Protein AF-A0A7J6FQW1-F1 (afdb_monomer_lite)

Secondary structure (DSSP, 8-state):
--HHHHHHHHHHHHHHHHHHHHHHHHHHHHT-S--SS-HHHHHHHHHHHHHHSS--TT--STTS-HHHHHHHHHHHHHHHHHHHHHHHHHHHHHHTSSSGGGGGGGSTTHHHHHHHHHHHHHHHHHHTTTPPPSEEEEES--SS-HHHHHHHHHT-TT-EEEEEES-HHHHHHHHHTTTT-TTHHHHEEEEES-GGG--GGGGG-SEEEE-TTSSSSHHHHHHHHHHHHHHSPTT-EEEEEE--GGGGGTSPPP-TTTS-TTEEEEEEE---SS---EEEEEEEP----S--------------------------------------S--GGGS-GGGSS--PPP---HHHHHHHHHHHHHHSS--TT--STTS-HHHHHHHHHHHHHHHHHHHHHHHHHHHHHHTSSSGGGGGGGSTTHHHHHHHHHHHHHHHHHHTTTPPPSEEEEES--SS-HHHHHHHHHT-TT-EEEEEES-HHHHHHHHHTTTT-TTHHHHEEEEES-------SEEEEEE--GGGGGTS----TTTTTTTEEEEEEE---SS---EEEEEEE---S-----------S----SSPPPPTT--EEEEE-TT--PPPPPP-TT------------

Sequence (621 aa):
MSLQHKNHVEENVFINNLVTKICDLYSQISSLESLKPSKDVDTLFTELVHTCIPPCPKFDIDHLPKRVQNIRSNLIRLCGEAEGLLESHFSTILASYKNPLNNLKVFPYYNNYLKLGHLEYQILSQHLNNKQPKKIAFVGSGPLPLTSIVLASNHLTKTTFHNYDIDVSANSKASALMVNDDDLSTRMVFKSTDVMDVTSELSQYDVVFLAALVGLDKKDKVKVIEHLGKYMAPGSLLMLRSAHGARVFLYPVIDTDCDLQGFEVLSVFHPTDEIINSVVIARKHYSHNPKVLQMPSVNSSSSSLIAPFNCNCRMMIVHPNNCSHEIEAFNPLNIHGNMFEDKRSLKPSKDVDTLFTELVHTCIPPCPKFDIDHLPKRVQNIRSNLIRLCGEAEGLLESHFSAILASFKNPLNNLKVFPYYNNYLKLGHLEYQILSQHLNNKQPKKIAFVGSGPLPLTSIVLASNHLTKTIFHNYDIDVSANSKASALMVNDDDLSTRMVFKSTDVMDVTSSLLMLRSAHGARVFLYPVIDTDCDLQGFEVLSVFHPTDEIINSVVIARKHYSHNPKVLQMPSVNSSSSSLIAPFNCNCRMMIVHPNNCSHEIEAFNPLNIHGNMFEDKRS

Foldseek 3Di:
DDPVVVVVVVLVVLVVVLLVLLVVLLVQLVPDPDLADDPSNCVSVVVLLVSQQADNPPDDPVPDDPVSVVSLLVLQVSLVRSVLNLLLVLLVVLLPDPQSLVVCVVRVCLVLLLVVLVVLLVVVCVLCVNDQWAEEEEEACHLHNSSCSNCCPPPRVNHAYEYEDQDPSSLVSNLSNCPNPPRCNVRYHYDNRDVLPPAQVQQVGLEYEAEQCQCSEPVRVLVSLVRSLRHHHAFGKYKYWAFDGSLSSNGHHDDPVPSNPQWAWDDWAYDNHSNRTIITMTTRHDDDDPDDDDDDDDDDDDDDDDDDDDDDDDDDDDDDDDDDDDPDQDDPVVLDPPVPPDPDQDDDDPSLVVSVVVLLVSQQADDPPFDLVPDDPVVNVCLVVLQVVLLSVVLVLLLVLLVVLLPDPQSLVVCVVRVCLVLLLVVLVVVLVVVCVVLVNDAFQEKEKELCHLANSSCSNCCPPPRVNHAYEYEYLDPSSQVSHLSNCPNPPRCNVRYHYDNFDFQDDPAFKKKWWAADGSLSSHAHHDDCVPQVVQWAWPDWAYDNHSHSTIMTMTTGDDDPDPDDPDDDDDDDDDPDPHDPDDSRMMMMGTHRPDDPDDRDTDDPPPDDDDDDDDDDD

Structure (mmCIF, N/CA/C/O backbone):
data_AF-A0A7J6FQW1-F1
#
_entry.id   AF-A0A7J6FQW1-F1
#
loop_
_atom_site.group_PDB
_atom_site.id
_atom_site.type_symbol
_atom_site.label_atom_id
_atom_site.label_alt_id
_atom_site.label_comp_id
_atom_site.label_asym_id
_atom_site.label_entity_id
_atom_site.label_seq_id
_atom_site.pdbx_PDB_ins_code
_atom_site.Cartn_x
_atom_site.Cartn_y
_atom_site.Cartn_z
_atom_site.occupancy
_atom_site.B_iso_or_equiv
_atom_site.auth_seq_id
_atom_site.auth_comp_id
_atom_site.auth_asym_id
_atom_site.auth_atom_id
_atom_site.pdbx_PDB_model_num
ATOM 1 N N . MET A 1 1 ? 22.167 17.223 -30.013 1.00 48.50 1 MET A N 1
ATOM 2 C CA . MET A 1 1 ? 20.910 16.567 -29.580 1.00 48.50 1 MET A CA 1
ATOM 3 C C . MET A 1 1 ? 20.661 16.925 -28.126 1.00 48.50 1 MET A C 1
ATOM 5 O O . MET A 1 1 ? 21.534 16.667 -27.307 1.00 48.50 1 MET A O 1
ATOM 9 N N . SER A 1 2 ? 19.545 17.590 -27.825 1.00 42.59 2 SER A N 1
ATOM 10 C CA . SER A 1 2 ? 19.202 18.074 -26.480 1.00 42.59 2 SER A CA 1
ATOM 11 C C . SER A 1 2 ? 18.915 16.916 -25.508 1.00 42.59 2 SER A C 1
ATOM 13 O O . SER A 1 2 ? 18.424 15.868 -25.926 1.00 42.59 2 SER A O 1
ATOM 15 N N . LEU A 1 3 ? 19.197 17.100 -24.207 1.00 39.66 3 LEU A N 1
ATOM 16 C CA . LEU A 1 3 ? 18.901 16.108 -23.153 1.00 39.66 3 LEU A CA 1
ATOM 17 C C . LEU A 1 3 ? 17.423 15.678 -23.140 1.00 39.66 3 LEU A C 1
ATOM 19 O O . LEU A 1 3 ? 17.125 14.515 -22.898 1.00 39.66 3 LEU A O 1
ATOM 23 N N . GLN A 1 4 ? 16.506 16.588 -23.474 1.00 40.50 4 GLN A N 1
ATOM 24 C CA . GLN A 1 4 ? 15.076 16.288 -23.592 1.00 40.50 4 GLN A CA 1
ATOM 25 C C . GLN A 1 4 ? 14.777 15.250 -24.681 1.00 40.50 4 GLN A C 1
ATOM 27 O O . GLN A 1 4 ? 13.911 14.402 -24.489 1.00 40.50 4 GLN A O 1
ATOM 32 N N . HIS A 1 5 ? 15.513 15.270 -25.797 1.00 46.72 5 HIS A N 1
ATOM 33 C CA . HIS A 1 5 ? 15.318 14.307 -26.879 1.00 46.72 5 HIS A CA 1
ATOM 34 C C . HIS A 1 5 ? 15.852 12.915 -26.507 1.00 46.72 5 HIS A C 1
ATOM 36 O O . HIS A 1 5 ? 15.232 11.918 -26.853 1.00 46.72 5 HIS A O 1
ATOM 42 N N . LYS A 1 6 ? 16.952 12.831 -25.743 1.00 47.03 6 LYS A N 1
ATOM 43 C CA . LYS A 1 6 ? 17.472 11.547 -25.234 1.00 47.03 6 LYS A CA 1
ATOM 44 C C . LYS A 1 6 ? 16.547 10.914 -24.191 1.00 47.03 6 LYS A C 1
ATOM 46 O O . LYS A 1 6 ? 16.196 9.750 -24.342 1.00 47.03 6 LYS A O 1
ATOM 51 N N . ASN A 1 7 ? 16.072 11.698 -23.220 1.00 53.94 7 ASN A N 1
ATOM 52 C CA . ASN A 1 7 ? 15.147 11.211 -22.191 1.00 53.94 7 ASN A CA 1
ATOM 53 C C . ASN A 1 7 ? 13.821 10.718 -22.799 1.00 53.94 7 ASN A C 1
ATOM 55 O O . ASN A 1 7 ? 13.275 9.715 -22.361 1.00 53.94 7 ASN A O 1
ATOM 59 N N . HIS A 1 8 ? 13.323 11.387 -23.846 1.00 58.03 8 HIS A N 1
ATOM 60 C CA . HIS A 1 8 ? 12.105 10.973 -24.548 1.00 58.03 8 HIS A CA 1
ATOM 61 C C . HIS A 1 8 ? 12.283 9.665 -25.343 1.00 58.03 8 HIS A C 1
ATOM 63 O O . HIS A 1 8 ? 11.338 8.891 -25.487 1.00 58.03 8 HIS A O 1
ATOM 69 N N . VAL A 1 9 ? 13.481 9.405 -25.877 1.00 61.62 9 VAL A N 1
ATOM 70 C CA . VAL A 1 9 ? 13.778 8.166 -26.614 1.00 61.62 9 VAL A CA 1
ATOM 71 C C . VAL A 1 9 ? 13.932 6.982 -25.658 1.00 61.62 9 VAL A C 1
ATOM 73 O O . VAL A 1 9 ? 13.332 5.939 -25.903 1.00 61.62 9 VAL A O 1
ATOM 76 N N . GLU A 1 10 ? 14.667 7.138 -24.555 1.00 62.84 10 GLU A N 1
ATOM 77 C CA . GLU A 1 10 ? 14.856 6.077 -23.549 1.00 62.84 10 GLU A CA 1
ATOM 78 C C . GLU A 1 10 ? 13.531 5.655 -22.888 1.00 62.84 10 GLU A C 1
ATOM 80 O O . GLU A 1 10 ? 13.283 4.470 -22.669 1.00 62.84 10 GLU A O 1
ATOM 85 N N . GLU A 1 11 ? 12.630 6.605 -22.647 1.00 66.81 11 GLU A N 1
ATOM 86 C CA . GLU A 1 11 ? 11.323 6.347 -22.037 1.00 66.81 11 GLU A CA 1
ATOM 87 C C . GLU A 1 11 ? 10.333 5.671 -23.000 1.00 66.81 11 GLU A C 1
ATOM 89 O O . GLU A 1 11 ? 9.624 4.741 -22.614 1.00 66.81 11 GLU A O 1
ATOM 94 N N . ASN A 1 12 ? 10.343 6.049 -24.283 1.00 72.44 12 ASN A N 1
ATOM 95 C CA . ASN A 1 12 ? 9.578 5.338 -25.312 1.00 72.44 12 ASN A CA 1
ATOM 96 C C . ASN A 1 12 ? 10.057 3.887 -25.472 1.00 72.44 12 ASN A C 1
ATOM 98 O O . ASN A 1 12 ? 9.245 2.985 -25.675 1.00 72.44 12 ASN A O 1
ATOM 102 N N . VAL A 1 13 ? 11.368 3.646 -25.363 1.00 78.31 13 VAL A N 1
ATOM 103 C CA . VAL A 1 13 ? 11.929 2.287 -25.359 1.00 78.31 13 VAL A CA 1
ATOM 104 C C . VAL A 1 13 ? 11.434 1.506 -24.140 1.00 78.31 13 VAL A C 1
ATOM 106 O O . VAL A 1 13 ? 11.025 0.356 -24.288 1.00 78.31 13 VAL A O 1
ATOM 109 N N . PHE A 1 14 ? 11.389 2.126 -22.958 1.00 79.06 14 PHE A N 1
ATOM 110 C CA . PHE A 1 14 ? 10.848 1.495 -21.753 1.00 79.06 14 PHE A CA 1
ATOM 111 C C . PHE A 1 14 ? 9.373 1.091 -21.909 1.00 79.06 14 PHE A C 1
ATOM 113 O O . PHE A 1 14 ? 9.031 -0.062 -21.649 1.00 79.06 14 PHE A O 1
ATOM 120 N N . ILE A 1 15 ? 8.509 1.996 -22.386 1.00 81.62 15 ILE A N 1
ATOM 121 C CA . ILE A 1 15 ? 7.078 1.708 -22.598 1.00 81.62 15 ILE A CA 1
ATOM 122 C C . ILE A 1 15 ? 6.894 0.594 -23.637 1.00 81.62 15 ILE A C 1
ATOM 124 O O . ILE A 1 15 ? 6.089 -0.315 -23.433 1.00 81.62 15 ILE A O 1
ATOM 128 N N . ASN A 1 16 ? 7.671 0.606 -24.723 1.00 85.81 16 ASN A N 1
ATOM 129 C CA . ASN A 1 16 ? 7.622 -0.455 -25.730 1.00 85.81 16 ASN A CA 1
ATOM 130 C C . ASN A 1 16 ? 8.058 -1.815 -25.164 1.00 85.81 16 ASN A C 1
ATOM 132 O O . ASN A 1 16 ? 7.422 -2.830 -25.457 1.00 85.81 16 ASN A O 1
ATOM 136 N N . ASN A 1 17 ? 9.097 -1.846 -24.326 1.00 88.25 17 ASN A N 1
ATOM 137 C CA . ASN A 1 17 ? 9.547 -3.069 -23.659 1.00 88.25 17 ASN A CA 1
ATOM 138 C C . ASN A 1 17 ? 8.490 -3.594 -22.680 1.00 88.25 17 ASN A C 1
ATOM 140 O O . ASN A 1 17 ? 8.204 -4.790 -22.683 1.00 88.25 17 ASN A O 1
ATOM 144 N N . LEU A 1 18 ? 7.865 -2.703 -21.902 1.00 88.38 18 LEU A N 1
ATOM 145 C CA . LEU A 1 18 ? 6.742 -3.030 -21.024 1.00 88.38 18 LEU A CA 1
ATOM 146 C C . LEU A 1 18 ? 5.598 -3.669 -21.820 1.00 88.38 18 LEU A C 1
ATOM 148 O O . LEU A 1 18 ? 5.176 -4.779 -21.513 1.00 88.38 18 LEU A O 1
ATOM 152 N N . VAL A 1 19 ? 5.122 -3.001 -22.873 1.00 91.44 19 VAL A N 1
ATOM 153 C CA . VAL A 1 19 ? 4.007 -3.494 -23.697 1.00 91.44 19 VAL A CA 1
ATOM 154 C C . VAL A 1 19 ? 4.345 -4.831 -24.357 1.00 91.44 19 VAL A C 1
ATOM 156 O O . VAL A 1 19 ? 3.496 -5.723 -24.389 1.00 91.44 19 VAL A O 1
ATOM 159 N N . THR A 1 20 ? 5.577 -5.000 -24.843 1.00 92.88 20 THR A N 1
ATOM 160 C CA . THR A 1 20 ? 6.047 -6.270 -25.422 1.00 92.88 20 THR A CA 1
ATOM 161 C C . THR A 1 20 ? 5.997 -7.382 -24.380 1.00 92.88 20 THR A C 1
ATOM 163 O O . THR A 1 20 ? 5.367 -8.412 -24.614 1.00 92.88 20 THR A O 1
ATOM 166 N N . LYS A 1 21 ? 6.544 -7.134 -23.184 1.00 95.25 21 LYS A N 1
ATOM 167 C CA . LYS A 1 21 ? 6.529 -8.098 -22.082 1.00 95.25 21 LYS A CA 1
ATOM 168 C C . LYS A 1 21 ? 5.108 -8.481 -21.664 1.00 95.25 21 LYS A C 1
ATOM 170 O O . LYS A 1 21 ? 4.835 -9.659 -21.454 1.00 95.25 21 LYS A O 1
ATOM 175 N N . ILE A 1 22 ? 4.191 -7.513 -21.598 1.00 95.81 22 ILE A N 1
ATOM 176 C CA . ILE A 1 22 ? 2.770 -7.761 -21.313 1.00 95.81 22 ILE A CA 1
ATOM 177 C C . ILE A 1 22 ? 2.129 -8.637 -22.397 1.00 95.81 22 ILE A C 1
ATOM 179 O O . ILE A 1 22 ? 1.371 -9.549 -22.074 1.00 95.81 22 ILE A O 1
ATOM 183 N N . CYS A 1 23 ? 2.435 -8.405 -23.676 1.00 95.25 23 CYS A N 1
ATOM 184 C CA . CYS A 1 23 ? 1.914 -9.229 -24.770 1.00 95.25 23 CYS A CA 1
ATOM 185 C C . CYS A 1 23 ? 2.430 -10.677 -24.704 1.00 95.25 23 CYS A C 1
ATOM 187 O O . CYS A 1 23 ? 1.664 -11.612 -24.961 1.00 95.25 23 CYS A O 1
ATOM 189 N N . ASP A 1 24 ? 3.697 -10.868 -24.337 1.00 96.88 24 ASP A N 1
ATOM 190 C CA . ASP A 1 24 ? 4.300 -12.195 -24.175 1.00 96.88 24 ASP A CA 1
ATOM 191 C C . ASP A 1 24 ? 3.701 -12.942 -22.980 1.00 96.88 24 ASP A C 1
ATOM 193 O O . ASP A 1 24 ? 3.361 -14.121 -23.090 1.00 96.88 24 ASP A O 1
ATOM 197 N N . LEU A 1 25 ? 3.523 -12.254 -21.848 1.00 97.44 25 LEU A N 1
ATOM 198 C CA . LEU A 1 25 ? 2.867 -12.807 -20.661 1.00 97.44 25 LEU A CA 1
ATOM 199 C C . LEU A 1 25 ? 1.412 -13.171 -20.950 1.00 97.44 25 LEU A C 1
ATOM 201 O O . LEU A 1 25 ? 0.988 -14.275 -20.627 1.00 97.44 25 LEU A O 1
ATOM 205 N N . TYR A 1 26 ? 0.665 -12.296 -21.626 1.00 98.12 26 TYR A N 1
ATOM 206 C CA . TYR A 1 26 ? -0.700 -12.597 -22.055 1.00 98.12 26 TYR A CA 1
ATOM 207 C C . TYR A 1 26 ? -0.759 -13.854 -22.926 1.00 98.12 26 TYR A C 1
ATOM 209 O O . TYR A 1 26 ? -1.637 -14.691 -22.726 1.00 98.12 26 TYR A O 1
ATOM 217 N N . SER A 1 27 ? 0.169 -14.004 -23.875 1.00 97.69 27 SER A N 1
ATOM 218 C CA . SER A 1 27 ? 0.205 -15.168 -24.767 1.00 97.69 27 SER A CA 1
ATOM 219 C C . SER A 1 27 ? 0.465 -16.462 -23.991 1.00 97.69 27 SER A C 1
ATOM 221 O O . SER A 1 27 ? -0.203 -17.462 -24.239 1.00 97.69 27 SER A O 1
ATOM 223 N N . GLN A 1 28 ? 1.377 -16.427 -23.015 1.00 98.19 28 GLN A N 1
ATOM 224 C CA . GLN A 1 28 ? 1.675 -17.565 -22.142 1.00 98.19 28 GLN A CA 1
ATOM 225 C C . GLN A 1 28 ? 0.500 -17.902 -21.219 1.00 98.19 28 GLN A C 1
ATOM 227 O O . GLN A 1 28 ? 0.050 -19.045 -21.212 1.00 98.19 28 GLN A O 1
ATOM 232 N N . ILE A 1 29 ? -0.058 -16.915 -20.512 1.00 97.81 29 ILE A N 1
ATOM 233 C CA . ILE A 1 29 ? -1.203 -17.107 -19.607 1.00 97.81 29 ILE A CA 1
ATOM 234 C C . ILE A 1 29 ? -2.412 -17.647 -20.379 1.00 97.81 29 ILE A C 1
ATOM 236 O O . ILE A 1 29 ? -3.056 -18.590 -19.935 1.00 97.81 29 ILE A O 1
ATOM 240 N N . SER A 1 30 ? -2.690 -17.105 -21.568 1.00 97.50 30 SER A N 1
ATOM 241 C CA . SER A 1 30 ? -3.812 -17.554 -22.407 1.00 97.50 30 SER A CA 1
ATOM 242 C C . SER A 1 30 ? -3.635 -18.971 -22.959 1.00 97.50 30 SER A C 1
ATOM 244 O O . SER A 1 30 ? -4.601 -19.550 -23.447 1.00 97.50 30 SER A O 1
ATOM 246 N N . SER A 1 31 ? -2.412 -19.511 -22.936 1.00 97.25 31 SER A N 1
ATOM 247 C CA . SER A 1 31 ? -2.113 -20.875 -23.387 1.00 97.25 31 SER A CA 1
ATOM 248 C C . SER A 1 31 ? -2.203 -21.924 -22.276 1.00 97.25 31 SER A C 1
ATOM 250 O O . SER A 1 31 ? -2.110 -23.115 -22.565 1.00 97.25 31 SER A O 1
ATOM 252 N N . LEU A 1 32 ? -2.384 -21.502 -21.020 1.00 96.62 32 LEU A N 1
ATOM 253 C CA . LEU A 1 32 ? -2.546 -22.415 -19.893 1.00 96.62 32 LEU A CA 1
ATOM 254 C C . LEU A 1 32 ? -3.873 -23.173 -20.004 1.00 96.62 32 LEU A C 1
ATOM 256 O O . LEU A 1 32 ? -4.917 -22.586 -20.276 1.00 96.62 32 LEU A O 1
ATOM 260 N N . GLU A 1 33 ? -3.848 -24.475 -19.718 1.00 95.94 33 GLU A N 1
ATOM 261 C CA . GLU A 1 33 ? -5.061 -25.309 -19.700 1.00 95.94 33 GLU A CA 1
ATOM 262 C C . GLU A 1 33 ? -6.005 -24.961 -18.535 1.00 95.94 33 GLU A C 1
ATOM 264 O O . GLU A 1 33 ? -7.200 -25.252 -18.580 1.00 95.94 33 GLU A O 1
ATOM 269 N N . SER A 1 34 ? -5.470 -24.368 -17.465 1.00 96.19 34 SER A N 1
ATOM 270 C CA . SER A 1 34 ? -6.199 -24.028 -16.245 1.00 96.19 34 SER A CA 1
ATOM 271 C C . SER A 1 34 ? -5.535 -22.855 -15.527 1.00 96.19 34 SER A C 1
ATOM 273 O O . SER A 1 34 ? -4.312 -22.805 -15.420 1.00 96.19 34 SER A O 1
ATOM 275 N N . LEU A 1 35 ? -6.352 -21.967 -14.953 1.00 97.38 35 LEU A N 1
ATOM 276 C CA . LEU A 1 35 ? -5.915 -20.847 -14.108 1.00 97.38 35 LEU A CA 1
ATOM 277 C C . LEU A 1 35 ? -5.971 -21.158 -12.603 1.00 97.38 35 LEU A C 1
ATOM 279 O O . LEU A 1 35 ? -5.771 -20.275 -11.773 1.00 97.38 35 LEU A O 1
ATOM 283 N N . LYS A 1 36 ? -6.268 -22.407 -12.221 1.00 95.38 36 LYS A N 1
ATOM 284 C CA . LYS A 1 36 ? -6.217 -22.833 -10.813 1.00 95.38 36 LYS A CA 1
ATOM 285 C C . LYS A 1 36 ? -4.794 -22.691 -10.251 1.00 95.38 36 LYS A C 1
ATOM 287 O O . LYS A 1 36 ? -3.844 -22.920 -11.003 1.00 95.38 36 LYS A O 1
ATOM 292 N N . PRO A 1 37 ? -4.644 -22.417 -8.939 1.00 93.62 37 PRO A N 1
ATOM 293 C CA . PRO A 1 37 ? -3.336 -22.269 -8.305 1.00 93.62 37 PRO A CA 1
ATOM 294 C C . PRO A 1 37 ? -2.394 -23.424 -8.639 1.00 93.62 37 PRO A C 1
ATOM 296 O O . PRO A 1 37 ? -2.730 -24.599 -8.462 1.00 93.62 37 PRO A O 1
ATOM 299 N N . SER A 1 38 ? -1.233 -23.076 -9.176 1.00 91.81 38 SER A N 1
ATOM 300 C CA . SER A 1 38 ? -0.177 -23.998 -9.580 1.00 91.81 38 SER A CA 1
ATOM 301 C C . SER A 1 38 ? 1.104 -23.204 -9.788 1.00 91.81 38 SER A C 1
ATOM 303 O O . SER A 1 38 ? 1.058 -22.006 -10.046 1.00 91.81 38 SER A O 1
ATOM 305 N N . LYS A 1 39 ? 2.255 -23.876 -9.754 1.00 89.94 39 LYS A N 1
ATOM 306 C CA . LYS A 1 39 ? 3.550 -23.203 -9.902 1.00 89.94 39 LYS A CA 1
ATOM 307 C C . LYS A 1 39 ? 3.639 -22.347 -11.173 1.00 89.94 39 LYS A C 1
ATOM 309 O O . LYS A 1 39 ? 4.194 -21.252 -11.118 1.00 89.94 39 LYS A O 1
ATOM 314 N N . ASP A 1 40 ? 3.106 -22.834 -12.290 1.00 91.50 40 ASP A N 1
ATOM 315 C CA . ASP A 1 40 ? 3.189 -22.140 -13.579 1.00 91.50 40 ASP A CA 1
ATOM 316 C C . ASP A 1 40 ? 2.273 -20.910 -13.610 1.00 91.50 40 ASP A C 1
ATOM 318 O O . ASP A 1 40 ? 2.715 -19.824 -13.986 1.00 91.50 40 ASP A O 1
ATOM 322 N N . VAL A 1 41 ? 1.032 -21.058 -13.128 1.00 93.88 41 VAL A N 1
ATOM 323 C CA . VAL A 1 41 ? 0.081 -19.945 -12.955 1.00 93.88 41 VAL A CA 1
ATOM 324 C C . VAL A 1 41 ? 0.679 -18.889 -12.026 1.00 93.88 41 VAL A C 1
ATOM 326 O O . VAL A 1 41 ? 0.798 -17.726 -12.409 1.00 93.88 41 VAL A O 1
ATOM 329 N N . ASP A 1 42 ? 1.132 -19.298 -10.841 1.00 87.12 42 ASP A N 1
ATOM 330 C CA . ASP A 1 42 ? 1.669 -18.400 -9.818 1.00 87.12 42 ASP A CA 1
ATOM 331 C C . ASP A 1 42 ? 2.894 -17.640 -10.341 1.00 87.12 42 ASP A C 1
ATOM 333 O O . ASP A 1 42 ? 3.021 -16.437 -10.112 1.00 87.12 42 ASP A O 1
ATOM 337 N N . THR A 1 43 ? 3.775 -18.311 -11.093 1.00 92.31 43 THR A N 1
ATOM 338 C CA . THR A 1 43 ? 4.963 -17.689 -11.697 1.00 92.31 43 THR A CA 1
ATOM 339 C C . THR A 1 43 ? 4.571 -16.624 -12.719 1.00 92.31 43 THR A C 1
ATOM 341 O O . THR A 1 43 ? 5.066 -15.499 -12.645 1.00 92.31 43 THR A O 1
ATOM 344 N N . LEU A 1 44 ? 3.661 -16.946 -13.643 1.00 95.50 44 LEU A N 1
ATOM 345 C CA . LEU A 1 44 ? 3.255 -16.031 -14.712 1.00 95.50 44 LEU A CA 1
ATOM 346 C C . LEU A 1 44 ? 2.498 -14.810 -14.178 1.00 95.50 44 LEU A C 1
ATOM 348 O O . LEU A 1 44 ? 2.784 -13.685 -14.592 1.00 95.50 44 LEU A O 1
ATOM 352 N N . PHE A 1 45 ? 1.574 -14.998 -13.232 1.00 94.75 45 PHE A N 1
ATOM 353 C CA . PHE A 1 45 ? 0.860 -13.876 -12.616 1.00 94.75 45 PHE A CA 1
ATOM 354 C C . PHE A 1 45 ? 1.769 -13.043 -11.705 1.00 94.75 45 PHE A C 1
ATOM 356 O O . PHE A 1 45 ? 1.670 -11.818 -11.713 1.00 94.75 45 PHE A O 1
ATOM 363 N N . THR A 1 46 ? 2.710 -13.664 -10.986 1.00 90.75 46 THR A N 1
ATOM 364 C CA . THR A 1 46 ? 3.721 -12.930 -10.206 1.00 90.75 46 THR A CA 1
ATOM 365 C C . THR A 1 46 ? 4.594 -12.067 -11.116 1.00 90.75 46 THR A C 1
ATOM 367 O O . THR A 1 46 ? 4.817 -10.890 -10.832 1.00 90.75 46 THR A O 1
ATOM 370 N N . GLU A 1 47 ? 5.048 -12.612 -12.246 1.00 94.56 47 GLU A N 1
ATOM 371 C CA . GLU A 1 47 ? 5.825 -11.857 -13.228 1.00 94.56 47 GLU A CA 1
ATOM 372 C C . GLU A 1 47 ? 5.006 -10.721 -13.859 1.00 94.56 47 GLU A C 1
ATOM 374 O O . GLU A 1 47 ? 5.514 -9.608 -14.025 1.00 94.56 47 GLU A O 1
ATOM 379 N N . LEU A 1 48 ? 3.725 -10.960 -14.147 1.00 96.38 48 LEU A N 1
ATOM 380 C CA . LEU A 1 48 ? 2.804 -9.936 -14.633 1.00 96.38 48 LEU A CA 1
ATOM 381 C C . LEU A 1 48 ? 2.628 -8.791 -13.631 1.00 96.38 48 LEU A C 1
ATOM 383 O O . LEU A 1 48 ? 2.754 -7.623 -14.006 1.00 96.38 48 LEU A O 1
ATOM 387 N N . VAL A 1 49 ? 2.392 -9.108 -12.359 1.00 93.31 49 VAL A N 1
ATOM 388 C CA . VAL A 1 49 ? 2.262 -8.108 -11.294 1.00 93.31 49 VAL A CA 1
ATOM 389 C C . VAL A 1 49 ? 3.559 -7.312 -11.147 1.00 93.31 49 VAL A C 1
ATOM 391 O O . VAL A 1 49 ? 3.524 -6.082 -11.190 1.00 93.31 49 VAL A O 1
ATOM 394 N N . HIS A 1 50 ? 4.715 -7.977 -11.070 1.00 90.25 50 HIS A N 1
ATOM 395 C CA . HIS A 1 50 ? 6.012 -7.299 -10.982 1.00 90.25 50 HIS A CA 1
ATOM 396 C C . HIS A 1 50 ? 6.321 -6.424 -12.196 1.00 90.25 50 HIS A C 1
ATOM 398 O O . HIS A 1 50 ? 6.941 -5.376 -12.042 1.00 90.25 50 HIS A O 1
ATOM 404 N N . THR A 1 51 ? 5.849 -6.804 -13.382 1.00 91.19 51 THR A N 1
ATOM 405 C CA . THR A 1 51 ? 5.966 -5.984 -14.593 1.00 91.19 51 THR A CA 1
ATOM 406 C C . THR A 1 51 ? 5.145 -4.688 -14.484 1.00 91.19 51 THR A C 1
ATOM 408 O O . THR A 1 51 ? 5.529 -3.665 -15.047 1.00 91.19 51 THR A O 1
ATOM 411 N N . CYS A 1 52 ? 4.047 -4.695 -13.721 1.00 88.94 52 CYS A N 1
ATOM 412 C CA . CYS A 1 52 ? 3.126 -3.563 -13.583 1.00 88.94 52 CYS A CA 1
ATOM 413 C C . CYS A 1 52 ? 3.398 -2.644 -12.372 1.00 88.94 52 CYS A C 1
ATOM 415 O O . CYS A 1 52 ? 2.842 -1.543 -12.311 1.00 88.94 52 CYS A O 1
ATOM 417 N N . ILE A 1 53 ? 4.208 -3.075 -11.398 1.00 84.31 53 ILE A N 1
ATOM 418 C CA . ILE A 1 53 ? 4.507 -2.312 -10.169 1.00 84.31 53 ILE A CA 1
ATOM 419 C C . ILE A 1 53 ? 5.388 -1.067 -10.411 1.00 84.31 53 ILE A C 1
ATOM 421 O O . ILE A 1 53 ? 5.066 -0.015 -9.842 1.00 84.31 53 ILE A O 1
ATOM 425 N N . PRO A 1 54 ? 6.477 -1.123 -11.207 1.00 82.12 54 PRO A N 1
ATOM 426 C CA . PRO A 1 54 ? 7.375 0.013 -11.378 1.00 82.12 54 PRO A CA 1
ATOM 427 C C . PRO A 1 54 ? 6.647 1.291 -11.834 1.00 82.12 54 PRO A C 1
ATOM 429 O O . PRO A 1 54 ? 5.766 1.221 -12.697 1.00 82.12 54 PRO A O 1
ATOM 432 N N . PRO A 1 55 ? 6.998 2.473 -11.289 1.00 74.31 55 PRO A N 1
ATOM 433 C CA . PRO A 1 55 ? 6.391 3.729 -11.710 1.00 74.31 55 PRO A CA 1
ATOM 434 C C . PRO A 1 55 ? 6.625 3.994 -13.201 1.00 74.31 55 PRO A C 1
ATOM 436 O O . PRO A 1 55 ? 7.760 3.975 -13.671 1.00 74.31 55 PRO A O 1
ATOM 439 N N . CYS A 1 56 ? 5.554 4.304 -13.931 1.00 75.50 56 CYS A N 1
ATOM 440 C CA . CYS A 1 56 ? 5.624 4.702 -15.336 1.00 75.50 56 CYS A CA 1
ATOM 441 C C . CYS A 1 56 ? 4.812 5.996 -15.541 1.00 75.50 56 CYS A C 1
ATOM 443 O O . CYS A 1 56 ? 3.651 5.936 -15.939 1.00 75.50 56 CYS A O 1
ATOM 445 N N . PRO A 1 57 ? 5.375 7.170 -15.192 1.00 65.94 57 PRO A N 1
ATOM 446 C CA . PRO A 1 57 ? 4.621 8.423 -15.079 1.00 65.94 57 PRO A CA 1
ATOM 447 C C . PRO A 1 57 ? 4.095 8.977 -16.410 1.00 65.94 57 PRO A C 1
ATOM 449 O O . PRO A 1 57 ? 3.151 9.756 -16.394 1.00 65.94 57 PRO A O 1
ATOM 452 N N . LYS A 1 58 ? 4.681 8.590 -17.551 1.00 72.19 58 LYS A N 1
ATOM 453 C CA . LYS A 1 58 ? 4.198 8.965 -18.894 1.00 72.19 58 LYS A CA 1
ATOM 454 C C . LYS A 1 58 ? 3.443 7.848 -19.608 1.00 72.19 58 LYS A C 1
ATOM 456 O O . LYS A 1 58 ? 3.203 7.943 -20.809 1.00 72.19 58 LYS A O 1
ATOM 461 N N . PHE A 1 59 ? 3.112 6.771 -18.899 1.00 81.62 59 PHE A N 1
ATOM 462 C CA . PHE A 1 59 ? 2.257 5.744 -19.465 1.00 81.62 59 PHE A CA 1
ATOM 463 C C . PHE A 1 59 ? 0.860 6.317 -19.669 1.00 81.62 59 PHE A C 1
ATOM 465 O O . PHE A 1 59 ? 0.194 6.686 -18.703 1.00 81.62 59 PHE A O 1
ATOM 472 N N . ASP A 1 60 ? 0.425 6.343 -20.920 1.00 81.38 60 ASP A N 1
ATOM 473 C CA . ASP A 1 60 ? -0.924 6.737 -21.284 1.00 81.38 60 ASP A CA 1
ATOM 474 C C . ASP A 1 60 ? -1.650 5.547 -21.913 1.00 81.38 60 ASP A C 1
ATOM 476 O O . ASP A 1 60 ? -1.224 4.983 -22.928 1.00 81.38 60 ASP A O 1
ATOM 480 N N . ILE A 1 61 ? -2.750 5.161 -21.273 1.00 85.31 61 ILE A N 1
ATOM 481 C CA . ILE A 1 61 ? -3.610 4.067 -21.707 1.00 85.31 61 ILE A CA 1
ATOM 482 C C . ILE A 1 61 ? -4.279 4.366 -23.055 1.00 85.31 61 ILE A C 1
ATOM 484 O O . ILE A 1 61 ? -4.445 3.447 -23.863 1.00 85.31 61 ILE A O 1
ATOM 488 N N . ASP A 1 62 ? -4.611 5.628 -23.329 1.00 84.44 62 ASP A N 1
ATOM 489 C CA . ASP A 1 62 ? -5.349 6.032 -24.528 1.00 84.44 62 ASP A CA 1
ATOM 490 C C . ASP A 1 62 ? -4.462 5.996 -25.778 1.00 84.44 62 ASP A C 1
ATOM 492 O O . ASP A 1 62 ? -4.939 5.793 -26.899 1.00 84.44 62 ASP A O 1
ATOM 496 N N . HIS A 1 63 ? -3.145 6.088 -25.586 1.00 87.19 63 HIS A N 1
ATOM 497 C CA . HIS A 1 63 ? -2.148 5.958 -26.645 1.00 87.19 63 HIS A CA 1
ATOM 498 C C . HIS A 1 63 ? -1.765 4.505 -26.975 1.00 87.19 63 HIS A C 1
ATOM 500 O O . HIS A 1 63 ? -0.985 4.271 -27.904 1.00 87.19 63 HIS A O 1
ATOM 506 N N . LEU A 1 64 ? -2.320 3.505 -26.278 1.00 87.44 64 LEU A N 1
ATOM 507 C CA . LEU A 1 64 ? -2.057 2.103 -26.599 1.00 87.44 64 LEU A CA 1
ATOM 508 C C . LEU A 1 64 ? -2.686 1.699 -27.945 1.00 87.44 64 LEU A C 1
ATOM 510 O O . LEU A 1 64 ? -3.863 1.986 -28.191 1.00 87.44 64 LEU A O 1
ATOM 514 N N . PRO A 1 65 ? -1.976 0.926 -28.792 1.00 90.56 65 PRO A N 1
ATOM 515 C CA . PRO A 1 65 ? -2.555 0.371 -30.010 1.00 90.56 65 PRO A CA 1
ATOM 516 C C . PRO A 1 65 ? -3.802 -0.471 -29.715 1.00 90.56 65 PRO A C 1
ATOM 518 O O . PRO A 1 65 ? -3.829 -1.233 -28.748 1.00 90.56 65 PRO A O 1
ATOM 521 N N . LYS A 1 66 ? -4.800 -0.443 -30.608 1.00 93.19 66 LYS A N 1
ATOM 522 C CA . LYS A 1 66 ? -6.070 -1.184 -30.448 1.00 93.19 66 LYS A CA 1
ATOM 523 C C . LYS A 1 66 ? -5.880 -2.673 -30.125 1.00 93.19 66 LYS A C 1
ATOM 525 O O . LYS A 1 66 ? -6.611 -3.234 -29.316 1.00 93.19 66 LYS A O 1
ATOM 530 N N . ARG A 1 67 ? -4.864 -3.311 -30.719 1.00 94.88 67 ARG A N 1
ATOM 531 C CA . ARG A 1 67 ? -4.485 -4.699 -30.398 1.00 94.88 67 ARG A CA 1
ATOM 532 C C . ARG A 1 67 ? -4.125 -4.866 -28.917 1.00 94.88 67 ARG A C 1
ATOM 534 O O . ARG A 1 67 ? -4.570 -5.824 -28.298 1.00 94.88 67 ARG A O 1
ATOM 541 N N . VAL A 1 68 ? -3.332 -3.950 -28.365 1.00 93.25 68 VAL A N 1
ATOM 542 C CA . VAL A 1 68 ? -2.881 -3.979 -26.966 1.00 93.25 68 VAL A CA 1
ATOM 543 C C . VAL A 1 68 ? -4.036 -3.656 -26.020 1.00 93.25 68 VAL A C 1
ATOM 545 O O . VAL A 1 68 ? -4.152 -4.291 -24.979 1.00 93.25 68 VAL A O 1
ATOM 548 N N . GLN A 1 69 ? -4.946 -2.755 -26.402 1.00 91.75 69 GLN A N 1
ATOM 549 C CA . GLN A 1 69 ? -6.169 -2.515 -25.629 1.00 91.75 69 GLN A CA 1
ATOM 550 C C . GLN A 1 69 ? -7.049 -3.773 -25.533 1.00 91.75 69 GLN A C 1
ATOM 552 O O . GLN A 1 69 ? -7.525 -4.102 -24.450 1.00 91.75 69 GLN A O 1
ATOM 557 N N . ASN A 1 70 ? -7.196 -4.533 -26.625 1.00 93.00 70 ASN A N 1
ATOM 558 C CA . ASN A 1 70 ? -7.912 -5.814 -26.596 1.00 93.00 70 ASN A CA 1
ATOM 559 C C . ASN A 1 70 ? -7.206 -6.853 -25.707 1.00 93.00 70 ASN A C 1
ATOM 561 O O . ASN A 1 70 ? -7.866 -7.552 -24.940 1.00 93.00 70 ASN A O 1
ATOM 565 N N . ILE A 1 71 ? -5.870 -6.941 -25.794 1.00 95.25 71 ILE A N 1
ATOM 566 C CA . ILE A 1 71 ? -5.057 -7.800 -24.916 1.00 95.25 71 ILE A CA 1
ATOM 567 C C . ILE A 1 71 ? -5.302 -7.433 -23.456 1.00 95.25 71 ILE A C 1
ATOM 569 O O . ILE A 1 71 ? -5.594 -8.311 -22.655 1.00 95.25 71 ILE A O 1
ATOM 573 N N . ARG A 1 72 ? -5.257 -6.140 -23.125 1.00 93.94 72 ARG A N 1
ATOM 574 C CA . ARG A 1 72 ? -5.540 -5.633 -21.784 1.00 93.94 72 ARG A CA 1
ATOM 575 C C . ARG A 1 72 ? -6.918 -6.075 -21.291 1.00 93.94 72 ARG A C 1
ATOM 577 O O . ARG A 1 72 ? -7.012 -6.606 -20.193 1.00 93.94 72 ARG A O 1
ATOM 584 N N . SER A 1 73 ? -7.975 -5.880 -22.081 1.00 91.81 73 SER A N 1
ATOM 585 C CA . SER A 1 73 ? -9.331 -6.295 -21.693 1.00 91.81 73 SER A CA 1
ATOM 586 C C . SER A 1 73 ? -9.424 -7.797 -21.414 1.00 91.81 73 SER A C 1
ATOM 588 O O . SER A 1 73 ? -10.030 -8.202 -20.426 1.00 91.81 73 SER A O 1
ATOM 590 N N . ASN A 1 74 ? -8.789 -8.629 -22.243 1.00 95.38 74 ASN A N 1
ATOM 591 C CA . ASN A 1 74 ? -8.753 -10.071 -22.009 1.00 95.38 74 ASN A CA 1
ATOM 592 C C . ASN A 1 74 ? -7.921 -10.433 -20.775 1.00 95.38 74 ASN A C 1
ATOM 594 O O . ASN A 1 74 ? -8.316 -11.314 -20.018 1.00 95.38 74 ASN A O 1
ATOM 598 N N . LEU A 1 75 ? -6.796 -9.750 -20.563 1.00 95.88 75 LEU A N 1
ATOM 599 C CA . LEU A 1 75 ? -5.910 -9.988 -19.432 1.00 95.88 75 LEU A CA 1
ATOM 600 C C . LEU A 1 75 ? -6.590 -9.663 -18.101 1.00 95.88 75 LEU A C 1
ATOM 602 O O . LEU A 1 75 ? -6.514 -10.475 -17.194 1.00 95.88 75 LEU A O 1
ATOM 606 N N . ILE A 1 76 ? -7.343 -8.561 -18.012 1.00 94.00 76 ILE A N 1
ATOM 607 C CA . ILE A 1 76 ? -8.137 -8.219 -16.817 1.00 94.00 76 ILE A CA 1
ATOM 608 C C . ILE A 1 76 ? -9.137 -9.334 -16.482 1.00 94.00 76 ILE A C 1
ATOM 610 O O . ILE A 1 76 ? -9.303 -9.689 -15.317 1.00 94.00 76 ILE A O 1
ATOM 614 N N . ARG A 1 77 ? -9.781 -9.931 -17.494 1.00 94.94 77 ARG A N 1
ATOM 615 C CA . ARG A 1 77 ? -10.686 -11.070 -17.283 1.00 94.94 77 ARG A CA 1
ATOM 616 C C . ARG A 1 77 ? -9.941 -12.306 -16.770 1.00 94.94 77 ARG A C 1
ATOM 618 O O . ARG A 1 77 ? -10.440 -12.961 -15.862 1.00 94.94 77 ARG A O 1
ATOM 625 N N . LEU A 1 78 ? -8.761 -12.598 -17.321 1.00 96.75 78 LEU A N 1
ATOM 626 C CA . LEU A 1 78 ? -7.910 -13.699 -16.855 1.00 96.75 78 LEU A CA 1
ATOM 627 C C . LEU A 1 78 ? -7.430 -13.466 -15.414 1.00 96.75 78 LEU A C 1
ATOM 629 O O . LEU A 1 78 ? -7.460 -14.401 -14.621 1.00 96.75 78 LEU A O 1
ATOM 633 N N . CYS A 1 79 ? -7.052 -12.233 -15.055 1.00 95.44 79 CYS A N 1
ATOM 634 C CA . CYS A 1 79 ? -6.736 -11.857 -13.675 1.00 95.44 79 CYS A CA 1
ATOM 635 C C . CYS A 1 79 ? -7.937 -12.093 -12.757 1.00 95.44 79 CYS A C 1
ATOM 637 O O . CYS A 1 79 ? -7.790 -12.751 -11.736 1.00 95.44 79 CYS A O 1
ATOM 639 N N . GLY A 1 80 ? -9.133 -11.638 -13.146 1.00 93.06 80 GLY A N 1
ATOM 640 C CA . GLY A 1 80 ? -10.339 -11.834 -12.343 1.00 93.06 80 GLY A CA 1
ATOM 641 C C . GLY A 1 80 ? -10.685 -13.305 -12.099 1.00 93.06 80 GLY A C 1
ATOM 642 O O . GLY A 1 80 ? -11.023 -13.683 -10.979 1.00 93.06 80 GLY A O 1
ATOM 643 N N . GLU A 1 81 ? -10.557 -14.150 -13.123 1.00 95.62 81 GLU A N 1
ATOM 644 C CA . GLU A 1 81 ? -10.766 -15.595 -12.989 1.00 95.62 81 GLU A CA 1
ATOM 645 C C . GLU A 1 81 ? -9.701 -16.248 -12.095 1.00 95.62 81 GLU A C 1
ATOM 647 O O . GLU A 1 81 ? -10.043 -16.996 -11.176 1.00 95.62 81 GLU A O 1
ATOM 652 N N . ALA A 1 82 ? -8.420 -15.946 -12.326 1.00 96.19 82 ALA A N 1
ATOM 653 C CA . ALA A 1 82 ? -7.317 -16.494 -11.541 1.00 96.19 82 ALA A CA 1
ATOM 654 C C . ALA A 1 82 ? -7.392 -16.068 -10.065 1.00 96.19 82 ALA A C 1
ATOM 656 O O . ALA A 1 82 ? -7.242 -16.910 -9.179 1.00 96.19 82 ALA A O 1
ATOM 657 N N . GLU A 1 83 ? -7.689 -14.794 -9.789 1.00 95.06 83 GLU A N 1
ATOM 658 C CA . GLU A 1 83 ? -7.887 -14.266 -8.435 1.00 95.06 83 GLU A CA 1
ATOM 659 C C . GLU A 1 83 ? -9.060 -14.969 -7.738 1.00 95.06 83 GLU A C 1
ATOM 661 O O . GLU A 1 83 ? -8.895 -15.469 -6.626 1.00 95.06 83 GLU A O 1
ATOM 666 N N . GLY A 1 84 ? -10.208 -15.125 -8.408 1.00 95.25 84 GLY A N 1
ATOM 667 C CA . GLY A 1 84 ? -11.355 -15.846 -7.846 1.00 95.25 84 GLY A CA 1
ATOM 668 C C . GLY A 1 84 ? -11.061 -17.324 -7.550 1.00 95.25 84 GLY A C 1
ATOM 669 O O . GLY A 1 84 ? -11.458 -17.850 -6.504 1.00 95.25 84 GLY A O 1
ATOM 670 N N . LEU A 1 85 ? -10.323 -18.008 -8.432 1.00 97.06 85 LEU A N 1
ATOM 671 C CA . LEU A 1 85 ? -9.886 -19.393 -8.216 1.00 97.06 85 LEU A CA 1
ATOM 672 C C . LEU A 1 85 ? -8.901 -19.509 -7.048 1.00 97.06 85 LEU A C 1
ATOM 674 O O . LEU A 1 85 ? -9.013 -20.442 -6.246 1.00 97.06 85 LEU A O 1
ATOM 678 N N . LEU A 1 86 ? -7.965 -18.566 -6.937 1.00 96.88 86 LEU A N 1
ATOM 679 C CA . LEU A 1 86 ? -6.998 -18.487 -5.849 1.00 96.88 86 LEU A CA 1
ATOM 680 C C . LEU A 1 86 ? -7.693 -18.253 -4.505 1.00 96.88 86 LEU A C 1
ATOM 682 O O . LEU A 1 86 ? -7.492 -19.023 -3.565 1.00 96.88 86 LEU A O 1
ATOM 686 N N . GLU A 1 87 ? -8.560 -17.246 -4.421 1.00 97.75 87 GLU A N 1
ATOM 687 C CA . GLU A 1 87 ? -9.348 -16.960 -3.224 1.00 97.75 87 GLU A CA 1
ATOM 688 C C . GLU A 1 87 ? -10.214 -18.164 -2.830 1.00 97.75 87 GLU A C 1
ATOM 690 O O . GLU A 1 87 ? -10.256 -18.551 -1.664 1.00 97.75 87 GLU A O 1
ATOM 695 N N . SER A 1 88 ? -10.851 -18.828 -3.799 1.00 97.56 88 SER A N 1
ATOM 696 C CA . SER A 1 88 ? -11.646 -20.036 -3.560 1.00 97.56 88 SER A CA 1
ATOM 697 C C . SER A 1 88 ? -10.804 -21.191 -3.004 1.00 97.56 88 SER A C 1
ATOM 699 O O . SER A 1 88 ? -11.240 -21.898 -2.087 1.00 97.56 88 SER A O 1
ATOM 701 N N . HIS A 1 89 ? -9.611 -21.409 -3.560 1.00 96.75 89 HIS A N 1
ATOM 702 C CA . HIS A 1 89 ? -8.679 -22.436 -3.097 1.00 96.75 89 HIS A CA 1
ATOM 703 C C . HIS A 1 89 ? -8.273 -22.191 -1.641 1.00 96.75 89 HIS A C 1
ATOM 705 O O . HIS A 1 89 ? -8.434 -23.073 -0.795 1.00 96.75 89 HIS A O 1
ATOM 711 N N . PHE A 1 90 ? -7.837 -20.972 -1.323 1.00 97.12 90 PHE A N 1
ATOM 712 C CA . PHE A 1 90 ? -7.409 -20.626 0.029 1.00 97.12 90 PHE A CA 1
ATOM 713 C C . PHE A 1 90 ? -8.563 -20.546 1.023 1.00 97.12 90 PHE A C 1
ATOM 715 O O . PHE A 1 90 ? -8.388 -20.956 2.163 1.00 97.12 90 PHE A O 1
ATOM 722 N N . SER A 1 91 ? -9.755 -20.123 0.605 1.00 97.81 91 SER A N 1
ATOM 723 C CA . SER A 1 91 ? -10.955 -20.178 1.446 1.00 97.81 91 SER A CA 1
ATOM 724 C C . SER A 1 91 ? -11.299 -21.620 1.844 1.00 97.81 91 SER A C 1
ATOM 726 O O . SER A 1 91 ? -11.592 -21.897 3.005 1.00 97.81 91 SER A O 1
ATOM 728 N N . THR A 1 92 ? -11.139 -22.576 0.921 1.00 96.88 92 THR A N 1
ATOM 729 C CA . THR A 1 92 ? -11.326 -24.011 1.209 1.00 96.88 92 THR A CA 1
ATOM 730 C C . THR A 1 92 ? -10.291 -24.531 2.212 1.00 96.88 92 THR A C 1
ATOM 732 O O . THR A 1 92 ? -10.644 -25.254 3.142 1.00 96.88 92 THR A O 1
ATOM 735 N N . ILE A 1 93 ? -9.020 -24.142 2.059 1.00 96.75 93 ILE A N 1
ATOM 736 C CA . ILE A 1 93 ? -7.960 -24.483 3.020 1.00 96.75 93 ILE A CA 1
ATOM 737 C C . ILE A 1 93 ? -8.271 -23.872 4.388 1.00 96.75 93 ILE A C 1
ATOM 739 O O . ILE A 1 93 ? -8.215 -24.564 5.402 1.00 96.75 93 ILE A O 1
ATOM 743 N N . LEU A 1 94 ? -8.638 -22.591 4.424 1.00 97.19 94 LEU A N 1
ATOM 744 C CA . LEU A 1 94 ? -8.913 -21.868 5.659 1.00 97.19 94 LEU A CA 1
ATOM 745 C C . LEU A 1 94 ? -10.084 -22.477 6.432 1.00 97.19 94 LEU A C 1
ATOM 747 O O . LEU A 1 94 ? -9.978 -22.667 7.641 1.00 97.19 94 LEU A O 1
ATOM 751 N N . ALA A 1 95 ? -11.153 -22.855 5.730 1.00 95.44 95 ALA A N 1
ATOM 752 C CA . ALA A 1 95 ? -12.317 -23.515 6.311 1.00 95.44 95 ALA A CA 1
ATOM 753 C C . ALA A 1 95 ? -12.001 -24.893 6.928 1.00 95.44 95 ALA A C 1
ATOM 755 O O . ALA A 1 95 ? -12.782 -25.390 7.736 1.00 95.44 95 ALA A O 1
ATOM 756 N N . SER A 1 96 ? -10.864 -25.512 6.583 1.00 95.25 96 SER A N 1
ATOM 757 C CA . SER A 1 96 ? -10.428 -26.768 7.208 1.00 95.25 96 SER A CA 1
ATOM 758 C C . SER A 1 96 ? -9.814 -26.579 8.603 1.00 95.25 96 SER A C 1
ATOM 760 O O . SER A 1 96 ? -9.734 -27.538 9.374 1.00 95.25 96 SER A O 1
ATOM 762 N N . TYR A 1 97 ? -9.395 -25.359 8.960 1.00 94.62 97 TYR A N 1
ATOM 763 C CA . TYR A 1 97 ? -8.892 -25.066 10.300 1.00 94.62 97 TYR A CA 1
ATOM 764 C C . TYR A 1 97 ? -10.036 -24.904 11.297 1.00 94.62 97 TYR A C 1
ATOM 766 O O . TYR A 1 97 ? -11.093 -24.365 10.983 1.00 94.62 97 TYR A O 1
ATOM 774 N N . LYS A 1 98 ? -9.776 -25.264 12.561 1.00 91.50 98 LYS A N 1
ATOM 775 C CA . LYS A 1 98 ? -10.726 -25.037 13.660 1.00 91.50 98 LYS A CA 1
ATOM 776 C C . LYS A 1 98 ? -11.113 -23.559 13.794 1.00 91.50 98 LYS A C 1
ATOM 778 O O . LYS A 1 98 ? -12.275 -23.266 14.017 1.00 91.50 98 LYS A O 1
ATOM 783 N N . ASN A 1 99 ? -10.156 -22.645 13.639 1.00 91.06 99 ASN A N 1
ATOM 784 C CA . ASN A 1 99 ? -10.388 -21.199 13.687 1.00 91.06 99 ASN A CA 1
ATOM 785 C C . ASN A 1 99 ? -9.840 -20.564 12.398 1.00 91.06 99 ASN A C 1
ATOM 787 O O . ASN A 1 99 ? -8.663 -20.186 12.377 1.00 91.06 99 ASN A O 1
ATOM 791 N N . PRO A 1 100 ? -10.635 -20.476 11.313 1.00 95.19 100 PRO A N 1
ATOM 792 C CA . PRO A 1 100 ? -10.158 -19.992 10.014 1.00 95.19 100 PRO A CA 1
ATOM 793 C C . PRO A 1 100 ? -9.505 -18.604 10.083 1.00 95.19 100 PRO A C 1
ATOM 795 O O . PRO A 1 100 ? -8.422 -18.397 9.537 1.00 95.19 100 PRO A O 1
ATOM 798 N N . LEU A 1 101 ? -10.103 -17.675 10.836 1.00 94.81 101 LEU A N 1
ATOM 799 C CA . LEU A 1 101 ? -9.639 -16.286 10.945 1.00 94.81 101 LEU A CA 1
ATOM 800 C C . LEU A 1 101 ? -8.263 -16.131 11.611 1.00 94.81 101 LEU A C 1
ATOM 802 O O . LEU A 1 101 ? -7.509 -15.222 11.272 1.00 94.81 101 LEU A O 1
ATOM 806 N N . ASN A 1 102 ? -7.873 -17.062 12.483 1.00 93.25 102 ASN A N 1
ATOM 807 C CA . ASN A 1 102 ? -6.540 -17.046 13.099 1.00 93.25 102 ASN A CA 1
ATOM 808 C C . ASN A 1 102 ? -5.441 -17.506 12.128 1.00 93.25 102 ASN A C 1
ATOM 810 O O . ASN A 1 102 ? -4.255 -17.364 12.420 1.00 93.25 102 ASN A O 1
ATOM 814 N N . ASN A 1 103 ? -5.823 -18.059 10.973 1.00 93.69 103 ASN A N 1
ATOM 815 C CA . ASN A 1 103 ? -4.921 -18.681 10.008 1.00 93.69 103 ASN A CA 1
ATOM 816 C C . ASN A 1 103 ? -4.862 -17.925 8.671 1.00 93.69 103 ASN A C 1
ATOM 818 O O . ASN A 1 103 ? -4.277 -18.427 7.715 1.00 93.69 103 ASN A O 1
ATOM 822 N N . LEU A 1 104 ? -5.389 -16.695 8.593 1.00 93.56 104 LEU A N 1
ATOM 823 C CA . LEU A 1 104 ? -5.428 -15.898 7.352 1.00 93.56 104 LEU A CA 1
ATOM 824 C C . LEU A 1 104 ? -4.048 -15.674 6.709 1.00 93.56 104 LEU A C 1
ATOM 826 O O . LEU A 1 104 ? -3.965 -15.507 5.496 1.00 93.56 104 LEU A O 1
ATOM 830 N N . LYS A 1 105 ? -2.961 -15.751 7.492 1.00 91.44 105 LYS A N 1
ATOM 831 C CA . LYS A 1 105 ? -1.569 -15.680 7.006 1.00 91.44 105 LYS A CA 1
ATOM 832 C C . LYS A 1 105 ? -1.193 -16.785 6.010 1.00 91.44 105 LYS A C 1
ATOM 834 O O . LYS A 1 105 ? -0.175 -16.656 5.344 1.00 91.44 105 LYS A O 1
ATOM 839 N N . VAL A 1 106 ? -1.987 -17.854 5.909 1.00 89.88 106 VAL A N 1
ATOM 840 C CA . VAL A 1 106 ? -1.804 -18.901 4.891 1.00 89.88 106 VAL A CA 1
ATOM 841 C C . VAL A 1 106 ? -2.056 -18.355 3.482 1.00 89.88 106 VAL A C 1
ATOM 843 O O . VAL A 1 106 ? -1.464 -18.851 2.528 1.00 89.88 106 VAL A O 1
ATOM 846 N N . PHE A 1 107 ? -2.892 -17.321 3.334 1.00 92.31 107 PHE A N 1
ATOM 847 C CA . PHE A 1 107 ? -3.090 -16.669 2.046 1.00 92.31 107 PHE A CA 1
ATOM 848 C C . PHE A 1 107 ? -1.862 -15.810 1.675 1.00 92.31 107 PHE A C 1
ATOM 850 O O . PHE A 1 107 ? -1.531 -14.887 2.428 1.00 92.31 107 PHE A O 1
ATOM 857 N N . PRO A 1 108 ? -1.215 -16.038 0.511 1.00 86.94 108 PRO A N 1
ATOM 858 C CA . PRO A 1 108 ? 0.061 -15.403 0.163 1.00 86.94 108 PRO A CA 1
ATOM 859 C C . PRO A 1 108 ? 0.033 -13.872 0.171 1.00 86.94 108 PRO A C 1
ATOM 861 O O . PRO A 1 108 ? 1.028 -13.234 0.506 1.00 86.94 108 PRO A O 1
ATOM 864 N N . TYR A 1 109 ? -1.113 -13.272 -0.160 1.00 87.62 109 TYR A N 1
ATOM 865 C CA . TYR A 1 109 ? -1.257 -11.819 -0.247 1.00 87.62 109 TYR A CA 1
ATOM 866 C C . TYR A 1 109 ? -1.885 -11.187 1.001 1.00 87.62 109 TYR A C 1
ATOM 868 O O . TYR A 1 109 ? -2.219 -10.006 0.975 1.00 87.62 109 TYR A O 1
ATOM 876 N N . TYR A 1 110 ? -2.035 -11.916 2.114 1.00 91.75 110 TYR A N 1
ATOM 877 C CA . TYR A 1 110 ? -2.712 -11.391 3.307 1.00 91.75 110 TYR A CA 1
ATOM 878 C C . TYR A 1 110 ? -2.084 -10.088 3.831 1.00 91.75 110 TYR A C 1
ATOM 880 O O . TYR A 1 110 ? -2.797 -9.136 4.143 1.00 91.75 110 TYR A O 1
ATOM 888 N N . ASN A 1 111 ? -0.751 -9.991 3.833 1.00 86.81 111 ASN A N 1
ATOM 889 C CA . ASN A 1 111 ? -0.053 -8.763 4.225 1.00 86.81 111 ASN A CA 1
ATOM 890 C C . ASN A 1 111 ? -0.376 -7.576 3.300 1.00 86.81 111 ASN A C 1
ATOM 892 O O . ASN A 1 111 ? -0.482 -6.447 3.779 1.00 86.81 111 ASN A O 1
ATOM 896 N N . ASN A 1 112 ? -0.598 -7.817 2.004 1.00 85.19 112 ASN A N 1
ATOM 897 C CA . ASN A 1 112 ? -1.009 -6.771 1.065 1.00 85.19 112 ASN A CA 1
ATOM 898 C C . ASN A 1 112 ? -2.417 -6.265 1.409 1.00 85.19 112 ASN A C 1
ATOM 900 O O . ASN A 1 112 ? -2.659 -5.062 1.363 1.00 85.19 112 ASN A O 1
ATOM 904 N N . TYR A 1 113 ? -3.324 -7.153 1.831 1.00 90.75 113 TYR A N 1
ATOM 905 C CA . TYR A 1 113 ? -4.662 -6.772 2.296 1.00 90.75 113 TYR A CA 1
ATOM 906 C C . TYR A 1 113 ? -4.641 -6.044 3.645 1.00 90.75 113 TYR A C 1
ATOM 908 O O . TYR A 1 113 ? -5.475 -5.168 3.855 1.00 90.75 113 TYR A O 1
ATOM 916 N N . LEU A 1 114 ? -3.688 -6.338 4.539 1.00 88.19 114 LEU A N 1
ATOM 917 C CA . LEU A 1 114 ? -3.482 -5.545 5.758 1.00 88.19 114 LEU A CA 1
ATOM 918 C C . LEU A 1 114 ? -3.059 -4.110 5.423 1.00 88.19 114 LEU A C 1
ATOM 920 O O . LEU A 1 114 ? -3.643 -3.162 5.947 1.00 88.19 114 LEU A O 1
ATOM 924 N N . LYS A 1 115 ? -2.087 -3.945 4.517 1.00 85.50 115 LYS A N 1
ATOM 925 C CA . LYS A 1 115 ? -1.611 -2.627 4.066 1.00 85.50 115 LYS A CA 1
ATOM 926 C C . LYS A 1 115 ? -2.708 -1.849 3.338 1.00 85.50 115 LYS A C 1
ATOM 928 O O . LYS A 1 115 ? -2.988 -0.706 3.694 1.00 85.50 115 LYS A O 1
ATOM 933 N N . LEU A 1 116 ? -3.379 -2.488 2.378 1.00 90.00 116 LEU A N 1
ATOM 934 C CA . LEU A 1 116 ? -4.476 -1.882 1.624 1.00 90.00 116 LEU A CA 1
ATOM 935 C C . LEU A 1 116 ? -5.670 -1.548 2.526 1.00 90.00 116 LEU A C 1
ATOM 937 O O . LEU A 1 116 ? -6.171 -0.433 2.467 1.00 90.00 116 LEU A O 1
ATOM 941 N N . GLY A 1 117 ? -6.087 -2.458 3.408 1.00 92.69 117 GLY A N 1
ATOM 942 C CA . GLY A 1 117 ? -7.186 -2.210 4.343 1.00 92.69 117 GLY A CA 1
ATOM 943 C C . GLY A 1 117 ? -6.887 -1.065 5.314 1.00 92.69 117 GLY A C 1
ATOM 944 O O . GLY A 1 117 ? -7.771 -0.260 5.605 1.00 92.69 117 GLY A O 1
ATOM 945 N N . HIS A 1 118 ? -5.636 -0.935 5.768 1.00 89.44 118 HIS A N 1
ATOM 946 C CA . HIS A 1 118 ? -5.218 0.200 6.589 1.00 89.44 118 HIS A CA 1
ATOM 947 C C . HIS A 1 118 ? -5.287 1.525 5.819 1.00 89.44 118 HIS A C 1
ATOM 949 O O . HIS A 1 118 ? -5.867 2.490 6.318 1.00 89.44 118 HIS A O 1
ATOM 955 N N . LEU A 1 119 ? -4.755 1.557 4.593 1.00 88.81 119 LEU A N 1
ATOM 956 C CA . LEU A 1 119 ? -4.825 2.714 3.699 1.00 88.81 119 LEU A CA 1
ATOM 957 C C . LEU A 1 119 ? -6.281 3.126 3.426 1.00 88.81 119 LEU A C 1
ATOM 959 O O . LEU A 1 119 ? -6.639 4.297 3.558 1.00 88.81 119 LEU A O 1
ATOM 963 N N . GLU A 1 120 ? -7.138 2.161 3.088 1.00 94.12 120 GLU A N 1
ATOM 964 C CA . GLU A 1 120 ? -8.559 2.396 2.829 1.00 94.12 120 GLU A CA 1
ATOM 965 C C . GLU A 1 120 ? -9.263 2.940 4.081 1.00 94.12 120 GLU A C 1
ATOM 967 O O . GLU A 1 120 ? -10.015 3.912 4.006 1.00 94.12 120 GLU A O 1
ATOM 972 N N . TYR A 1 121 ? -8.964 2.396 5.261 1.00 95.25 121 TYR A N 1
ATOM 973 C CA . TYR A 1 121 ? -9.483 2.925 6.519 1.00 95.25 121 TYR A CA 1
ATOM 974 C C . TYR A 1 121 ? -9.014 4.359 6.806 1.00 95.25 121 TYR A C 1
ATOM 976 O O . TYR A 1 121 ? -9.820 5.182 7.250 1.00 95.25 121 TYR A O 1
ATOM 984 N N . GLN A 1 122 ? -7.740 4.681 6.564 1.00 90.50 122 GLN A N 1
ATOM 985 C CA . GLN A 1 122 ? -7.201 6.026 6.782 1.00 90.50 122 GLN A CA 1
ATOM 986 C C . GLN A 1 122 ? -7.901 7.054 5.891 1.00 90.50 122 GLN A C 1
ATOM 988 O O . GLN A 1 122 ? -8.370 8.075 6.398 1.00 90.50 122 GLN A O 1
ATOM 993 N N . ILE A 1 123 ? -8.029 6.760 4.594 1.00 89.31 123 ILE A N 1
ATOM 994 C CA . ILE A 1 123 ? -8.741 7.611 3.633 1.00 89.31 123 ILE A CA 1
ATOM 995 C C . ILE A 1 123 ? -10.201 7.773 4.064 1.00 89.31 123 ILE A C 1
ATOM 997 O O . ILE A 1 123 ? -10.702 8.889 4.186 1.00 89.31 123 ILE A O 1
ATOM 1001 N N . LEU A 1 124 ? -10.885 6.668 4.366 1.00 94.31 124 LEU A N 1
ATOM 1002 C CA . LEU A 1 124 ? -12.286 6.696 4.773 1.00 94.31 124 LEU A CA 1
ATOM 1003 C C . LEU A 1 124 ? -12.500 7.534 6.047 1.00 94.31 124 LEU A C 1
ATOM 1005 O O . LEU A 1 124 ? -13.410 8.363 6.104 1.00 94.31 124 LEU A O 1
ATOM 1009 N N . SER A 1 125 ? -11.640 7.368 7.054 1.00 91.50 125 SER A N 1
ATOM 1010 C CA . SER A 1 125 ? -11.739 8.063 8.345 1.00 91.50 125 SER A CA 1
ATOM 1011 C C . SER A 1 125 ? -11.636 9.582 8.215 1.00 91.50 125 SER A C 1
ATOM 1013 O O . SER A 1 125 ? -12.344 10.302 8.924 1.00 91.50 125 SER A O 1
ATOM 1015 N N . GLN A 1 126 ? -10.824 10.079 7.275 1.00 89.00 126 GLN A N 1
ATOM 1016 C CA . GLN A 1 126 ? -10.701 11.516 6.988 1.00 89.00 126 GLN A CA 1
ATOM 1017 C C . GLN A 1 126 ? -12.028 12.135 6.529 1.00 89.00 126 GLN A C 1
ATOM 1019 O O . GLN A 1 126 ? -12.278 13.316 6.765 1.00 89.00 126 GLN A O 1
ATOM 1024 N N . HIS A 1 127 ? -12.906 11.341 5.913 1.00 89.69 127 HIS A N 1
ATOM 1025 C CA . HIS A 1 127 ? -14.159 11.815 5.325 1.00 89.69 127 HIS A CA 1
ATOM 1026 C C . HIS A 1 127 ? -15.408 11.501 6.165 1.00 89.69 127 HIS A C 1
ATOM 1028 O O . HIS A 1 127 ? -16.510 11.946 5.822 1.00 89.69 127 HIS A O 1
ATOM 1034 N N . LEU A 1 128 ? -15.246 10.793 7.288 1.00 85.94 128 LEU A N 1
ATOM 1035 C CA . LEU A 1 128 ? -16.325 10.416 8.205 1.00 85.94 128 LEU A CA 1
ATOM 1036 C C . LEU A 1 128 ? -16.504 11.362 9.410 1.00 85.94 128 LEU A C 1
ATOM 1038 O O . LEU A 1 128 ? -17.405 11.148 10.223 1.00 85.94 128 LEU A O 1
ATOM 1042 N N . ASN A 1 129 ? -15.692 12.419 9.542 1.00 78.38 129 ASN A N 1
ATOM 1043 C CA . ASN A 1 129 ? -15.774 13.400 10.639 1.00 78.38 129 ASN A CA 1
ATOM 1044 C C . ASN A 1 129 ? -15.802 12.749 12.041 1.00 78.38 129 ASN A C 1
ATOM 1046 O O . ASN A 1 129 ? -16.658 13.076 12.867 1.00 78.38 129 ASN A O 1
ATOM 1050 N N . ASN A 1 130 ? -14.894 11.803 12.303 1.00 69.12 130 ASN A N 1
ATOM 1051 C CA . ASN A 1 130 ? -14.790 11.038 13.560 1.00 69.12 130 ASN A CA 1
ATOM 1052 C C . ASN A 1 130 ? -16.010 10.160 13.904 1.00 69.12 130 ASN A C 1
ATOM 1054 O O . ASN A 1 130 ? -16.149 9.714 15.045 1.00 69.12 130 ASN A O 1
ATOM 1058 N N . LYS A 1 131 ? -16.904 9.892 12.945 1.00 84.25 131 LYS A N 1
ATOM 1059 C CA . LYS A 1 131 ? -18.005 8.934 13.111 1.00 84.25 131 LYS A CA 1
ATOM 1060 C C . LYS A 1 131 ? -17.612 7.575 12.547 1.00 84.25 131 LYS A C 1
ATOM 1062 O O . LYS A 1 131 ? -16.980 7.489 11.504 1.00 84.25 131 LYS A O 1
ATOM 1067 N N . GLN A 1 132 ? -18.035 6.506 13.208 1.00 88.00 132 GLN A N 1
ATOM 1068 C CA . GLN A 1 132 ? -17.912 5.154 12.671 1.00 88.00 132 GLN A CA 1
ATOM 1069 C C . GLN A 1 132 ? -19.146 4.835 11.807 1.00 88.00 132 GLN A C 1
ATOM 1071 O O . GLN A 1 132 ? -20.265 5.112 12.257 1.00 88.00 132 GLN A O 1
ATOM 1076 N N . PRO A 1 133 ? -18.985 4.263 10.599 1.00 95.81 133 PRO A N 1
ATOM 1077 C CA . PRO A 1 133 ? -20.117 3.822 9.797 1.00 95.81 133 PRO A CA 1
ATOM 1078 C C . PRO A 1 133 ? -20.807 2.661 10.514 1.00 95.81 133 PRO A C 1
ATOM 1080 O O . PRO A 1 133 ? -20.152 1.773 11.062 1.00 95.81 133 PRO A O 1
ATOM 1083 N N . LYS A 1 134 ? -22.136 2.657 10.535 1.00 96.56 134 LYS A N 1
ATOM 1084 C CA . LYS A 1 134 ? -22.929 1.579 11.134 1.00 96.56 134 LYS A CA 1
ATOM 1085 C C . LYS A 1 134 ? -23.047 0.405 10.173 1.00 96.56 134 LYS A C 1
ATOM 1087 O O . LYS A 1 134 ? -22.912 -0.740 10.603 1.00 96.56 134 LYS A O 1
ATOM 1092 N N . LYS A 1 135 ? -23.282 0.690 8.888 1.00 98.06 135 LYS A N 1
ATOM 1093 C CA . LYS A 1 135 ? -23.435 -0.325 7.840 1.00 98.06 135 LYS A CA 1
ATOM 1094 C C . LYS A 1 135 ? -22.584 -0.010 6.619 1.00 98.06 135 LYS A C 1
ATOM 1096 O O . LYS A 1 135 ? -22.656 1.092 6.075 1.00 98.06 135 LYS A O 1
ATOM 1101 N N . ILE A 1 136 ? -21.849 -1.017 6.163 1.00 98.62 136 ILE A N 1
ATOM 1102 C CA . ILE A 1 136 ? -21.075 -0.992 4.923 1.00 98.62 136 ILE A CA 1
ATOM 1103 C C . ILE A 1 136 ? -21.600 -2.073 3.985 1.00 98.62 136 ILE A C 1
ATOM 1105 O O . ILE A 1 136 ? -21.788 -3.207 4.417 1.00 98.62 136 ILE A O 1
ATOM 1109 N N . ALA A 1 137 ? -21.801 -1.739 2.712 1.00 98.75 137 ALA A N 1
ATOM 1110 C CA . ALA A 1 137 ? -21.925 -2.742 1.657 1.00 98.75 137 ALA A CA 1
ATOM 1111 C C . ALA A 1 137 ? -20.564 -2.944 0.997 1.00 98.75 137 ALA A C 1
ATOM 1113 O O . ALA A 1 137 ? -19.928 -1.964 0.623 1.00 98.75 137 ALA A O 1
ATOM 1114 N N . PHE A 1 138 ? -20.127 -4.185 0.826 1.00 98.62 138 PHE A N 1
ATOM 1115 C CA . PHE A 1 138 ? -18.933 -4.524 0.060 1.00 98.62 138 PHE A CA 1
ATOM 1116 C C . PHE A 1 138 ? -19.350 -5.310 -1.179 1.00 98.62 138 PHE A C 1
ATOM 1118 O O . PHE A 1 138 ? -19.823 -6.435 -1.064 1.00 98.62 138 PHE A O 1
ATOM 1125 N N . VAL A 1 139 ? -19.220 -4.707 -2.357 1.00 98.56 139 VAL A N 1
ATOM 1126 C CA . VAL A 1 139 ? -19.671 -5.268 -3.633 1.00 98.56 139 VAL A CA 1
ATOM 1127 C C . VAL A 1 139 ? -18.514 -5.981 -4.323 1.00 98.56 139 VAL A C 1
ATOM 1129 O O . VAL A 1 139 ? -17.488 -5.355 -4.593 1.00 98.56 139 VAL A O 1
ATOM 1132 N N . GLY A 1 140 ? -18.699 -7.269 -4.623 1.00 97.31 140 GLY A N 1
ATOM 1133 C CA . GLY A 1 140 ? -17.658 -8.151 -5.151 1.00 97.31 140 GLY A CA 1
ATOM 1134 C C . GLY A 1 140 ? -16.714 -8.614 -4.049 1.00 97.31 140 GLY A C 1
ATOM 1135 O O . GLY A 1 140 ? -15.510 -8.381 -4.128 1.00 97.31 140 GLY A O 1
ATOM 1136 N N . SER A 1 141 ? -17.267 -9.182 -2.976 1.00 97.19 141 SER A N 1
ATOM 1137 C CA . SER A 1 141 ? -16.484 -9.607 -1.813 1.00 97.19 141 SER A CA 1
ATOM 1138 C C . SER A 1 141 ? -15.677 -10.886 -2.033 1.00 97.19 141 SER A C 1
ATOM 1140 O O . SER A 1 141 ? -14.717 -11.103 -1.299 1.00 97.19 141 SER A O 1
ATOM 1142 N N . GLY A 1 142 ? -16.065 -11.726 -2.996 1.00 97.38 142 GLY A N 1
ATOM 1143 C CA . GLY A 1 142 ? -15.367 -12.964 -3.320 1.00 97.38 142 GLY A CA 1
ATOM 1144 C C . GLY A 1 142 ? -15.503 -14.074 -2.264 1.00 97.38 142 GLY A C 1
ATOM 1145 O O . GLY A 1 142 ? -16.094 -13.884 -1.194 1.00 97.38 142 GLY A O 1
ATOM 1146 N N . PRO A 1 143 ? -14.958 -15.272 -2.555 1.00 97.88 143 PRO A N 1
ATOM 1147 C CA . PRO A 1 143 ? -14.935 -16.408 -1.630 1.00 97.88 143 PRO A CA 1
ATOM 1148 C C . PRO A 1 143 ? -14.033 -16.198 -0.410 1.00 97.88 143 PRO A C 1
ATOM 1150 O O . PRO A 1 143 ? -14.135 -16.959 0.558 1.00 97.88 143 PRO A O 1
ATOM 1153 N N . LEU A 1 144 ? -13.140 -15.207 -0.457 1.00 98.00 144 LEU A N 1
ATOM 1154 C CA . LEU A 1 144 ? -12.215 -14.873 0.617 1.00 98.00 144 LEU A CA 1
ATOM 1155 C C . LEU A 1 144 ? -12.257 -13.352 0.882 1.00 98.00 144 LEU A C 1
ATOM 1157 O O . LEU A 1 144 ? -11.392 -12.621 0.404 1.00 98.00 144 LEU A O 1
ATOM 1161 N N . PRO A 1 145 ? -13.244 -12.852 1.655 1.00 97.69 145 PRO A N 1
ATOM 1162 C CA . PRO A 1 145 ? -13.578 -11.426 1.776 1.00 97.69 145 PRO A CA 1
ATOM 1163 C C . PRO A 1 145 ? -12.603 -10.657 2.685 1.00 97.69 145 PRO A C 1
ATOM 1165 O O . PRO A 1 145 ? -12.992 -10.043 3.682 1.00 97.69 145 PRO A O 1
ATOM 1168 N N . LEU A 1 146 ? -11.306 -10.693 2.365 1.00 97.75 146 LEU A N 1
ATOM 1169 C CA . LEU A 1 146 ? -10.226 -10.209 3.230 1.00 97.75 146 LEU A CA 1
ATOM 1170 C C . LEU A 1 146 ? -10.340 -8.737 3.572 1.00 97.75 146 LEU A C 1
ATOM 1172 O O . LEU A 1 146 ? -10.031 -8.365 4.696 1.00 97.75 146 LEU A O 1
ATOM 1176 N N . THR A 1 147 ? -10.780 -7.890 2.644 1.00 97.06 147 THR A N 1
ATOM 1177 C CA . THR A 1 147 ? -10.921 -6.461 2.943 1.00 97.06 147 THR A CA 1
ATOM 1178 C C . THR A 1 147 ? -11.965 -6.227 4.023 1.00 97.06 147 THR A C 1
ATOM 1180 O O . THR A 1 147 ? -11.671 -5.560 5.012 1.00 97.06 147 THR A O 1
ATOM 1183 N N . SER A 1 148 ? -13.144 -6.837 3.894 1.00 98.12 148 SER A N 1
ATOM 1184 C CA . SER A 1 148 ? -14.170 -6.768 4.931 1.00 98.12 148 SER A CA 1
ATOM 1185 C C . SER A 1 148 ? -13.668 -7.349 6.251 1.00 98.12 148 SER A C 1
ATOM 1187 O O . SER A 1 148 ? -13.903 -6.744 7.289 1.00 98.12 148 SER A O 1
ATOM 1189 N N . ILE A 1 149 ? -12.943 -8.478 6.228 1.00 98.12 149 ILE A N 1
ATOM 1190 C CA . ILE A 1 149 ? -12.383 -9.101 7.441 1.00 98.12 149 ILE A CA 1
ATOM 1191 C C . ILE A 1 149 ? -11.393 -8.154 8.124 1.00 98.12 149 ILE A C 1
ATOM 1193 O O . ILE A 1 149 ? -11.570 -7.817 9.289 1.00 98.12 149 ILE A O 1
ATOM 1197 N N . VAL A 1 150 ? -10.388 -7.668 7.394 1.00 97.19 150 VAL A N 1
ATOM 1198 C CA . VAL A 1 150 ? -9.348 -6.773 7.921 1.00 97.19 150 VAL A CA 1
ATOM 1199 C C . VAL A 1 150 ? -9.963 -5.500 8.495 1.00 97.19 150 VAL A C 1
ATOM 1201 O O . VAL A 1 150 ? -9.621 -5.102 9.609 1.00 97.19 150 VAL A O 1
ATOM 1204 N N . LEU A 1 151 ? -10.896 -4.874 7.772 1.00 97.75 151 LEU A N 1
ATOM 1205 C CA . LEU A 1 151 ? -11.580 -3.682 8.257 1.00 97.75 151 LEU A CA 1
ATOM 1206 C C . LEU A 1 151 ? -12.410 -3.996 9.507 1.00 97.75 151 LEU A C 1
ATOM 1208 O O . LEU A 1 151 ? -12.276 -3.289 10.502 1.00 97.75 151 LEU A O 1
ATOM 1212 N N . ALA A 1 152 ? -13.226 -5.051 9.493 1.00 97.56 152 ALA A N 1
ATOM 1213 C CA . ALA A 1 152 ? -14.106 -5.414 10.603 1.00 97.56 152 ALA A CA 1
ATOM 1214 C C . ALA A 1 152 ? -13.353 -5.831 11.875 1.00 97.56 152 ALA A C 1
ATOM 1216 O O . ALA A 1 152 ? -13.848 -5.557 12.969 1.00 97.56 152 ALA A O 1
ATOM 1217 N N . SER A 1 153 ? -12.192 -6.476 11.742 1.00 95.25 153 SER A N 1
ATOM 1218 C CA . SER A 1 153 ? -11.375 -6.937 12.870 1.00 95.25 153 SER A CA 1
ATOM 1219 C C . SER A 1 153 ? -10.489 -5.832 13.444 1.00 95.25 153 SER A C 1
ATOM 1221 O O . SER A 1 153 ? -10.384 -5.705 14.660 1.00 95.25 153 SER A O 1
ATOM 1223 N N . ASN A 1 154 ? -9.870 -5.005 12.593 1.00 93.06 154 ASN A N 1
ATOM 1224 C CA . ASN A 1 154 ? -8.775 -4.131 13.036 1.00 93.06 154 ASN A CA 1
ATOM 1225 C C . ASN A 1 154 ? -9.171 -2.659 13.192 1.00 93.06 154 ASN A C 1
ATOM 1227 O O . ASN A 1 154 ? -8.488 -1.910 13.893 1.00 93.06 154 ASN A O 1
ATOM 1231 N N . HIS A 1 155 ? -10.223 -2.210 12.504 1.00 93.38 155 HIS A N 1
ATOM 1232 C CA . HIS A 1 155 ? -10.472 -0.776 12.321 1.00 93.38 155 HIS A CA 1
ATOM 1233 C C . HIS A 1 155 ? -11.929 -0.369 12.579 1.00 93.38 155 HIS A C 1
ATOM 1235 O O . HIS A 1 155 ? -12.203 0.654 13.203 1.00 93.38 155 HIS A O 1
ATOM 1241 N N . LEU A 1 156 ? -12.880 -1.188 12.138 1.00 95.81 156 LEU A N 1
ATOM 1242 C CA . LEU A 1 156 ? -14.314 -0.925 12.119 1.00 95.81 156 LEU A CA 1
ATOM 1243 C C . LEU A 1 156 ? -15.083 -1.956 12.964 1.00 95.81 156 LEU A C 1
ATOM 1245 O O . LEU A 1 156 ? -16.066 -2.552 12.528 1.00 95.81 156 LEU A O 1
ATOM 1249 N N . THR A 1 157 ? -14.641 -2.137 14.210 1.00 95.25 157 THR A N 1
ATOM 1250 C CA . THR A 1 157 ? -15.079 -3.209 15.130 1.00 95.25 157 THR A CA 1
ATOM 1251 C C . THR A 1 157 ? -16.548 -3.169 15.554 1.00 95.25 157 THR A C 1
ATOM 1253 O O . THR A 1 157 ? -17.040 -4.123 16.142 1.00 95.25 157 THR A O 1
ATOM 1256 N N . LYS A 1 158 ? -17.281 -2.089 15.260 1.00 95.94 158 LYS A N 1
ATOM 1257 C CA . LYS A 1 158 ? -18.725 -1.964 15.553 1.00 95.94 158 LYS A CA 1
ATOM 1258 C C . LYS A 1 158 ? -19.581 -1.842 14.294 1.00 95.94 158 LYS A C 1
ATOM 1260 O O . LYS A 1 158 ? -20.780 -1.587 14.382 1.00 95.94 158 LYS A O 1
ATOM 1265 N N . THR A 1 159 ? -18.968 -1.976 13.124 1.00 97.81 159 THR A N 1
ATOM 1266 C CA . THR A 1 159 ? -19.631 -1.841 11.830 1.00 97.81 159 THR A CA 1
ATOM 1267 C C . THR A 1 159 ? -20.150 -3.200 11.371 1.00 97.81 159 THR A C 1
ATOM 1269 O O . THR A 1 159 ? -19.473 -4.218 11.522 1.00 97.81 159 THR A O 1
ATOM 1272 N N . THR A 1 160 ? -21.357 -3.217 10.805 1.00 98.62 160 THR A N 1
ATOM 1273 C CA . THR A 1 160 ? -21.907 -4.386 10.105 1.00 98.62 160 THR A CA 1
ATOM 1274 C C . THR A 1 160 ? -21.533 -4.310 8.627 1.00 98.62 160 THR A C 1
ATOM 1276 O O . THR A 1 160 ? -21.742 -3.276 7.988 1.00 98.62 160 THR A O 1
ATOM 1279 N N . PHE A 1 161 ? -21.003 -5.398 8.081 1.00 98.62 161 PHE A N 1
ATOM 1280 C CA . PHE A 1 161 ? -20.601 -5.521 6.685 1.00 98.62 161 PHE A CA 1
ATOM 1281 C C . PHE A 1 161 ? -21.576 -6.434 5.951 1.00 98.62 161 PHE A C 1
ATOM 1283 O O . PHE A 1 161 ? -21.765 -7.587 6.328 1.00 98.62 161 PHE A O 1
ATOM 1290 N N . HIS A 1 162 ? -22.196 -5.919 4.896 1.00 98.69 162 HIS A N 1
ATOM 1291 C CA . HIS A 1 162 ? -22.989 -6.695 3.954 1.00 98.69 162 HIS A CA 1
ATOM 1292 C C . HIS A 1 162 ? -22.141 -6.945 2.709 1.00 98.69 162 HIS A C 1
ATOM 1294 O O . HIS A 1 162 ? -21.921 -6.053 1.894 1.00 98.69 162 HIS A O 1
ATOM 1300 N N . ASN A 1 163 ? -21.638 -8.161 2.598 1.00 98.62 163 ASN A N 1
ATOM 1301 C CA . ASN A 1 163 ? -20.788 -8.645 1.528 1.00 98.62 163 ASN A CA 1
ATOM 1302 C C . ASN A 1 163 ? -21.667 -9.192 0.401 1.00 98.62 163 ASN A C 1
ATOM 1304 O O . ASN A 1 163 ? -22.425 -10.139 0.607 1.00 98.62 163 ASN A O 1
ATOM 1308 N N . TYR A 1 164 ? -21.599 -8.559 -0.763 1.00 98.44 164 TYR A N 1
ATOM 1309 C CA . TYR A 1 164 ? -22.335 -8.934 -1.958 1.00 98.44 164 TYR A CA 1
ATOM 1310 C C . TYR A 1 164 ? -21.419 -9.661 -2.929 1.00 98.44 164 TYR A C 1
ATOM 1312 O O . TYR A 1 164 ? -20.348 -9.161 -3.281 1.00 98.44 164 TYR A O 1
ATOM 1320 N N . ASP A 1 165 ? -21.901 -10.792 -3.425 1.00 98.12 165 ASP A N 1
ATOM 1321 C CA . ASP A 1 165 ? -21.296 -11.498 -4.546 1.00 98.12 165 ASP A CA 1
ATOM 1322 C C . ASP A 1 165 ? -22.396 -12.143 -5.391 1.00 98.12 165 ASP A C 1
ATOM 1324 O O . ASP A 1 165 ? -23.428 -12.554 -4.853 1.00 98.12 165 ASP A O 1
ATOM 1328 N N . ILE A 1 166 ? -22.191 -12.218 -6.705 1.00 95.94 166 ILE A N 1
ATOM 1329 C CA . ILE A 1 166 ? -23.140 -12.864 -7.615 1.00 95.94 166 ILE A CA 1
ATOM 1330 C C . ILE A 1 166 ? -23.017 -14.394 -7.548 1.00 95.94 166 ILE A C 1
ATOM 1332 O O . ILE A 1 166 ? -24.001 -15.097 -7.779 1.00 95.94 166 ILE A O 1
ATOM 1336 N N . ASP A 1 167 ? -21.838 -14.923 -7.191 1.00 96.19 167 ASP A N 1
ATOM 1337 C CA . ASP A 1 167 ? -21.629 -16.359 -7.020 1.00 96.19 167 ASP A CA 1
ATOM 1338 C C . ASP A 1 167 ? -22.064 -16.820 -5.620 1.00 96.19 167 ASP A C 1
ATOM 1340 O O . ASP A 1 167 ? -21.477 -16.488 -4.584 1.00 96.19 167 ASP A O 1
ATOM 1344 N N . VAL A 1 168 ? -23.082 -17.680 -5.593 1.00 97.62 168 VAL A N 1
ATOM 1345 C CA . VAL A 1 168 ? -23.567 -18.344 -4.376 1.00 97.62 168 VAL A CA 1
ATOM 1346 C C . VAL A 1 168 ? -22.457 -19.167 -3.709 1.00 97.62 168 VAL A C 1
ATOM 1348 O O . VAL A 1 168 ? -22.376 -19.223 -2.477 1.00 97.62 168 VAL A O 1
ATOM 1351 N N . SER A 1 169 ? -21.580 -19.805 -4.494 1.00 97.69 169 SER A N 1
ATOM 1352 C CA . SER A 1 169 ? -20.472 -20.610 -3.965 1.00 97.69 169 SER A CA 1
ATOM 1353 C C . SER A 1 169 ? -19.430 -19.736 -3.264 1.00 97.69 169 SER A C 1
ATOM 1355 O O . SER A 1 169 ? -18.928 -20.129 -2.207 1.00 97.69 169 SER A O 1
ATOM 1357 N N . ALA A 1 170 ? -19.152 -18.542 -3.796 1.00 97.56 170 ALA A N 1
ATOM 1358 C CA . ALA A 1 170 ? -18.262 -17.575 -3.169 1.00 97.56 170 ALA A CA 1
ATOM 1359 C C . ALA A 1 170 ? -18.770 -17.179 -1.777 1.00 97.56 170 ALA A C 1
ATOM 1361 O O . ALA A 1 170 ? -18.081 -17.394 -0.779 1.00 97.56 170 ALA A O 1
ATOM 1362 N N . ASN A 1 171 ? -20.022 -16.733 -1.682 1.00 97.88 171 ASN A N 1
ATOM 1363 C CA . ASN A 1 171 ? -20.623 -16.369 -0.398 1.00 97.88 171 ASN A CA 1
ATOM 1364 C C . ASN A 1 171 ? -20.708 -17.539 0.589 1.00 97.88 171 ASN A C 1
ATOM 1366 O O . ASN A 1 171 ? -20.522 -17.343 1.791 1.00 97.88 171 ASN A O 1
ATOM 1370 N N . SER A 1 172 ? -20.957 -18.758 0.102 1.00 97.88 172 SER A N 1
ATOM 1371 C CA . SER A 1 172 ? -20.988 -19.958 0.947 1.00 97.88 172 SER A CA 1
ATOM 1372 C C . SER A 1 172 ? -19.620 -20.235 1.578 1.00 97.88 172 SER A C 1
ATOM 1374 O O . SER A 1 172 ? -19.529 -20.476 2.781 1.00 97.88 172 SER A O 1
ATOM 1376 N N . LYS A 1 173 ? -18.544 -20.143 0.786 1.00 98.31 173 LYS A N 1
ATOM 1377 C CA . LYS A 1 173 ? -17.162 -20.294 1.266 1.00 98.31 173 LYS A CA 1
ATOM 1378 C C . LYS A 1 173 ? -16.783 -19.186 2.243 1.00 98.31 173 LYS A C 1
ATOM 1380 O O . LYS A 1 173 ? -16.286 -19.475 3.324 1.00 98.31 173 LYS A O 1
ATOM 1385 N N . ALA A 1 174 ? -17.093 -17.939 1.901 1.00 98.00 174 ALA A N 1
ATOM 1386 C CA . ALA A 1 174 ? -16.823 -16.782 2.744 1.00 98.00 174 ALA A CA 1
ATOM 1387 C C . ALA A 1 174 ? -17.532 -16.873 4.109 1.00 98.00 174 ALA A C 1
ATOM 1389 O O . ALA A 1 174 ? -16.916 -16.629 5.146 1.00 98.00 174 ALA A O 1
ATOM 1390 N N . SER A 1 175 ? -18.800 -17.298 4.117 1.00 96.75 175 SER A N 1
ATOM 1391 C CA . SER A 1 175 ? -19.583 -17.507 5.343 1.00 96.75 175 SER A CA 1
ATOM 1392 C C . SER A 1 175 ? -18.982 -18.596 6.231 1.00 96.75 175 SER A C 1
ATOM 1394 O O . SER A 1 175 ? -18.940 -18.440 7.450 1.00 96.75 175 SER A O 1
ATOM 1396 N N . ALA A 1 176 ? -18.468 -19.678 5.632 1.00 96.62 176 ALA A N 1
ATOM 1397 C CA . ALA A 1 176 ? -17.853 -20.783 6.367 1.00 96.62 176 ALA A CA 1
ATOM 1398 C C . ALA A 1 176 ? -16.627 -20.349 7.193 1.00 96.62 176 ALA A C 1
ATOM 1400 O O . ALA A 1 176 ? -16.336 -20.955 8.223 1.00 96.62 176 ALA A O 1
ATOM 1401 N N . LEU A 1 177 ? -15.939 -19.273 6.792 1.00 97.31 177 LEU A N 1
ATOM 1402 C CA . LEU A 1 177 ? -14.787 -18.739 7.524 1.00 97.31 177 LEU A CA 1
ATOM 1403 C C . LEU A 1 177 ? -15.170 -18.090 8.863 1.00 97.31 177 LEU A C 1
ATOM 1405 O O . LEU A 1 177 ? -14.331 -18.021 9.758 1.00 97.31 177 LEU A O 1
ATOM 1409 N N . MET A 1 178 ? -16.416 -17.623 9.001 1.00 94.62 178 MET A N 1
ATOM 1410 C CA . MET A 1 178 ? -16.882 -16.867 10.171 1.00 94.62 178 MET A CA 1
ATOM 1411 C C . MET A 1 178 ? -17.534 -17.747 11.242 1.00 94.62 178 MET A C 1
ATOM 1413 O O . MET A 1 178 ? -17.801 -17.262 12.332 1.00 94.62 178 MET A O 1
ATOM 1417 N N . VAL A 1 179 ? -17.809 -19.026 10.954 1.00 88.00 179 VAL A N 1
ATOM 1418 C CA . VAL A 1 179 ? -18.697 -19.886 11.770 1.00 88.00 179 VAL A CA 1
ATOM 1419 C C . VAL A 1 179 ? -18.263 -20.006 13.234 1.00 88.00 179 VAL A C 1
ATOM 1421 O O . VAL A 1 179 ? -19.116 -20.122 14.107 1.00 88.00 179 VAL A O 1
ATOM 1424 N N . ASN 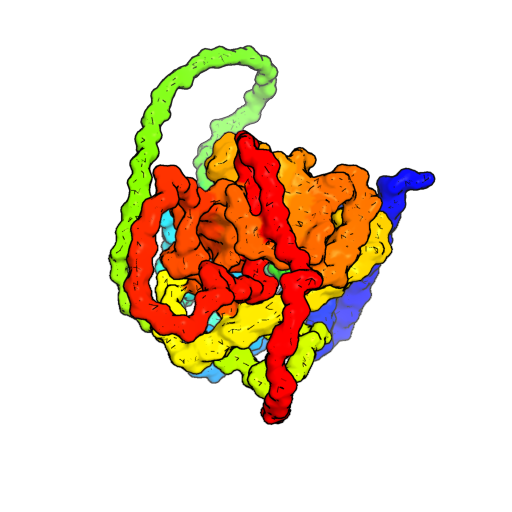A 1 180 ? -16.956 -19.962 13.503 1.00 90.88 180 ASN A N 1
ATOM 1425 C CA . ASN A 1 180 ? -16.395 -20.145 14.845 1.00 90.88 180 ASN A CA 1
ATOM 1426 C C . ASN A 1 180 ? -15.963 -18.828 15.515 1.00 90.88 180 ASN A C 1
ATOM 1428 O O . ASN A 1 180 ? -15.250 -18.871 16.515 1.00 90.88 180 ASN A O 1
ATOM 1432 N N . ASP A 1 181 ? -16.346 -17.676 14.960 1.00 94.50 181 ASP A N 1
ATOM 1433 C CA . ASP A 1 181 ? -16.041 -16.361 15.525 1.00 94.50 181 ASP A CA 1
ATOM 1434 C C . ASP A 1 181 ? -17.317 -15.685 16.035 1.00 94.50 181 ASP A C 1
ATOM 1436 O O . ASP A 1 181 ? -18.205 -15.345 15.252 1.00 94.50 181 ASP A O 1
ATOM 1440 N N . ASP A 1 182 ? -17.421 -15.491 17.350 1.00 93.12 182 ASP A N 1
ATOM 1441 C CA . ASP A 1 182 ? -18.643 -14.994 17.996 1.00 93.12 182 ASP A CA 1
ATOM 1442 C C . ASP A 1 182 ? -19.016 -13.563 17.573 1.00 93.12 182 ASP A C 1
ATOM 1444 O O . ASP A 1 182 ? -20.192 -13.202 17.570 1.00 93.12 182 ASP A O 1
ATOM 1448 N N . ASP A 1 183 ? -18.036 -12.735 17.208 1.00 95.19 183 ASP A N 1
ATOM 1449 C CA . ASP A 1 183 ? -18.265 -11.335 16.855 1.00 95.19 183 ASP A CA 1
ATOM 1450 C C . ASP A 1 183 ? -18.515 -11.180 15.348 1.00 95.19 183 ASP A C 1
ATOM 1452 O O . ASP A 1 183 ? -19.580 -10.716 14.924 1.00 95.19 183 ASP A O 1
ATOM 1456 N N . LEU A 1 184 ? -17.577 -11.626 14.509 1.00 95.81 184 LEU A N 1
ATOM 1457 C CA . LEU A 1 184 ? -17.680 -11.490 13.057 1.00 95.81 184 LEU A CA 1
ATOM 1458 C C . LEU A 1 184 ? -18.831 -12.299 12.469 1.00 95.81 184 LEU A C 1
ATOM 1460 O O . LEU A 1 184 ? -19.448 -11.812 11.521 1.00 95.81 184 LEU A O 1
ATOM 1464 N N . SER A 1 185 ? -19.192 -13.456 13.033 1.00 95.12 185 SER A N 1
ATOM 1465 C CA . SER A 1 185 ? -20.375 -14.206 12.574 1.00 95.12 185 SER A CA 1
ATOM 1466 C C . SER A 1 185 ? -21.670 -13.391 12.654 1.00 95.12 185 SER A C 1
ATOM 1468 O O . SER A 1 185 ? -22.581 -13.608 11.856 1.00 95.12 185 SER A O 1
ATOM 1470 N N . THR A 1 186 ? -21.751 -12.421 13.571 1.00 95.81 186 THR A N 1
ATOM 1471 C CA . THR A 1 186 ? -22.937 -11.567 13.740 1.00 95.81 186 THR A CA 1
ATOM 1472 C C . THR A 1 186 ? -22.893 -10.299 12.890 1.00 95.81 186 THR A C 1
ATOM 1474 O O . THR A 1 186 ? -23.939 -9.763 12.520 1.00 95.81 186 THR A O 1
ATOM 1477 N N . ARG A 1 187 ? -21.691 -9.807 12.562 1.00 97.31 187 ARG A N 1
ATOM 1478 C CA . ARG A 1 187 ? -21.495 -8.540 11.838 1.00 97.31 187 ARG A CA 1
ATOM 1479 C C . ARG A 1 187 ? -21.190 -8.714 10.353 1.00 97.31 187 ARG A C 1
ATOM 1481 O O . ARG A 1 187 ? -21.265 -7.728 9.622 1.00 97.31 187 ARG A O 1
ATOM 1488 N N . MET A 1 188 ? -20.866 -9.923 9.901 1.00 97.88 188 MET A N 1
ATOM 1489 C CA . MET A 1 188 ? -20.581 -10.250 8.503 1.00 97.88 188 MET A CA 1
ATOM 1490 C C . MET A 1 188 ? -21.779 -10.948 7.865 1.00 97.88 188 MET A C 1
ATOM 1492 O O . MET A 1 188 ? -22.026 -12.129 8.084 1.00 97.88 188 MET A O 1
ATOM 1496 N N . VAL A 1 189 ? -22.519 -10.213 7.041 1.00 98.19 189 VAL A N 1
ATOM 1497 C CA . VAL A 1 189 ? -23.686 -10.719 6.312 1.00 98.19 189 VAL A CA 1
ATOM 1498 C C . VAL A 1 189 ? -23.287 -10.972 4.865 1.00 98.19 189 VAL A C 1
ATOM 1500 O O . VAL A 1 189 ? -22.749 -10.076 4.223 1.00 98.19 189 VAL A O 1
ATOM 1503 N N . PHE A 1 190 ? -23.576 -12.157 4.332 1.00 98.31 190 PHE A N 1
ATOM 1504 C CA . PHE A 1 190 ? -23.269 -12.519 2.945 1.00 98.31 190 PHE A CA 1
ATOM 1505 C C . PHE A 1 190 ? -24.541 -12.590 2.102 1.00 98.31 190 PHE A C 1
ATOM 1507 O O . PHE A 1 190 ? -25.534 -13.199 2.504 1.00 98.31 190 PHE A O 1
ATOM 1514 N N . LYS A 1 191 ? -24.524 -11.947 0.933 1.00 98.00 191 LYS A N 1
ATOM 1515 C CA . LYS A 1 191 ? -25.685 -11.768 0.059 1.00 98.00 191 LYS A CA 1
ATOM 1516 C C . LYS A 1 191 ? -25.361 -12.225 -1.354 1.00 98.00 191 LYS A C 1
ATOM 1518 O O . LYS A 1 191 ? -24.592 -11.581 -2.063 1.00 98.00 191 LYS A O 1
ATOM 1523 N N . SER A 1 192 ? -25.991 -13.330 -1.749 1.00 98.00 192 SER A N 1
ATOM 1524 C CA . SER A 1 192 ? -25.852 -13.911 -3.088 1.00 98.00 192 SER A CA 1
ATOM 1525 C C . SER A 1 192 ? -26.834 -13.259 -4.053 1.00 98.00 192 SER A C 1
ATOM 1527 O O . SER A 1 192 ? -27.947 -13.748 -4.228 1.00 98.00 192 SER A O 1
ATOM 1529 N N . THR A 1 193 ? -26.456 -12.107 -4.599 1.00 96.50 193 THR A N 1
ATOM 1530 C CA . THR A 1 193 ? -27.274 -11.337 -5.545 1.00 96.50 193 THR A CA 1
ATOM 1531 C C . THR A 1 193 ? -26.380 -10.453 -6.400 1.00 96.50 193 THR A C 1
ATOM 1533 O O . THR A 1 193 ? -25.363 -9.947 -5.921 1.00 96.50 193 THR A O 1
ATOM 1536 N N . ASP A 1 194 ? -26.790 -10.213 -7.644 1.00 96.50 194 ASP A N 1
ATOM 1537 C CA . ASP A 1 194 ? -26.215 -9.130 -8.433 1.00 96.50 194 ASP A CA 1
ATOM 1538 C C . ASP A 1 194 ? -26.573 -7.795 -7.762 1.00 96.50 194 ASP A C 1
ATOM 1540 O O . ASP A 1 194 ? -27.726 -7.557 -7.389 1.00 96.50 194 ASP A O 1
ATOM 1544 N N . VAL A 1 195 ? -25.581 -6.922 -7.578 1.00 96.94 195 VAL A N 1
ATOM 1545 C CA . VAL A 1 195 ? -25.787 -5.582 -7.014 1.00 96.94 195 VAL A CA 1
ATOM 1546 C C . VAL A 1 195 ? -26.725 -4.743 -7.883 1.00 96.94 195 VAL A C 1
ATOM 1548 O O . VAL A 1 195 ? -27.429 -3.883 -7.357 1.00 96.94 195 VAL A O 1
ATOM 1551 N N . MET A 1 196 ? -26.778 -5.017 -9.190 1.00 97.25 196 MET A N 1
ATOM 1552 C CA . MET A 1 196 ? -27.663 -4.340 -10.139 1.00 97.25 196 MET A CA 1
ATOM 1553 C C . MET A 1 196 ? -29.150 -4.592 -9.843 1.00 97.25 196 MET A C 1
ATOM 1555 O O . MET A 1 196 ? -29.991 -3.760 -10.181 1.00 97.25 196 MET A O 1
ATOM 1559 N N . ASP A 1 197 ? -29.479 -5.680 -9.140 1.00 97.75 197 ASP A N 1
ATOM 1560 C CA . ASP A 1 197 ? -30.845 -5.982 -8.694 1.00 97.75 197 ASP A CA 1
ATOM 1561 C C . ASP A 1 197 ? -31.176 -5.351 -7.326 1.00 97.75 197 ASP A C 1
ATOM 1563 O O . ASP A 1 197 ? -32.339 -5.266 -6.916 1.00 97.75 197 ASP A O 1
ATOM 1567 N N . VAL A 1 198 ? -30.165 -4.853 -6.608 1.00 97.25 198 VAL A N 1
ATOM 1568 C CA . VAL A 1 198 ? -30.320 -4.227 -5.291 1.00 97.25 198 VAL A CA 1
ATOM 1569 C C . VAL A 1 198 ? -30.625 -2.746 -5.473 1.00 97.25 198 VAL A C 1
ATOM 1571 O O . VAL A 1 198 ? -29.793 -1.984 -5.947 1.00 97.25 198 VAL A O 1
ATOM 1574 N N . THR A 1 199 ? -31.822 -2.315 -5.080 1.00 96.94 199 THR A N 1
ATOM 1575 C CA . THR A 1 199 ? -32.281 -0.932 -5.284 1.00 96.94 199 THR A CA 1
ATOM 1576 C C . THR A 1 199 ? -32.359 -0.160 -3.968 1.00 96.94 199 THR A C 1
ATOM 1578 O O . THR A 1 199 ? -31.334 0.242 -3.429 1.00 96.94 199 THR A O 1
ATOM 1581 N N . SER A 1 200 ? -33.553 0.029 -3.402 1.00 93.38 200 SER A N 1
ATOM 1582 C CA . SER A 1 200 ? -33.793 0.846 -2.202 1.00 93.38 200 SER A CA 1
ATOM 1583 C C . SER A 1 200 ? -32.953 0.437 -0.990 1.00 93.38 200 SER A C 1
ATOM 1585 O O . SER A 1 200 ? -32.667 1.272 -0.133 1.00 93.38 200 SER A O 1
ATOM 1587 N N . GLU A 1 201 ? -32.509 -0.817 -0.923 1.00 96.94 201 GLU A N 1
ATOM 1588 C CA . GLU A 1 201 ? -31.612 -1.296 0.123 1.00 96.94 201 GLU A CA 1
ATOM 1589 C C . GLU A 1 201 ? -30.264 -0.555 0.150 1.00 96.94 201 GLU A C 1
ATOM 1591 O O . GLU A 1 201 ? -29.722 -0.327 1.230 1.00 96.94 201 GLU A O 1
ATOM 1596 N N . LEU A 1 202 ? -29.756 -0.101 -1.005 1.00 98.06 202 LEU A N 1
ATOM 1597 C CA . LEU A 1 202 ? -28.486 0.629 -1.089 1.00 98.06 202 LEU A CA 1
ATOM 1598 C C . LEU A 1 202 ? -28.507 1.949 -0.298 1.00 98.06 202 LEU A C 1
ATOM 1600 O O . LEU A 1 202 ? -27.462 2.428 0.137 1.00 98.06 202 LEU A O 1
ATOM 1604 N N . SER A 1 203 ? -29.694 2.508 -0.045 1.00 97.31 203 SER A N 1
ATOM 1605 C CA . SER A 1 203 ? -29.866 3.712 0.775 1.00 97.31 203 SER A CA 1
ATOM 1606 C C . SER A 1 203 ? -29.635 3.488 2.276 1.00 97.31 203 SER A C 1
ATOM 1608 O O . SER A 1 203 ? -29.565 4.450 3.035 1.00 97.31 203 SER A O 1
ATOM 1610 N N . GLN A 1 204 ? -29.505 2.236 2.725 1.00 97.62 204 GLN A N 1
ATOM 1611 C CA . GLN A 1 204 ? -29.277 1.905 4.135 1.00 97.62 204 GLN A CA 1
ATOM 1612 C C . GLN A 1 204 ? -27.795 1.902 4.533 1.00 97.62 204 GLN A C 1
ATOM 1614 O O . GLN A 1 204 ? -27.496 1.748 5.720 1.00 97.62 204 GLN A O 1
ATOM 1619 N N . TYR A 1 205 ? -26.880 2.013 3.568 1.00 98.44 205 TYR A N 1
ATOM 1620 C CA . TYR A 1 205 ? -25.442 1.946 3.809 1.00 98.44 205 TYR A CA 1
ATOM 1621 C C . TYR A 1 205 ? -24.838 3.338 3.961 1.00 98.44 205 TYR A C 1
ATOM 1623 O O . TYR A 1 205 ? -25.082 4.230 3.149 1.00 98.44 205 TYR A O 1
ATOM 1631 N N . ASP A 1 206 ? -24.001 3.501 4.985 1.00 97.69 206 ASP A N 1
ATOM 1632 C CA . ASP A 1 206 ? -23.220 4.725 5.178 1.00 97.69 206 ASP A CA 1
ATOM 1633 C C . ASP A 1 206 ? -22.079 4.802 4.151 1.00 97.69 206 ASP A C 1
ATOM 1635 O O . ASP A 1 206 ? -21.717 5.885 3.681 1.00 97.69 206 ASP A O 1
ATOM 1639 N N . VAL A 1 207 ? -21.525 3.633 3.804 1.00 98.50 207 VAL A N 1
ATOM 1640 C CA . VAL A 1 207 ? -20.437 3.468 2.837 1.00 98.50 207 VAL A CA 1
ATOM 1641 C C . VAL A 1 207 ? -20.709 2.255 1.948 1.00 98.50 207 VAL A C 1
ATOM 1643 O O . VAL A 1 207 ? -21.088 1.191 2.443 1.00 98.50 207 VAL A O 1
ATOM 1646 N N . VAL A 1 208 ? -20.468 2.391 0.648 1.00 98.75 208 VAL A N 1
ATOM 1647 C CA . VAL A 1 208 ? -20.420 1.273 -0.301 1.00 98.75 208 VAL A CA 1
ATOM 1648 C C . VAL A 1 208 ? -18.988 1.128 -0.803 1.00 98.75 208 VAL A C 1
ATOM 1650 O O . VAL A 1 208 ? -18.420 2.077 -1.334 1.00 98.75 208 VAL A O 1
ATOM 1653 N N . PHE A 1 209 ? -18.406 -0.053 -0.633 1.00 98.62 209 PHE A N 1
ATOM 1654 C CA . PHE A 1 209 ? -17.149 -0.456 -1.244 1.00 98.62 209 PHE A CA 1
ATOM 1655 C C . PHE A 1 209 ? -17.422 -1.157 -2.573 1.00 98.62 209 PHE A C 1
ATOM 1657 O O . PHE A 1 209 ? -18.235 -2.077 -2.630 1.00 98.62 209 PHE A O 1
ATOM 1664 N N . LEU A 1 210 ? -16.718 -0.752 -3.627 1.00 98.31 210 LEU A N 1
ATOM 1665 C CA . LEU A 1 210 ? -16.755 -1.382 -4.942 1.00 98.31 210 LEU A CA 1
ATOM 1666 C C . LEU A 1 210 ? -15.387 -2.002 -5.244 1.00 98.31 210 LEU A C 1
ATOM 1668 O O . LEU A 1 210 ? -14.402 -1.284 -5.466 1.00 98.31 210 LEU A O 1
ATOM 1672 N N . ALA A 1 211 ? -15.323 -3.335 -5.233 1.00 96.31 211 ALA A N 1
ATOM 1673 C CA . ALA A 1 211 ? -14.082 -4.068 -5.443 1.00 96.31 211 ALA A CA 1
ATOM 1674 C C . ALA A 1 211 ? -13.488 -3.835 -6.843 1.00 96.31 211 ALA A C 1
ATOM 1676 O O . ALA A 1 211 ? -14.147 -3.372 -7.779 1.00 96.31 211 ALA A O 1
ATOM 1677 N N . ALA A 1 212 ? -12.204 -4.162 -6.995 1.00 92.31 212 ALA A N 1
ATOM 1678 C CA . ALA A 1 212 ? -11.454 -3.871 -8.214 1.00 92.31 212 ALA A CA 1
ATOM 1679 C C . ALA A 1 212 ? -12.027 -4.589 -9.447 1.00 92.31 212 ALA A C 1
ATOM 1681 O O . ALA A 1 212 ? -12.104 -3.979 -10.515 1.00 92.31 212 ALA A O 1
ATOM 1682 N N . LEU A 1 213 ? -12.465 -5.837 -9.263 1.00 88.75 213 LEU A N 1
ATOM 1683 C CA . LEU A 1 213 ? -12.915 -6.757 -10.311 1.00 88.75 213 LEU A CA 1
ATOM 1684 C C . LEU A 1 213 ? -14.425 -6.710 -10.599 1.00 88.75 213 LEU A C 1
ATOM 1686 O O . LEU A 1 213 ? -14.901 -7.430 -11.474 1.00 88.75 213 LEU A O 1
ATOM 1690 N N . VAL A 1 214 ? -15.192 -5.859 -9.908 1.00 91.06 214 VAL A N 1
ATOM 1691 C CA . VAL A 1 214 ? -16.599 -5.632 -10.270 1.00 91.06 214 VAL A CA 1
ATOM 1692 C C . VAL A 1 214 ? -16.649 -4.837 -11.568 1.00 91.06 214 VAL A C 1
ATOM 1694 O O . VAL A 1 214 ? -16.053 -3.763 -11.655 1.00 91.06 214 VAL A O 1
ATOM 1697 N N . GLY A 1 215 ? -17.361 -5.368 -12.566 1.00 85.94 215 GLY A N 1
ATOM 1698 C CA . GLY A 1 215 ? -17.332 -4.837 -13.927 1.00 85.94 215 GLY A CA 1
ATOM 1699 C C . GLY A 1 215 ? -15.944 -5.017 -14.545 1.00 85.94 215 GLY A C 1
ATOM 1700 O O . GLY A 1 215 ? -15.154 -4.078 -14.600 1.00 85.94 215 GLY A O 1
ATOM 1701 N N . LEU A 1 216 ? -15.636 -6.237 -15.001 1.00 82.94 216 LEU A N 1
ATOM 1702 C CA . LEU A 1 216 ? -14.331 -6.592 -15.587 1.00 82.94 216 LEU A CA 1
ATOM 1703 C C . LEU A 1 216 ? -13.987 -5.774 -16.846 1.00 82.94 216 LEU A C 1
ATOM 1705 O O . LEU A 1 216 ? -12.824 -5.715 -17.248 1.00 82.94 216 LEU A O 1
ATOM 1709 N N . ASP A 1 217 ? -14.972 -5.100 -17.443 1.00 83.94 217 ASP A N 1
ATOM 1710 C CA . ASP A 1 217 ? -14.756 -4.029 -18.405 1.00 83.94 217 ASP A CA 1
ATOM 1711 C C . ASP A 1 217 ? -15.219 -2.663 -17.873 1.00 83.94 217 ASP A C 1
ATOM 1713 O O . ASP A 1 217 ? -16.079 -2.547 -16.996 1.00 83.94 217 ASP A O 1
ATOM 1717 N N . LYS A 1 218 ? -14.629 -1.597 -18.433 1.00 86.31 218 LYS A N 1
ATOM 1718 C CA . LYS A 1 218 ? -14.907 -0.214 -18.021 1.00 86.31 218 LYS A CA 1
ATOM 1719 C C . LYS A 1 218 ? -16.401 0.114 -18.110 1.00 86.31 218 LYS A C 1
ATOM 1721 O O . LYS A 1 218 ? -16.936 0.749 -17.211 1.00 86.31 218 LYS A O 1
ATOM 1726 N N . LYS A 1 219 ? -17.075 -0.317 -19.178 1.00 90.44 219 LYS A N 1
ATOM 1727 C CA . LYS A 1 219 ? -18.474 0.031 -19.439 1.00 90.44 219 LYS A CA 1
ATOM 1728 C C . LYS A 1 219 ? -19.392 -0.588 -18.390 1.00 90.44 219 LYS A C 1
ATOM 1730 O O . LYS A 1 219 ? -20.294 0.083 -17.902 1.00 90.44 219 LYS A O 1
ATOM 1735 N N . ASP A 1 220 ? -19.160 -1.841 -18.034 1.00 92.06 220 ASP A N 1
ATOM 1736 C CA . ASP A 1 220 ? -19.937 -2.539 -17.021 1.00 92.06 220 ASP A CA 1
ATOM 1737 C C . ASP A 1 220 ? -19.662 -1.979 -15.626 1.00 92.06 220 ASP A C 1
ATOM 1739 O O . ASP A 1 220 ? -20.602 -1.767 -14.862 1.00 92.06 220 ASP A O 1
ATOM 1743 N N . LYS A 1 221 ? -18.413 -1.611 -15.317 1.00 94.06 221 LYS A N 1
ATOM 1744 C CA . LYS A 1 221 ? -18.098 -0.937 -14.051 1.00 94.06 221 LYS A CA 1
ATOM 1745 C C . LYS A 1 221 ? -18.788 0.421 -13.925 1.00 94.06 221 LYS A C 1
ATOM 1747 O O . LYS A 1 221 ? -19.335 0.728 -12.868 1.00 94.06 221 LYS A O 1
ATOM 1752 N N . VAL A 1 222 ? -18.820 1.203 -15.005 1.00 95.31 222 VAL A N 1
ATOM 1753 C CA . VAL A 1 222 ? -19.549 2.481 -15.059 1.00 95.31 222 VAL A CA 1
ATOM 1754 C C . VAL A 1 222 ? -21.045 2.269 -14.837 1.00 95.31 222 VAL A C 1
ATOM 1756 O O . VAL A 1 222 ? -21.623 2.972 -14.017 1.00 95.31 222 VAL A O 1
ATOM 1759 N N . LYS A 1 223 ? -21.672 1.257 -15.455 1.00 96.38 223 LYS A N 1
ATOM 1760 C CA . LYS A 1 223 ? -23.091 0.939 -15.191 1.00 96.38 223 LYS A CA 1
ATOM 1761 C C . LYS A 1 223 ? -23.356 0.627 -13.718 1.00 96.38 223 LYS A C 1
ATOM 1763 O O . LYS A 1 223 ? -24.380 1.045 -13.182 1.00 96.38 223 LYS A O 1
ATOM 1768 N N . VAL A 1 224 ? -22.445 -0.094 -13.058 1.00 97.19 224 VAL A N 1
ATOM 1769 C CA . VAL A 1 224 ? -22.557 -0.363 -11.616 1.00 97.19 224 VAL A CA 1
ATOM 1770 C C . VAL A 1 224 ? -22.453 0.941 -10.826 1.00 97.19 224 VAL A C 1
ATOM 1772 O O . VAL A 1 224 ? -23.274 1.181 -9.946 1.00 97.19 224 VAL A O 1
ATOM 1775 N N . ILE A 1 225 ? -21.508 1.823 -11.161 1.00 97.38 225 ILE A N 1
ATOM 1776 C CA . ILE A 1 225 ? -21.372 3.138 -10.514 1.00 97.38 225 ILE A CA 1
ATOM 1777 C C . ILE A 1 225 ? -22.630 3.994 -10.721 1.00 97.38 225 ILE A C 1
ATOM 1779 O O . ILE A 1 225 ? -23.124 4.580 -9.760 1.00 97.38 225 ILE A O 1
ATOM 1783 N N . GLU A 1 226 ? -23.194 4.033 -11.929 1.00 96.69 226 GLU A N 1
ATOM 1784 C CA . GLU A 1 226 ? -24.449 4.735 -12.231 1.00 96.69 226 GLU A CA 1
ATOM 1785 C C . GLU A 1 226 ? -25.615 4.188 -11.394 1.00 96.69 226 GLU A C 1
ATOM 1787 O O . GLU A 1 226 ? -26.399 4.953 -10.822 1.00 96.69 226 GLU A O 1
ATOM 1792 N N . HIS A 1 227 ? -25.709 2.862 -11.270 1.00 97.75 227 HIS A N 1
ATOM 1793 C CA . HIS A 1 227 ? -26.710 2.191 -10.442 1.00 97.75 227 HIS A CA 1
ATOM 1794 C C . HIS A 1 227 ? -26.558 2.538 -8.957 1.00 97.75 227 HIS A C 1
ATOM 1796 O O . HIS A 1 227 ? -27.525 2.950 -8.313 1.00 97.75 227 HIS A O 1
ATOM 1802 N N . LEU A 1 228 ? -25.335 2.485 -8.424 1.00 97.75 228 LEU A N 1
ATOM 1803 C CA . LEU A 1 228 ? -25.028 2.940 -7.065 1.00 97.75 228 LEU A CA 1
ATOM 1804 C C . LEU A 1 228 ? -25.393 4.421 -6.887 1.00 97.75 228 LEU A C 1
ATOM 1806 O O . LEU A 1 228 ? -26.049 4.797 -5.915 1.00 97.75 228 LEU A O 1
ATOM 1810 N N . GLY A 1 229 ? -25.064 5.258 -7.871 1.00 96.50 229 GLY A N 1
ATOM 1811 C CA . GLY A 1 229 ? -25.414 6.673 -7.905 1.00 96.50 229 GLY A CA 1
ATOM 1812 C C . GLY A 1 229 ? -26.919 6.927 -7.891 1.00 96.50 229 GLY A C 1
ATOM 1813 O O . GLY A 1 229 ? -27.351 7.971 -7.404 1.00 96.50 229 GLY A O 1
ATOM 1814 N N . LYS A 1 230 ? -27.735 5.996 -8.380 1.00 96.12 230 LYS A N 1
ATOM 1815 C CA . LYS A 1 230 ? -29.194 6.114 -8.370 1.00 96.12 230 LYS A CA 1
ATOM 1816 C C . LYS A 1 230 ? -29.818 5.758 -7.019 1.00 96.12 230 LYS A C 1
ATOM 1818 O O . LYS A 1 230 ? -30.832 6.354 -6.661 1.00 96.12 230 LYS A O 1
ATOM 1823 N N . TYR A 1 231 ? -29.244 4.801 -6.291 1.00 97.56 231 TYR A N 1
ATOM 1824 C CA . TYR A 1 231 ? -29.914 4.170 -5.147 1.00 97.56 231 TYR A CA 1
ATOM 1825 C C . TYR A 1 231 ? -29.234 4.371 -3.785 1.00 97.56 231 TYR A C 1
ATOM 1827 O O . TYR A 1 231 ? -29.884 4.176 -2.757 1.00 97.56 231 TYR A O 1
ATOM 1835 N N . MET A 1 232 ? -27.965 4.789 -3.745 1.00 98.00 232 MET A N 1
ATOM 1836 C CA . MET A 1 232 ? -27.291 5.170 -2.500 1.00 98.00 232 MET A CA 1
ATOM 1837 C C . MET A 1 232 ? -27.933 6.407 -1.860 1.00 98.00 232 MET A C 1
ATOM 1839 O O . MET A 1 232 ? -28.445 7.298 -2.543 1.00 98.00 232 MET A O 1
ATOM 1843 N N . ALA A 1 233 ? -27.865 6.496 -0.530 1.00 96.69 233 ALA A N 1
ATOM 1844 C CA . ALA A 1 233 ? -28.393 7.648 0.190 1.00 96.69 233 ALA A CA 1
ATOM 1845 C C . ALA A 1 233 ? -27.601 8.927 -0.144 1.00 96.69 233 ALA A C 1
ATOM 1847 O O . ALA A 1 233 ? -26.368 8.885 -0.212 1.00 96.69 233 ALA A O 1
ATOM 1848 N N . PRO A 1 234 ? -28.263 10.086 -0.294 1.00 96.44 234 PRO A N 1
ATOM 1849 C CA . PRO A 1 234 ? -27.573 11.365 -0.422 1.00 96.44 234 PRO A CA 1
ATOM 1850 C C . PRO A 1 234 ? -26.565 11.596 0.714 1.00 96.44 234 PRO A C 1
ATOM 1852 O O . PRO A 1 234 ? -26.897 11.440 1.889 1.00 96.44 234 PRO A O 1
ATOM 1855 N N . GLY A 1 235 ? -25.332 11.971 0.374 1.00 94.88 235 GLY A N 1
ATOM 1856 C CA . GLY A 1 235 ? -24.252 12.201 1.335 1.00 94.88 235 GLY A CA 1
ATOM 1857 C C . GLY A 1 235 ? -23.485 10.956 1.799 1.00 94.88 235 GLY A C 1
ATOM 1858 O O . GLY A 1 235 ? -22.468 11.130 2.475 1.00 94.88 235 GLY A O 1
ATOM 1859 N N . SER A 1 236 ? -23.926 9.743 1.440 1.00 96.88 236 SER A N 1
ATOM 1860 C CA . SER A 1 236 ? -23.175 8.498 1.685 1.00 96.88 236 SER A CA 1
ATOM 1861 C C . SER A 1 236 ? -21.890 8.436 0.852 1.00 96.88 236 SER A C 1
ATOM 1863 O O . SER A 1 236 ? -21.731 9.176 -0.126 1.00 96.88 236 SER A O 1
ATOM 1865 N N . LEU A 1 237 ? -20.953 7.578 1.259 1.00 98.12 237 LEU A N 1
ATOM 1866 C CA . LEU A 1 237 ? -19.636 7.468 0.630 1.00 98.12 237 LEU A CA 1
ATOM 1867 C C . LEU A 1 237 ? -19.553 6.235 -0.275 1.00 98.12 237 LEU A C 1
ATOM 1869 O O . LEU A 1 237 ? -19.952 5.140 0.108 1.00 98.12 237 LEU A O 1
ATOM 1873 N N . LEU A 1 238 ? -18.998 6.412 -1.466 1.00 98.56 238 LEU A N 1
ATOM 1874 C CA . LEU A 1 238 ? -18.564 5.346 -2.358 1.00 98.56 238 LEU A CA 1
ATOM 1875 C C . LEU A 1 238 ? -17.043 5.263 -2.283 1.00 98.56 238 LEU A C 1
ATOM 1877 O O . LEU A 1 238 ? -16.356 6.245 -2.555 1.00 98.56 238 LEU A O 1
ATOM 1881 N N . MET A 1 239 ? -16.526 4.093 -1.933 1.00 97.88 239 MET A N 1
ATOM 1882 C CA . MET A 1 239 ? -15.105 3.781 -1.959 1.00 97.88 239 MET A CA 1
ATOM 1883 C C . MET A 1 239 ? -14.863 2.730 -3.033 1.00 97.88 239 MET A C 1
ATOM 1885 O O . MET A 1 239 ? -15.393 1.629 -2.946 1.00 97.88 239 MET A O 1
ATOM 1889 N N . LEU A 1 240 ? -14.103 3.053 -4.072 1.00 96.25 240 LEU A N 1
ATOM 1890 C CA . LEU A 1 240 ? -13.886 2.139 -5.189 1.00 96.25 240 LEU A CA 1
ATOM 1891 C C . LEU A 1 240 ? -12.407 1.934 -5.471 1.00 96.25 240 LEU A C 1
ATOM 1893 O O . LEU A 1 240 ? -11.583 2.837 -5.308 1.00 96.25 240 LEU A O 1
ATOM 1897 N N . ARG A 1 241 ? -12.087 0.729 -5.938 1.00 96.00 241 ARG A N 1
ATOM 1898 C CA . ARG A 1 241 ? -10.750 0.385 -6.418 1.00 96.00 241 ARG A CA 1
ATOM 1899 C C . ARG A 1 241 ? -10.635 0.632 -7.918 1.00 96.00 241 ARG A C 1
ATOM 1901 O O . ARG A 1 241 ? -11.496 0.210 -8.691 1.00 96.00 241 ARG A O 1
ATOM 1908 N N . SER A 1 242 ? -9.552 1.281 -8.320 1.00 93.56 242 SER A N 1
ATOM 1909 C CA . SER A 1 242 ? -9.172 1.604 -9.700 1.00 93.56 242 SER A CA 1
ATOM 1910 C C . SER A 1 242 ? -7.710 1.184 -9.942 1.00 93.56 242 SER A C 1
ATOM 1912 O O . SER A 1 242 ? -7.103 0.491 -9.120 1.00 93.56 242 SER A O 1
ATOM 1914 N N . ALA A 1 243 ? -7.122 1.606 -11.056 1.00 91.19 243 ALA A N 1
ATOM 1915 C CA . ALA A 1 243 ? -5.717 1.396 -11.387 1.00 91.19 243 ALA A CA 1
ATOM 1916 C C . ALA A 1 243 ? -5.091 2.655 -11.994 1.00 91.19 243 ALA A C 1
ATOM 1918 O O . ALA A 1 243 ? -5.792 3.526 -12.500 1.00 91.19 243 ALA A O 1
ATOM 1919 N N . HIS A 1 244 ? -3.764 2.754 -11.919 1.00 89.25 244 HIS A N 1
ATOM 1920 C CA . HIS A 1 244 ? -2.980 3.861 -12.468 1.00 89.25 244 HIS A CA 1
ATOM 1921 C C . HIS A 1 244 ? -1.616 3.362 -12.979 1.00 89.25 244 HIS A C 1
ATOM 1923 O O . HIS A 1 244 ? -1.073 2.376 -12.469 1.00 89.25 244 HIS A O 1
ATOM 1929 N N . GLY A 1 245 ? -1.052 4.033 -13.988 1.00 89.62 245 GLY A N 1
ATOM 1930 C CA . GLY A 1 245 ? 0.217 3.648 -14.616 1.00 89.62 245 GLY A CA 1
ATOM 1931 C C . GLY A 1 245 ? 0.154 2.266 -15.275 1.00 89.62 245 GLY A C 1
ATOM 1932 O O . GLY A 1 245 ? -0.854 1.892 -15.858 1.00 89.62 245 GLY A O 1
ATOM 1933 N N . ALA A 1 246 ? 1.204 1.454 -15.157 1.00 90.69 246 ALA A N 1
ATOM 1934 C CA . ALA A 1 246 ? 1.205 0.109 -15.745 1.00 90.69 246 ALA A CA 1
ATOM 1935 C C . ALA A 1 246 ? 0.202 -0.859 -15.075 1.00 90.69 246 ALA A C 1
ATOM 1937 O O . ALA A 1 246 ? -0.198 -1.854 -15.674 1.00 90.69 246 ALA A O 1
ATOM 1938 N N . ARG A 1 247 ? -0.293 -0.551 -13.866 1.00 92.00 247 ARG A N 1
ATOM 1939 C CA . ARG A 1 247 ? -1.276 -1.389 -13.148 1.00 92.00 247 ARG A CA 1
ATOM 1940 C C . ARG A 1 247 ? -2.628 -1.469 -13.860 1.00 92.00 247 ARG A C 1
ATOM 1942 O O . ARG A 1 247 ? -3.442 -2.327 -13.529 1.00 92.00 247 ARG A O 1
ATOM 1949 N N . VAL A 1 248 ? -2.870 -0.633 -14.873 1.00 91.50 248 VAL A N 1
ATOM 1950 C CA . VAL A 1 248 ? -4.087 -0.708 -15.694 1.00 91.50 248 VAL A CA 1
ATOM 1951 C C . VAL A 1 248 ? -4.206 -2.013 -16.481 1.00 91.50 248 VAL A C 1
ATOM 1953 O O . VAL A 1 248 ? -5.297 -2.318 -16.954 1.00 91.50 248 VAL A O 1
ATOM 1956 N N . PHE A 1 249 ? -3.118 -2.774 -16.651 1.00 93.56 249 PHE A N 1
ATOM 1957 C CA . PHE A 1 249 ? -3.162 -4.112 -17.249 1.00 93.56 249 PHE A CA 1
ATOM 1958 C C . PHE A 1 249 ? -3.757 -5.175 -16.315 1.00 93.56 249 PHE A C 1
ATOM 1960 O O . PHE A 1 249 ? -4.143 -6.236 -16.794 1.00 93.56 249 PHE A O 1
ATOM 1967 N N . LEU A 1 250 ? -3.856 -4.879 -15.014 1.00 93.44 250 LEU A N 1
ATOM 1968 C CA . LEU A 1 250 ? -4.380 -5.788 -13.994 1.00 93.44 250 LEU A CA 1
ATOM 1969 C C . LEU A 1 250 ? -5.860 -5.525 -13.698 1.00 93.44 250 LEU A C 1
ATOM 1971 O O . LEU A 1 250 ? -6.629 -6.465 -13.534 1.00 93.44 250 LEU A O 1
ATOM 1975 N N . TYR A 1 251 ? -6.270 -4.251 -13.672 1.00 93.06 251 TYR A N 1
ATOM 1976 C CA . TYR A 1 251 ? -7.616 -3.854 -13.249 1.00 93.06 251 TYR A CA 1
ATOM 1977 C C . TYR A 1 251 ? -8.241 -2.772 -14.148 1.00 93.06 251 TYR A C 1
ATOM 1979 O O . TYR A 1 251 ? -7.531 -1.989 -14.798 1.00 93.06 251 TYR A O 1
ATOM 1987 N N . PRO A 1 252 ? -9.586 -2.686 -14.188 1.00 90.56 252 PRO A N 1
ATOM 1988 C CA . PRO A 1 252 ? -10.285 -1.615 -14.887 1.00 90.56 252 PRO A CA 1
ATOM 1989 C C . PRO A 1 252 ? -10.011 -0.250 -14.238 1.00 90.56 252 PRO A C 1
ATOM 1991 O O . PRO A 1 252 ? -9.922 -0.122 -13.014 1.00 90.56 252 PRO A O 1
ATOM 1994 N N . VAL A 1 253 ? -9.904 0.774 -15.087 1.00 91.19 253 VAL A N 1
ATOM 1995 C CA . VAL A 1 253 ? -9.650 2.165 -14.695 1.00 91.19 253 VAL A CA 1
ATOM 1996 C C . VAL A 1 253 ? -10.964 2.923 -14.669 1.00 91.19 253 VAL A C 1
ATOM 1998 O O . VAL A 1 253 ? -11.753 2.816 -15.608 1.00 91.19 253 VAL A O 1
A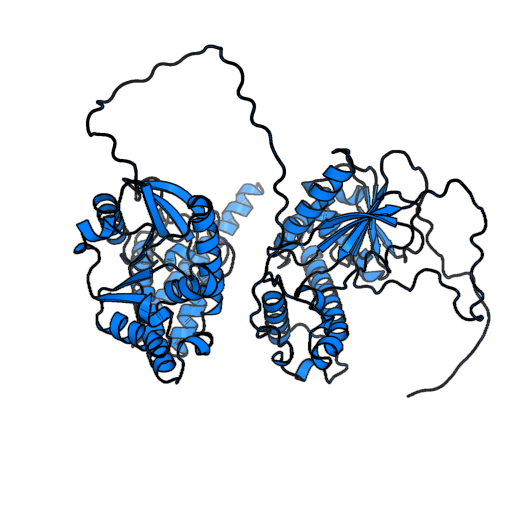TOM 2001 N N . ILE A 1 254 ? -11.153 3.693 -13.605 1.00 90.44 254 ILE A N 1
ATOM 2002 C CA . ILE A 1 254 ? -12.190 4.713 -13.484 1.00 90.44 254 ILE A CA 1
ATOM 2003 C C . ILE A 1 254 ? -11.554 6.077 -13.712 1.00 90.44 254 ILE A C 1
ATOM 2005 O O . ILE A 1 254 ? -10.589 6.427 -13.031 1.00 90.44 254 ILE A O 1
ATOM 2009 N N . ASP A 1 255 ? -12.110 6.814 -14.662 1.00 88.88 255 ASP A N 1
ATOM 2010 C CA . ASP A 1 255 ? -11.847 8.226 -14.887 1.00 88.88 255 ASP A CA 1
ATOM 2011 C C . ASP A 1 255 ? -12.762 9.046 -13.971 1.00 88.88 255 ASP A C 1
ATOM 2013 O O . ASP A 1 255 ? -13.990 9.016 -14.074 1.00 88.88 255 ASP A O 1
ATOM 2017 N N . THR A 1 256 ? -12.155 9.768 -13.036 1.00 88.75 256 THR A N 1
ATOM 2018 C CA . THR A 1 256 ? -12.878 10.520 -12.012 1.00 88.75 256 THR A CA 1
ATOM 2019 C C . THR A 1 256 ? -13.702 11.676 -12.560 1.00 88.75 256 THR A C 1
ATOM 2021 O O . THR A 1 256 ? -14.657 12.078 -11.898 1.00 88.75 256 THR A O 1
ATOM 2024 N N . ASP A 1 257 ? -13.374 12.179 -13.750 1.00 82.94 257 ASP A N 1
ATOM 2025 C CA . ASP A 1 257 ? -14.040 13.341 -14.334 1.00 82.94 257 ASP A CA 1
ATOM 2026 C C . ASP A 1 257 ? -15.324 12.948 -15.076 1.00 82.94 257 ASP A C 1
ATOM 2028 O O . ASP A 1 257 ? -16.282 13.724 -15.109 1.00 82.94 257 ASP A O 1
ATOM 2032 N N . CYS A 1 258 ? -15.372 11.743 -15.658 1.00 88.12 258 CYS A N 1
ATOM 2033 C CA . CYS A 1 258 ? -16.495 11.321 -16.500 1.00 88.12 258 CYS A CA 1
ATOM 2034 C C . CYS A 1 258 ? -17.272 10.093 -16.002 1.00 88.12 258 CYS A C 1
ATOM 2036 O O . CYS A 1 258 ? -18.474 10.016 -16.267 1.00 88.12 258 CYS A O 1
ATOM 2038 N N . ASP A 1 259 ? -16.648 9.173 -15.262 1.00 92.06 259 ASP A N 1
ATOM 2039 C CA . ASP A 1 259 ? -17.265 7.891 -14.887 1.00 92.06 259 ASP A CA 1
ATOM 2040 C C . ASP A 1 259 ? -18.003 7.938 -13.534 1.00 92.06 259 ASP A C 1
ATOM 2042 O O . ASP A 1 259 ? -18.778 7.037 -13.220 1.00 92.06 259 ASP A O 1
ATOM 2046 N N . LEU A 1 260 ? -17.782 8.978 -12.718 1.00 93.56 260 LEU A N 1
ATOM 2047 C CA . LEU A 1 260 ? -18.365 9.129 -11.373 1.00 93.56 260 LEU A CA 1
ATOM 2048 C C . LEU A 1 260 ? -19.567 10.083 -11.333 1.00 93.56 260 LEU A C 1
ATOM 2050 O O . LEU A 1 260 ? -19.803 10.781 -10.344 1.00 93.56 260 LEU A O 1
ATOM 2054 N N . GLN A 1 261 ? -20.365 10.110 -12.402 1.00 89.19 261 GLN A N 1
ATOM 2055 C CA . GLN A 1 261 ? -21.542 10.975 -12.469 1.00 89.19 261 GLN A CA 1
ATOM 2056 C C . GLN A 1 261 ? -22.494 10.727 -11.293 1.00 89.19 261 GLN A C 1
ATOM 2058 O O . GLN A 1 261 ? -22.859 9.599 -10.962 1.00 89.19 261 GLN A O 1
ATOM 2063 N N . GLY A 1 262 ? -22.923 11.813 -10.648 1.00 90.06 262 GLY A N 1
ATOM 2064 C CA . GLY A 1 262 ? -23.770 11.738 -9.461 1.00 90.06 262 GLY A CA 1
ATOM 2065 C C . GLY A 1 262 ? -23.004 11.642 -8.138 1.00 90.06 262 GLY A C 1
ATOM 2066 O O . GLY A 1 262 ? -23.669 11.581 -7.094 1.00 90.06 262 GLY A O 1
ATOM 2067 N N . PHE A 1 263 ? -21.670 11.673 -8.169 1.00 96.38 263 PHE A N 1
ATOM 2068 C CA . PHE A 1 263 ? -20.799 11.714 -7.001 1.00 96.38 263 PHE A CA 1
ATOM 2069 C C . PHE A 1 263 ? -19.822 12.899 -7.049 1.00 96.38 263 PHE A C 1
ATOM 2071 O O . PHE A 1 263 ? -19.334 13.297 -8.100 1.00 96.38 263 PHE A O 1
ATOM 2078 N N . GLU A 1 264 ? -19.501 13.433 -5.875 1.00 95.19 264 GLU A N 1
ATOM 2079 C CA . GLU A 1 264 ? -18.412 14.377 -5.640 1.00 95.19 264 GLU A CA 1
ATOM 2080 C C . GLU A 1 264 ? -17.149 13.593 -5.276 1.00 95.19 264 GLU A C 1
ATOM 2082 O O . GLU A 1 264 ? -17.113 12.936 -4.235 1.00 95.19 264 GLU A O 1
ATOM 2087 N N . VAL A 1 265 ? -16.108 13.652 -6.101 1.00 94.62 265 VAL A N 1
ATOM 2088 C CA . VAL A 1 265 ? -14.822 13.011 -5.793 1.00 94.62 265 VAL A CA 1
ATOM 2089 C C . VAL A 1 265 ? -14.142 13.765 -4.651 1.00 94.62 265 VAL A C 1
ATOM 2091 O O . VAL A 1 265 ? -13.894 14.962 -4.760 1.00 94.62 265 VAL A O 1
ATOM 2094 N N . LEU A 1 266 ? -13.850 13.070 -3.548 1.00 91.56 266 LEU A N 1
ATOM 2095 C CA . LEU A 1 266 ? -13.243 13.669 -2.356 1.00 91.56 266 LEU A CA 1
ATOM 2096 C C . LEU A 1 266 ? -11.723 13.498 -2.343 1.00 91.56 266 LEU A C 1
ATOM 2098 O O . LEU A 1 266 ? -10.999 14.440 -2.029 1.00 91.56 266 LEU A O 1
ATOM 2102 N N . SER A 1 267 ? -11.234 12.297 -2.663 1.00 90.12 267 SER A N 1
ATOM 2103 C CA . SER A 1 267 ? -9.803 12.036 -2.815 1.00 90.12 267 SER A CA 1
ATOM 2104 C C . SER A 1 267 ? -9.525 10.830 -3.712 1.00 90.12 267 SER A C 1
ATOM 2106 O O . SER A 1 267 ? -10.356 9.931 -3.880 1.00 90.12 267 SER A O 1
ATOM 2108 N N . VAL A 1 268 ? -8.332 10.842 -4.304 1.00 88.50 268 VAL A N 1
ATOM 2109 C CA . VAL A 1 268 ? -7.787 9.782 -5.152 1.00 88.50 268 VAL A CA 1
ATOM 2110 C C . VAL A 1 268 ? -6.392 9.461 -4.645 1.00 88.50 268 VAL A C 1
ATOM 2112 O O . VAL A 1 268 ? -5.572 10.360 -4.457 1.00 88.50 268 VAL A O 1
ATOM 2115 N N . PHE A 1 269 ? -6.117 8.181 -4.440 1.00 84.94 269 PHE A N 1
ATOM 2116 C CA . PHE A 1 269 ? -4.814 7.694 -4.031 1.00 84.94 269 PHE A CA 1
ATOM 2117 C C . PHE A 1 269 ? -4.276 6.697 -5.055 1.00 84.94 269 PHE A C 1
ATOM 2119 O O . PHE A 1 269 ? -4.943 5.718 -5.401 1.00 84.94 269 PHE A O 1
ATOM 2126 N N . HIS A 1 270 ? -3.050 6.939 -5.515 1.00 87.19 270 HIS A N 1
ATOM 2127 C CA . HIS A 1 270 ? -2.326 6.061 -6.427 1.00 87.19 270 HIS A CA 1
ATOM 2128 C C . HIS A 1 270 ? -1.120 5.464 -5.698 1.00 87.19 270 HIS A C 1
ATOM 2130 O O . HIS A 1 270 ? -0.186 6.209 -5.389 1.00 87.19 270 HIS A O 1
ATOM 2136 N N . PRO A 1 271 ? -1.116 4.151 -5.411 1.00 74.31 271 PRO A N 1
ATOM 2137 C CA . PRO A 1 271 ? 0.010 3.529 -4.734 1.00 74.31 271 PRO A CA 1
ATOM 2138 C C . PRO A 1 271 ? 1.268 3.558 -5.608 1.00 74.31 271 PRO A C 1
ATOM 2140 O O . PRO A 1 271 ? 1.209 3.420 -6.834 1.00 74.31 271 PRO A O 1
ATOM 2143 N N . THR A 1 272 ? 2.419 3.724 -4.960 1.00 70.88 272 THR A N 1
ATOM 2144 C CA . THR A 1 272 ? 3.747 3.698 -5.601 1.00 70.88 272 THR A CA 1
ATOM 2145 C C . THR A 1 272 ? 4.599 2.510 -5.155 1.00 70.88 272 THR A C 1
ATOM 2147 O O . THR A 1 272 ? 5.761 2.413 -5.540 1.00 70.88 272 THR A O 1
ATOM 2150 N N . ASP A 1 273 ? 4.032 1.636 -4.331 1.00 73.75 273 ASP A N 1
ATOM 2151 C CA . ASP A 1 273 ? 4.659 0.489 -3.680 1.00 73.75 273 ASP A CA 1
ATOM 2152 C C . ASP A 1 273 ? 4.018 -0.827 -4.175 1.00 73.75 273 ASP A C 1
ATOM 2154 O O . ASP A 1 273 ? 3.475 -0.892 -5.284 1.00 73.75 273 ASP A O 1
ATOM 2158 N N . GLU A 1 274 ? 4.103 -1.901 -3.393 1.00 73.12 274 GLU A N 1
ATOM 2159 C CA . GLU A 1 274 ? 3.489 -3.197 -3.693 1.00 73.12 274 GLU A CA 1
ATOM 2160 C C . GLU A 1 274 ? 1.951 -3.206 -3.656 1.00 73.12 274 GLU A C 1
ATOM 2162 O O . GLU A 1 274 ? 1.344 -4.183 -4.102 1.00 73.12 274 GLU A O 1
ATOM 2167 N N . ILE A 1 275 ? 1.297 -2.145 -3.164 1.00 81.12 275 ILE A N 1
ATOM 2168 C CA . ILE A 1 275 ? -0.155 -2.014 -3.268 1.00 81.12 275 ILE A CA 1
ATOM 2169 C C . ILE A 1 275 ? -0.514 -1.783 -4.742 1.00 81.12 275 ILE A C 1
ATOM 2171 O O . ILE A 1 275 ? 0.057 -0.950 -5.453 1.00 81.12 275 ILE A O 1
ATOM 2175 N N . ILE A 1 276 ? -1.483 -2.558 -5.231 1.00 86.56 276 ILE A N 1
ATOM 2176 C CA . ILE A 1 276 ? -1.849 -2.537 -6.649 1.00 86.56 276 ILE A CA 1
ATOM 2177 C C . ILE A 1 276 ? -3.015 -1.585 -6.921 1.00 86.56 276 ILE A C 1
ATOM 2179 O O . ILE A 1 276 ? -2.997 -0.820 -7.883 1.00 86.56 276 ILE A O 1
ATOM 2183 N N . ASN A 1 277 ? -4.058 -1.613 -6.098 1.00 90.31 277 ASN A N 1
ATOM 2184 C CA . ASN A 1 277 ? -5.258 -0.847 -6.402 1.00 90.31 277 ASN A CA 1
ATOM 2185 C C . ASN A 1 277 ? -5.084 0.634 -6.058 1.00 90.31 277 ASN A C 1
ATOM 2187 O O . ASN A 1 277 ? -4.775 0.987 -4.922 1.00 90.31 277 ASN A O 1
ATOM 2191 N N . SER A 1 278 ? -5.368 1.501 -7.032 1.00 91.00 278 SER A N 1
ATOM 2192 C CA . SER A 1 278 ? -5.706 2.891 -6.732 1.00 91.00 278 SER A CA 1
ATOM 2193 C C . SER A 1 278 ? -7.012 2.916 -5.947 1.00 91.00 278 SER A C 1
ATOM 2195 O O . SER A 1 278 ? -7.907 2.111 -6.208 1.00 91.00 278 SER A O 1
ATOM 2197 N N . VAL A 1 279 ? -7.151 3.866 -5.035 1.00 94.69 279 VAL A N 1
ATOM 2198 C CA . VAL A 1 279 ? -8.347 4.024 -4.206 1.00 94.69 279 VAL A CA 1
ATOM 2199 C C . VAL A 1 279 ? -8.970 5.376 -4.513 1.00 94.69 279 VAL A C 1
ATOM 2201 O O . VAL A 1 279 ? -8.291 6.397 -4.467 1.00 94.69 279 VAL A O 1
ATOM 2204 N N . VAL A 1 280 ? -10.261 5.384 -4.830 1.00 94.88 280 VAL A N 1
ATOM 2205 C CA . VAL A 1 280 ? -11.043 6.608 -5.020 1.00 94.88 280 VAL A CA 1
ATOM 2206 C C . VAL A 1 280 ? -12.158 6.621 -3.990 1.00 94.88 280 VAL A C 1
ATOM 2208 O O . VAL A 1 280 ? -12.870 5.628 -3.837 1.00 94.88 280 VAL A O 1
ATOM 2211 N N . ILE A 1 281 ? -12.327 7.747 -3.303 1.00 97.38 281 ILE A N 1
ATOM 2212 C CA . ILE A 1 281 ? -13.472 7.976 -2.427 1.00 97.38 281 ILE A CA 1
ATOM 2213 C C . ILE A 1 281 ? -14.284 9.160 -2.935 1.00 97.38 281 ILE A C 1
ATOM 2215 O O . ILE A 1 281 ? -13.754 10.232 -3.232 1.00 97.38 281 ILE A O 1
ATOM 2219 N N . ALA A 1 282 ? -15.588 8.950 -3.042 1.00 97.44 282 ALA A N 1
ATOM 2220 C CA . ALA A 1 282 ? -16.525 9.926 -3.559 1.00 97.44 282 ALA A CA 1
ATOM 2221 C C . ALA A 1 282 ? -17.783 9.981 -2.686 1.00 97.44 282 ALA A C 1
ATOM 2223 O O . ALA A 1 282 ? -18.181 8.994 -2.070 1.00 97.44 282 ALA A O 1
ATOM 2224 N N . ARG A 1 283 ? -18.426 11.142 -2.615 1.00 97.31 283 ARG A N 1
ATOM 2225 C CA . ARG A 1 283 ? -19.658 11.368 -1.861 1.00 97.31 283 ARG A CA 1
ATOM 2226 C C . ARG A 1 283 ? -20.835 11.426 -2.811 1.00 97.31 283 ARG A C 1
ATOM 2228 O O . ARG A 1 283 ? -20.821 12.191 -3.769 1.00 97.31 283 ARG A O 1
ATOM 2235 N N . LYS A 1 284 ? -21.899 10.683 -2.527 1.00 96.81 284 LYS A N 1
ATOM 2236 C CA . LYS A 1 284 ? -23.144 10.806 -3.284 1.00 96.81 284 LYS A CA 1
ATOM 2237 C C . LYS A 1 284 ? -23.687 12.230 -3.137 1.00 96.81 284 LYS A C 1
ATOM 2239 O O . LYS A 1 284 ? -23.896 12.689 -2.012 1.00 96.81 284 LYS A O 1
ATOM 2244 N N . HIS A 1 285 ? -23.946 12.920 -4.250 1.00 91.81 285 HIS A N 1
ATOM 2245 C CA . HIS A 1 285 ? -24.472 14.285 -4.192 1.00 91.81 285 HIS A CA 1
ATOM 2246 C C . HIS A 1 285 ? -25.787 14.354 -3.409 1.00 91.81 285 HIS A C 1
ATOM 2248 O O . HIS A 1 285 ? -26.668 13.502 -3.559 1.00 91.81 285 HIS A O 1
ATOM 2254 N N . TYR A 1 286 ? -25.941 15.422 -2.625 1.00 83.25 286 TYR A N 1
ATOM 2255 C CA . TYR A 1 286 ? -27.245 15.829 -2.126 1.00 83.25 286 TYR A CA 1
ATOM 2256 C C . TYR A 1 286 ? -28.081 16.256 -3.323 1.00 83.25 286 TYR A C 1
ATOM 2258 O O . TYR A 1 286 ? -27.737 17.214 -4.008 1.00 83.25 286 TYR A O 1
ATOM 2266 N N . SER A 1 287 ? -29.146 15.519 -3.627 1.00 66.69 287 SER A N 1
ATOM 2267 C CA . SER A 1 287 ? -30.033 15.872 -4.729 1.00 66.69 287 SER A CA 1
ATOM 2268 C C . SER A 1 287 ? -30.607 17.272 -4.497 1.00 66.69 287 SER A C 1
ATOM 2270 O O . SER A 1 287 ? -31.500 17.460 -3.671 1.00 66.69 287 SER A O 1
ATOM 2272 N N . HIS A 1 288 ? -30.100 18.262 -5.232 1.00 44.72 288 HIS A N 1
ATOM 2273 C CA . HIS A 1 288 ? -30.864 19.460 -5.537 1.00 44.72 288 HIS A CA 1
ATOM 2274 C C . HIS A 1 288 ? -31.989 19.058 -6.494 1.00 44.72 288 HIS A C 1
ATOM 2276 O O . HIS A 1 288 ? -31.773 18.311 -7.447 1.00 44.72 288 HIS A O 1
ATOM 2282 N N . ASN A 1 289 ? -33.203 19.526 -6.202 1.00 34.72 289 ASN A N 1
ATOM 2283 C CA . ASN A 1 289 ? -34.359 19.446 -7.093 1.00 34.72 289 ASN A CA 1
ATOM 2284 C C . ASN A 1 289 ? -33.945 19.709 -8.559 1.00 34.72 289 ASN A C 1
ATOM 2286 O O . ASN A 1 289 ? -33.190 20.656 -8.797 1.00 34.72 289 ASN A O 1
ATOM 2290 N N . PRO A 1 290 ? -34.463 18.965 -9.552 1.00 36.69 290 PRO A N 1
ATOM 2291 C CA . PRO A 1 290 ? -34.111 19.150 -10.955 1.00 36.69 290 PRO A CA 1
ATOM 2292 C C . PRO A 1 290 ? -34.843 20.376 -11.520 1.00 36.69 290 PRO A C 1
ATOM 2294 O O . PRO A 1 290 ? -35.782 20.250 -12.298 1.00 36.69 290 PRO A O 1
ATOM 2297 N N . LYS A 1 291 ? -34.466 21.579 -11.083 1.00 34.00 291 LYS A N 1
ATOM 2298 C CA . LYS A 1 291 ? -34.900 22.854 -11.668 1.00 34.00 291 LYS A CA 1
ATOM 2299 C C . LYS A 1 291 ? -33.861 23.942 -11.419 1.00 34.00 291 LYS A C 1
ATOM 2301 O O . LYS A 1 291 ? -34.113 24.837 -10.625 1.00 34.00 291 LYS A O 1
ATOM 2306 N N . VAL A 1 292 ? -32.742 23.923 -12.138 1.00 31.09 292 VAL A N 1
ATOM 2307 C CA . VAL A 1 292 ? -32.111 25.184 -12.551 1.00 31.09 292 VAL A CA 1
ATOM 2308 C C . VAL A 1 292 ? -31.603 25.019 -13.979 1.00 31.09 292 VAL A C 1
ATOM 2310 O O . VAL A 1 292 ? -30.723 24.213 -14.266 1.00 31.09 292 VAL A O 1
ATOM 2313 N N . LEU A 1 293 ? -32.258 25.759 -14.868 1.00 30.42 293 LEU A N 1
ATOM 2314 C CA . LEU A 1 293 ? -31.900 25.983 -16.259 1.00 30.42 293 LEU A CA 1
ATOM 2315 C C . LEU A 1 293 ? -30.513 26.627 -16.370 1.00 30.42 293 LEU A C 1
ATOM 2317 O O . LEU A 1 293 ? -30.106 27.419 -15.525 1.00 30.42 293 LEU A O 1
ATOM 2321 N N . GLN A 1 294 ? -29.826 26.293 -17.456 1.00 27.77 294 GLN A N 1
ATOM 2322 C CA . GLN A 1 294 ? -28.591 26.918 -17.917 1.00 27.77 294 GLN A CA 1
ATOM 2323 C C . GLN A 1 294 ? -28.652 28.456 -18.036 1.00 27.77 294 GLN A C 1
ATOM 2325 O O . GLN A 1 294 ? -29.698 29.021 -18.351 1.00 27.77 294 GLN A O 1
ATOM 2330 N N . MET A 1 295 ? -27.431 29.023 -17.997 1.00 26.59 295 MET A N 1
ATOM 2331 C CA . MET A 1 295 ? -26.906 30.260 -18.625 1.00 26.59 295 MET A CA 1
ATOM 2332 C C . MET A 1 295 ? -26.702 31.487 -17.708 1.00 26.59 295 MET A C 1
ATOM 2334 O O . MET A 1 295 ? -27.474 31.682 -16.777 1.00 26.59 295 MET A O 1
ATOM 2338 N N . PRO A 1 296 ? -25.798 32.434 -18.060 1.00 33.16 296 PRO A N 1
ATOM 2339 C CA . PRO A 1 296 ? -24.450 32.298 -18.635 1.00 33.16 296 PRO A CA 1
ATOM 2340 C C . PRO A 1 296 ? -23.391 33.190 -17.925 1.00 33.16 296 PRO A C 1
ATOM 2342 O O . PRO A 1 296 ? -23.682 33.961 -17.017 1.00 33.16 296 PRO A O 1
ATOM 2345 N N . SER A 1 297 ? -22.144 33.082 -18.390 1.00 36.53 297 SER A N 1
ATOM 2346 C CA . SER A 1 297 ? -20.948 33.869 -18.043 1.00 36.53 297 SER A CA 1
ATOM 2347 C C . SER A 1 297 ? -21.140 35.389 -17.906 1.00 36.53 297 SER A C 1
ATOM 2349 O O . SER A 1 297 ? -21.631 36.014 -18.847 1.00 36.53 297 SER A O 1
ATOM 2351 N N . VAL A 1 298 ? -20.578 35.998 -16.849 1.00 27.59 298 VAL A N 1
ATOM 2352 C CA . VAL A 1 298 ? -20.165 37.417 -16.833 1.00 27.59 298 VAL A CA 1
ATOM 2353 C C . VAL A 1 298 ? -18.882 37.595 -16.006 1.00 27.59 298 VAL A C 1
ATOM 2355 O O . VAL A 1 298 ? -18.771 37.120 -14.879 1.00 27.59 298 VAL A O 1
ATOM 2358 N N . ASN A 1 299 ? -17.915 38.283 -16.614 1.00 26.53 299 ASN A N 1
ATOM 2359 C CA . ASN A 1 299 ? -16.659 38.755 -16.035 1.00 26.53 299 ASN A CA 1
ATOM 2360 C C . ASN A 1 299 ? -16.855 39.887 -15.008 1.00 26.53 299 ASN A C 1
ATOM 2362 O O . ASN A 1 299 ? -17.823 40.636 -15.070 1.00 26.53 299 ASN A O 1
ATOM 2366 N N . SER A 1 300 ? -15.781 40.122 -14.246 1.00 24.97 300 SER A N 1
ATOM 2367 C CA . SER A 1 300 ? -15.333 41.402 -13.661 1.00 24.97 300 SER A CA 1
ATOM 2368 C C . SER A 1 300 ? -15.629 41.681 -12.174 1.00 24.97 300 SER A C 1
ATOM 2370 O O . SER A 1 300 ? -16.756 41.862 -11.736 1.00 24.97 300 SER A O 1
ATOM 2372 N N . SER A 1 301 ? -14.520 41.715 -11.420 1.00 24.67 301 SER A N 1
ATOM 2373 C CA . SER A 1 301 ? -14.121 42.705 -10.403 1.00 24.67 301 SER A CA 1
ATOM 2374 C C . SER A 1 301 ? -15.199 43.417 -9.577 1.00 24.67 301 SER A C 1
ATOM 2376 O O . SER A 1 301 ? -15.889 44.293 -10.086 1.00 24.67 301 SER A O 1
ATOM 2378 N N . SER A 1 302 ? -15.171 43.250 -8.251 1.00 24.62 302 SER A N 1
ATOM 2379 C CA . SER A 1 302 ? -14.531 44.187 -7.300 1.00 24.62 302 SER A CA 1
ATOM 2380 C C . SER A 1 302 ? -15.022 43.977 -5.855 1.00 24.62 302 SER A C 1
ATOM 2382 O O . SER A 1 302 ? -16.202 43.807 -5.583 1.00 24.62 302 SER A O 1
ATOM 2384 N N . SER A 1 303 ? -14.032 43.953 -4.961 1.00 22.97 303 SER A N 1
ATOM 2385 C CA . SER A 1 303 ? -13.980 44.331 -3.539 1.00 22.97 303 SER A CA 1
ATOM 2386 C C . SER A 1 303 ? -15.222 44.361 -2.621 1.00 22.97 303 SER A C 1
ATOM 2388 O O . SER A 1 303 ? -16.133 45.165 -2.776 1.00 22.97 303 SER A O 1
ATOM 2390 N N . SER A 1 304 ? -15.003 43.669 -1.491 1.00 22.25 304 SER A N 1
ATOM 2391 C CA . SER A 1 304 ? -15.199 44.091 -0.088 1.00 22.25 304 SER A CA 1
ATOM 2392 C C . SER A 1 304 ? -16.604 44.095 0.523 1.00 22.25 304 SER A C 1
ATOM 2394 O O . SER A 1 304 ? -17.420 44.952 0.215 1.00 22.25 304 SER A O 1
ATOM 2396 N N . LEU A 1 305 ? -16.805 43.240 1.534 1.00 21.98 305 LEU A N 1
ATOM 2397 C CA . LEU A 1 305 ? -16.853 43.581 2.972 1.00 21.98 305 LEU A CA 1
ATOM 2398 C C . LEU A 1 305 ? -17.407 42.375 3.755 1.00 21.98 305 LEU A C 1
ATOM 2400 O O . LEU A 1 305 ? -18.352 41.747 3.295 1.00 21.98 305 LEU A O 1
ATOM 2404 N N . ILE A 1 306 ? -16.817 42.073 4.921 1.00 24.47 306 ILE A N 1
ATOM 2405 C CA . ILE A 1 306 ? -17.453 41.705 6.210 1.00 24.47 306 ILE A CA 1
ATOM 2406 C C . ILE A 1 306 ? -16.391 41.042 7.116 1.00 24.47 306 ILE A C 1
ATOM 2408 O O . ILE A 1 306 ? -15.768 40.043 6.767 1.00 24.47 306 ILE A O 1
ATOM 2412 N N . ALA A 1 307 ? -16.183 41.652 8.283 1.00 21.50 307 ALA A N 1
ATOM 2413 C CA . ALA A 1 307 ? -15.406 41.153 9.419 1.00 21.50 307 ALA A CA 1
ATOM 2414 C C . ALA A 1 307 ? -16.306 40.313 10.372 1.00 21.50 307 ALA A C 1
ATOM 2416 O O . ALA A 1 307 ? -17.470 40.079 10.066 1.00 21.50 307 ALA A O 1
ATOM 2417 N N . PRO A 1 308 ? -15.860 39.956 11.587 1.00 26.36 308 PRO A N 1
ATOM 2418 C CA . PRO A 1 308 ? -15.032 38.805 11.930 1.00 26.36 308 PRO A CA 1
ATOM 2419 C C . PRO A 1 308 ? -15.817 37.767 12.766 1.00 26.36 308 PRO A C 1
ATOM 2421 O O . PRO A 1 308 ? -16.719 38.124 13.520 1.00 26.36 308 PRO A O 1
ATOM 2424 N N . PHE A 1 309 ? -15.426 36.490 12.728 1.00 21.86 309 PHE A N 1
ATOM 2425 C CA . PHE A 1 309 ? -15.861 35.506 13.729 1.00 21.86 309 PHE A CA 1
ATOM 2426 C C . PHE A 1 309 ? -14.664 34.980 14.524 1.00 21.86 309 PHE A C 1
ATOM 2428 O O . PHE A 1 309 ? -13.807 34.264 14.013 1.00 21.86 309 PHE A O 1
ATOM 2435 N N . ASN A 1 310 ? -14.640 35.371 15.799 1.00 21.53 310 ASN A N 1
ATOM 2436 C CA . ASN A 1 310 ? -13.861 34.767 16.872 1.00 21.53 310 ASN A CA 1
ATOM 2437 C C . ASN A 1 310 ? -14.242 33.289 17.034 1.00 21.53 310 ASN A C 1
ATOM 2439 O O . ASN A 1 310 ? -15.416 32.986 17.240 1.00 21.53 310 ASN A O 1
ATOM 2443 N N . CYS A 1 311 ? -13.257 32.391 17.086 1.00 21.83 311 CYS A N 1
ATOM 2444 C CA . CYS A 1 311 ? -13.427 31.105 17.754 1.00 21.83 311 CYS A CA 1
ATOM 2445 C C . CYS A 1 311 ? -12.184 30.784 18.590 1.00 21.83 311 CYS A C 1
ATOM 2447 O O . CYS A 1 311 ? -11.087 30.593 18.073 1.00 21.83 311 CYS A O 1
ATOM 2449 N N . ASN A 1 312 ? -12.389 30.756 19.906 1.00 22.34 312 ASN A N 1
ATOM 2450 C CA . ASN A 1 312 ? -11.426 30.356 20.923 1.00 22.34 312 ASN A CA 1
ATOM 2451 C C . ASN A 1 312 ? -10.939 28.918 20.686 1.00 22.34 312 ASN A C 1
ATOM 2453 O O . ASN A 1 312 ? -11.698 27.968 20.885 1.00 22.34 312 ASN A O 1
ATOM 2457 N N . CYS A 1 313 ? -9.658 28.744 20.366 1.00 20.84 313 CYS A N 1
ATOM 2458 C CA . CYS A 1 313 ? -8.982 27.455 20.478 1.00 20.84 313 CYS A CA 1
ATOM 2459 C C . CYS A 1 313 ? -8.705 27.157 21.960 1.00 20.84 313 CYS A C 1
ATOM 2461 O O . CYS A 1 313 ? -7.732 27.644 22.533 1.00 20.84 313 CYS A O 1
ATOM 2463 N N . ARG A 1 314 ? -9.565 26.355 22.596 1.00 22.77 314 ARG A N 1
ATOM 2464 C CA . ARG A 1 314 ? -9.225 25.661 23.846 1.00 22.77 314 ARG A CA 1
ATOM 2465 C C . ARG A 1 314 ? -8.491 24.370 23.491 1.00 22.77 314 ARG A C 1
ATOM 2467 O O . ARG A 1 314 ? -9.053 23.513 22.815 1.00 22.77 314 ARG A O 1
ATOM 2474 N N . MET A 1 315 ? -7.248 24.247 23.958 1.00 21.31 315 MET A N 1
ATOM 2475 C CA . MET A 1 315 ? -6.500 22.990 23.965 1.00 21.31 315 MET A CA 1
ATOM 2476 C C . MET A 1 315 ? -7.313 21.910 24.683 1.00 21.31 315 MET A C 1
ATOM 2478 O O . MET A 1 315 ? -7.737 22.105 25.823 1.00 21.31 315 MET A O 1
ATOM 2482 N N . MET A 1 316 ? -7.519 20.774 24.021 1.00 20.47 316 MET A N 1
ATOM 2483 C CA . MET A 1 316 ? -8.107 19.589 24.633 1.00 20.47 316 MET A CA 1
ATOM 2484 C C . MET A 1 316 ? -6.964 18.699 25.130 1.00 20.47 316 MET A C 1
ATOM 2486 O O . MET A 1 316 ? -6.278 18.051 24.345 1.00 20.47 316 MET A O 1
ATOM 2490 N N . ILE A 1 317 ? -6.736 18.717 26.442 1.00 22.67 317 ILE A N 1
ATOM 2491 C CA . ILE A 1 317 ? -5.910 17.733 27.145 1.00 22.67 317 ILE A CA 1
ATOM 2492 C C . ILE A 1 317 ? -6.770 16.473 27.282 1.00 22.67 317 ILE A C 1
ATOM 2494 O O . ILE A 1 317 ? -7.815 16.506 27.933 1.00 22.67 317 ILE A O 1
ATOM 2498 N N . VAL A 1 318 ? -6.364 15.380 26.638 1.00 22.95 318 VAL A N 1
ATOM 2499 C CA . VAL A 1 318 ? -7.034 14.079 26.757 1.00 22.95 318 VAL A CA 1
ATOM 2500 C C . VAL A 1 318 ? -6.389 13.311 27.910 1.00 22.95 318 VAL A C 1
ATOM 2502 O O . VAL A 1 318 ? -5.227 12.924 27.834 1.00 22.95 318 VAL A O 1
ATOM 2505 N N . HIS A 1 319 ? -7.149 13.106 28.987 1.00 21.92 319 HIS A N 1
ATOM 2506 C CA . HIS A 1 319 ? -6.805 12.173 30.061 1.00 21.92 319 HIS A CA 1
ATOM 2507 C C . HIS A 1 319 ? -7.018 10.717 29.601 1.00 21.92 319 HIS A C 1
ATOM 2509 O O . HIS A 1 319 ? -8.038 10.436 28.966 1.00 21.92 319 HIS A O 1
ATOM 2515 N N . PRO A 1 320 ? -6.125 9.774 29.955 1.00 27.19 320 PRO A N 1
ATOM 2516 C CA . PRO A 1 320 ? -6.322 8.357 29.682 1.00 27.19 320 PRO A CA 1
ATOM 2517 C C . PRO A 1 320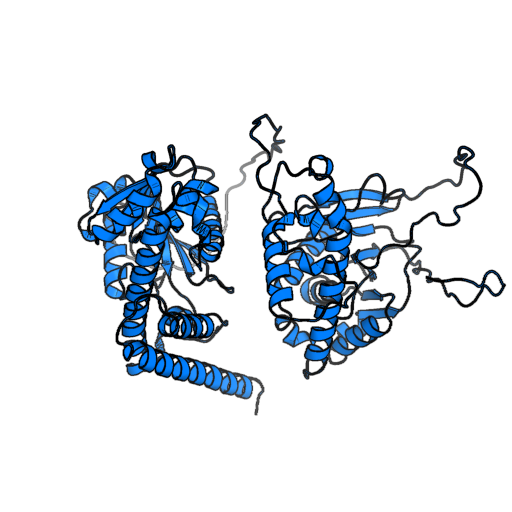 ? -7.194 7.731 30.777 1.00 27.19 320 PRO A C 1
ATOM 2519 O O . PRO A 1 320 ? -6.899 7.878 31.959 1.00 27.19 320 PRO A O 1
ATOM 2522 N N . ASN A 1 321 ? -8.248 7.002 30.400 1.00 26.41 321 ASN A N 1
ATOM 2523 C CA . ASN A 1 321 ? -8.930 6.085 31.311 1.00 26.41 321 ASN A CA 1
ATOM 2524 C C . ASN A 1 321 ? -9.102 4.703 30.668 1.00 26.41 321 ASN A C 1
ATOM 2526 O O . ASN A 1 321 ? -9.744 4.562 29.631 1.00 26.41 321 ASN A O 1
ATOM 2530 N N . ASN A 1 322 ? -8.487 3.730 31.347 1.00 27.78 322 ASN A N 1
ATOM 2531 C CA . ASN A 1 322 ? -8.814 2.316 31.538 1.00 27.78 322 ASN A CA 1
ATOM 2532 C C . ASN A 1 322 ? -9.480 1.525 30.406 1.00 27.78 322 ASN A C 1
ATOM 2534 O O . ASN A 1 322 ? -10.671 1.668 30.167 1.00 27.78 322 ASN A O 1
ATOM 2538 N N . CYS A 1 323 ? -8.739 0.535 29.890 1.00 23.56 323 CYS A N 1
ATOM 2539 C CA . CYS A 1 323 ? -9.263 -0.806 29.604 1.00 23.56 323 CYS A CA 1
ATOM 2540 C C . CYS A 1 323 ? -8.116 -1.833 29.622 1.00 23.56 323 CYS A C 1
ATOM 2542 O O . CYS A 1 323 ? -7.234 -1.845 28.756 1.00 23.56 323 CYS A O 1
ATOM 2544 N N . SER A 1 324 ? -8.130 -2.682 30.644 1.00 28.17 324 SER A N 1
ATOM 2545 C CA . SER A 1 324 ? -7.305 -3.870 30.854 1.00 28.17 324 SER A CA 1
ATOM 2546 C C . SER A 1 324 ? -7.775 -5.013 29.950 1.00 28.17 324 SER A C 1
ATOM 2548 O O . SER A 1 324 ? -8.823 -5.584 30.214 1.00 28.17 324 SER A O 1
ATOM 2550 N N . HIS A 1 325 ? -7.006 -5.335 28.911 1.00 24.73 325 HIS A N 1
ATOM 2551 C CA . HIS A 1 325 ? -7.026 -6.617 28.195 1.00 24.73 325 HIS A CA 1
ATOM 2552 C C . HIS A 1 325 ? -5.619 -6.852 27.622 1.00 24.73 325 HIS A C 1
ATOM 2554 O O . HIS A 1 325 ? -4.892 -5.885 27.356 1.00 24.73 325 HIS A O 1
ATOM 2560 N N . GLU A 1 326 ? -5.250 -8.127 27.583 1.00 27.69 326 GLU A N 1
ATOM 2561 C CA . GLU A 1 326 ? -3.929 -8.723 27.796 1.00 27.69 326 GLU A CA 1
ATOM 2562 C C . GLU A 1 326 ? -2.897 -8.506 26.674 1.00 27.69 326 GLU A C 1
ATOM 2564 O O . GLU A 1 326 ? -3.213 -8.202 25.526 1.00 27.69 326 GLU A O 1
ATOM 2569 N N . ILE A 1 327 ? -1.624 -8.637 27.057 1.00 30.20 327 ILE A N 1
ATOM 2570 C CA . ILE A 1 327 ? -0.424 -8.507 26.224 1.00 30.20 327 ILE A CA 1
ATOM 2571 C C . ILE A 1 327 ? -0.279 -9.782 25.374 1.00 30.20 327 ILE A C 1
ATOM 2573 O O . ILE A 1 327 ? 0.440 -10.701 25.746 1.00 30.20 327 ILE A O 1
ATOM 2577 N N . GLU A 1 328 ? -0.938 -9.843 24.219 1.00 32.06 328 GLU A N 1
ATOM 2578 C CA . GLU A 1 328 ? -0.708 -10.889 23.208 1.00 32.06 328 GLU A CA 1
ATOM 2579 C C . GLU A 1 328 ? -0.426 -10.266 21.832 1.00 32.06 328 GLU A C 1
ATOM 2581 O O . GLU A 1 328 ? -1.262 -10.309 20.939 1.00 32.06 328 GLU A O 1
ATOM 2586 N N . ALA A 1 329 ? 0.745 -9.642 21.628 1.00 35.34 329 ALA A N 1
ATOM 2587 C CA . ALA A 1 329 ? 1.162 -9.256 20.264 1.00 35.34 329 ALA A CA 1
ATOM 2588 C C . ALA A 1 329 ? 2.664 -8.993 20.039 1.00 35.34 329 ALA A C 1
ATOM 2590 O O . ALA A 1 329 ? 3.043 -8.632 18.927 1.00 35.34 329 ALA A O 1
ATOM 2591 N N . PHE A 1 330 ? 3.546 -9.162 21.030 1.00 31.16 330 PHE A N 1
ATOM 2592 C CA . PHE A 1 330 ? 4.982 -8.935 20.831 1.00 31.16 330 PHE A CA 1
ATOM 2593 C C . PHE A 1 330 ? 5.792 -10.205 21.120 1.00 31.16 330 PHE A C 1
ATOM 2595 O O . PHE A 1 330 ? 6.177 -10.465 22.258 1.00 31.16 330 PHE A O 1
ATOM 2602 N N . ASN A 1 331 ? 6.039 -11.015 20.083 1.00 37.94 331 ASN A N 1
ATOM 2603 C CA . ASN A 1 331 ? 6.902 -12.196 20.172 1.00 37.94 331 ASN A CA 1
ATOM 2604 C C . ASN A 1 331 ? 7.995 -12.191 19.081 1.00 37.94 331 ASN A C 1
ATOM 2606 O O . ASN A 1 331 ? 7.836 -12.833 18.041 1.00 37.94 331 ASN A O 1
ATOM 2610 N N . PRO A 1 332 ? 9.130 -11.510 19.310 1.00 36.03 332 PRO A N 1
ATOM 2611 C CA . PRO A 1 332 ? 10.256 -11.495 18.375 1.00 36.03 332 PRO A CA 1
ATOM 2612 C C . PRO A 1 332 ? 11.024 -12.829 18.308 1.00 36.03 332 PRO A C 1
ATOM 2614 O O . PRO A 1 332 ? 11.966 -12.946 17.533 1.00 36.03 332 PRO A O 1
ATOM 2617 N N . LEU A 1 333 ? 10.625 -13.856 19.076 1.00 37.06 333 LEU A N 1
ATOM 2618 C CA . LEU A 1 333 ? 11.226 -15.198 19.022 1.00 37.06 333 LEU A CA 1
ATOM 2619 C C . LEU A 1 333 ? 10.772 -16.022 17.807 1.00 37.06 333 LEU A C 1
ATOM 2621 O O . LEU A 1 333 ? 11.335 -17.088 17.568 1.00 37.06 333 LEU A O 1
ATOM 2625 N N . ASN A 1 334 ? 9.787 -15.541 17.040 1.00 33.19 334 ASN A N 1
ATOM 2626 C CA . ASN A 1 334 ? 9.384 -16.149 15.766 1.00 33.19 334 ASN A CA 1
ATOM 2627 C C . ASN A 1 334 ? 10.322 -15.790 14.598 1.00 33.19 334 ASN A C 1
ATOM 2629 O O . ASN A 1 334 ? 10.179 -16.349 13.515 1.00 33.19 334 ASN A O 1
ATOM 2633 N N . ILE A 1 335 ? 11.292 -14.895 14.811 1.00 40.78 335 ILE A N 1
ATOM 2634 C CA . ILE A 1 335 ? 12.365 -14.616 13.852 1.00 40.78 335 ILE A CA 1
ATOM 2635 C C . ILE A 1 335 ? 13.397 -15.740 14.018 1.00 40.78 335 ILE A C 1
ATOM 2637 O O . ILE A 1 335 ? 14.059 -15.823 15.052 1.00 40.78 335 ILE A O 1
ATOM 2641 N N . HIS A 1 336 ? 13.461 -16.653 13.043 1.00 32.62 336 HIS A N 1
ATOM 2642 C CA . HIS A 1 336 ? 14.247 -17.893 13.083 1.00 32.62 336 HIS A CA 1
ATOM 2643 C C . HIS A 1 336 ? 15.618 -17.744 13.774 1.00 32.62 336 HIS A C 1
ATOM 2645 O O . HIS A 1 336 ? 16.447 -16.919 13.391 1.00 32.62 336 HIS A O 1
ATOM 2651 N N . GLY A 1 337 ? 15.879 -18.620 14.754 1.00 30.20 337 GLY A N 1
ATOM 2652 C CA . GLY A 1 337 ? 17.072 -18.655 15.613 1.00 30.20 337 GLY A CA 1
ATOM 2653 C C . GLY A 1 337 ? 18.434 -18.815 14.919 1.00 30.20 337 GLY A C 1
ATOM 2654 O O . GLY A 1 337 ? 19.452 -18.846 15.600 1.00 30.20 337 GLY A O 1
ATOM 2655 N N . ASN A 1 338 ? 18.487 -18.864 13.587 1.00 32.78 338 ASN A N 1
ATOM 2656 C CA . ASN A 1 338 ? 19.717 -19.102 12.830 1.00 32.78 338 ASN A CA 1
ATOM 2657 C C . ASN A 1 338 ? 20.588 -17.847 12.630 1.00 32.78 338 ASN A C 1
ATOM 2659 O O . ASN A 1 338 ? 21.740 -17.984 12.229 1.00 32.78 338 ASN A O 1
ATOM 2663 N N . MET A 1 339 ? 20.091 -16.634 12.916 1.00 37.38 339 MET A N 1
ATOM 2664 C CA . MET A 1 339 ? 20.930 -15.418 12.894 1.00 37.38 339 MET A CA 1
ATOM 2665 C C . MET A 1 339 ? 21.718 -15.189 14.193 1.00 37.38 339 MET A C 1
ATOM 2667 O O . MET A 1 339 ? 22.634 -14.370 14.212 1.00 37.38 339 MET A O 1
ATOM 2671 N N . PHE A 1 340 ? 21.371 -15.878 15.285 1.00 43.22 340 PHE A N 1
ATOM 2672 C CA . PHE A 1 340 ? 21.829 -15.508 16.629 1.00 43.22 340 PHE A CA 1
ATOM 2673 C C . PHE A 1 340 ? 22.976 -16.368 17.178 1.00 43.22 340 PHE A C 1
ATOM 2675 O O . PHE A 1 340 ? 23.522 -16.024 18.225 1.00 43.22 340 PHE A O 1
ATOM 2682 N N . GLU A 1 341 ? 23.363 -17.448 16.490 1.00 35.31 341 GLU A N 1
ATOM 2683 C CA . GLU A 1 341 ? 24.382 -18.391 16.987 1.00 35.31 341 GLU A CA 1
ATOM 2684 C C . GLU A 1 341 ? 25.754 -18.272 16.315 1.00 35.31 341 GLU A C 1
ATOM 2686 O O . GLU A 1 341 ? 26.728 -18.822 16.823 1.00 35.31 341 GLU A O 1
ATOM 2691 N N . ASP A 1 342 ? 25.887 -17.508 15.231 1.00 34.81 342 ASP A N 1
ATOM 2692 C CA . ASP A 1 342 ? 27.126 -17.483 14.458 1.00 34.81 342 ASP A CA 1
ATOM 2693 C C . ASP A 1 342 ? 27.699 -16.065 14.353 1.00 34.81 342 ASP A C 1
ATOM 2695 O O . ASP A 1 342 ? 27.071 -15.158 13.811 1.00 34.81 342 ASP A O 1
ATOM 2699 N N . LYS A 1 343 ? 28.941 -15.878 14.827 1.00 36.69 343 LYS A N 1
ATOM 2700 C CA . LYS A 1 343 ? 29.781 -14.677 14.623 1.00 36.69 343 LYS A CA 1
ATOM 2701 C C . LYS A 1 343 ? 30.186 -14.510 13.142 1.00 36.69 343 LYS A C 1
ATOM 2703 O O . LYS A 1 343 ? 31.349 -14.255 12.831 1.00 36.69 343 LYS A O 1
ATOM 2708 N N . ARG A 1 344 ? 29.265 -14.726 12.203 1.00 45.00 344 ARG A N 1
ATOM 2709 C CA . ARG A 1 344 ? 29.485 -14.552 10.766 1.00 45.00 344 ARG A CA 1
ATOM 2710 C C . ARG A 1 344 ? 29.134 -13.117 10.395 1.00 45.00 344 ARG A C 1
ATOM 2712 O O . ARG A 1 344 ? 28.117 -12.590 10.831 1.00 45.00 344 ARG A O 1
ATOM 2719 N N . SER A 1 345 ? 29.986 -12.489 9.592 1.00 55.31 345 SER A N 1
ATOM 2720 C CA . SER A 1 345 ? 29.700 -11.183 9.002 1.00 55.31 345 SER A CA 1
ATOM 2721 C C . SER A 1 345 ? 28.370 -11.222 8.247 1.00 55.31 345 SER A C 1
ATOM 2723 O O . SER A 1 345 ? 28.115 -12.163 7.487 1.00 55.31 345 SER A O 1
ATOM 2725 N N . LEU A 1 346 ? 27.525 -10.210 8.461 1.00 60.31 346 LEU A N 1
ATOM 2726 C CA . LEU A 1 346 ? 26.270 -10.059 7.733 1.00 60.31 346 LEU A CA 1
ATOM 2727 C C . LEU A 1 346 ? 26.588 -9.977 6.231 1.00 60.31 346 LEU A C 1
ATOM 2729 O O . LEU A 1 346 ? 27.375 -9.131 5.803 1.00 60.31 346 LEU A O 1
ATOM 2733 N N . LYS A 1 347 ? 26.016 -10.877 5.428 1.00 59.56 347 LYS A N 1
ATOM 2734 C CA . LYS A 1 347 ? 26.159 -10.852 3.968 1.00 59.56 347 LYS A CA 1
ATOM 2735 C C . LYS 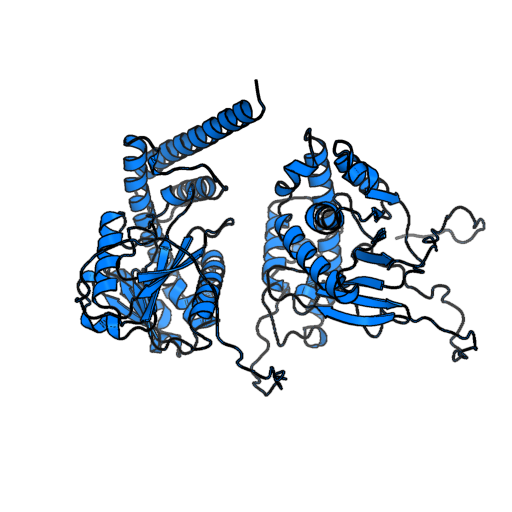A 1 347 ? 24.823 -10.474 3.337 1.00 59.56 347 LYS A C 1
ATOM 2737 O O . LYS A 1 347 ? 23.817 -11.088 3.698 1.00 59.56 347 LYS A O 1
ATOM 2742 N N . PRO A 1 348 ? 24.804 -9.527 2.382 1.00 56.62 348 PRO A N 1
ATOM 2743 C CA . PRO A 1 348 ? 23.604 -9.234 1.612 1.00 56.62 348 PRO A CA 1
ATOM 2744 C C . PRO A 1 348 ? 23.043 -10.516 0.990 1.00 56.62 348 PRO A C 1
ATOM 2746 O O . PRO A 1 348 ? 23.765 -11.264 0.328 1.00 56.62 348 PRO A O 1
ATOM 2749 N N . SER A 1 349 ? 21.769 -10.793 1.245 1.00 59.41 349 SER A N 1
ATOM 2750 C CA . SER A 1 349 ? 21.039 -11.924 0.677 1.00 59.41 349 SER A CA 1
ATOM 2751 C C . SER A 1 349 ? 19.543 -11.651 0.759 1.00 59.41 349 SER A C 1
ATOM 2753 O O . SER A 1 349 ? 19.088 -10.916 1.633 1.00 59.41 349 SER A O 1
ATOM 2755 N N . LYS A 1 350 ? 18.774 -12.303 -0.114 1.00 57.53 350 LYS A N 1
ATOM 2756 C CA . LYS A 1 350 ? 17.311 -12.190 -0.133 1.00 57.53 350 LYS A CA 1
ATOM 2757 C C . LYS A 1 350 ? 16.672 -12.577 1.211 1.00 57.53 350 LYS A C 1
ATOM 2759 O O . LYS A 1 350 ? 15.662 -11.996 1.601 1.00 57.53 350 LYS A O 1
ATOM 2764 N N . ASP A 1 351 ? 17.274 -13.526 1.925 1.00 60.50 351 ASP A N 1
ATOM 2765 C CA . ASP A 1 351 ? 16.797 -13.981 3.234 1.00 60.50 351 ASP A CA 1
ATOM 2766 C C . ASP A 1 351 ? 17.001 -12.904 4.305 1.00 60.50 351 ASP A C 1
ATOM 2768 O O . ASP A 1 351 ? 16.098 -12.631 5.093 1.00 60.50 351 ASP A O 1
ATOM 2772 N N . VAL A 1 352 ? 18.161 -12.237 4.292 1.00 64.81 352 VAL A N 1
ATOM 2773 C CA . VAL A 1 352 ? 18.448 -11.097 5.174 1.00 64.81 352 VAL A CA 1
ATOM 2774 C C . VAL A 1 352 ? 17.470 -9.953 4.891 1.00 64.81 352 VAL A C 1
ATOM 2776 O O . VAL A 1 352 ? 16.860 -9.445 5.828 1.00 64.81 352 VAL A O 1
ATOM 2779 N N . ASP A 1 353 ? 17.236 -9.612 3.621 1.00 60.81 353 ASP A N 1
ATOM 2780 C CA . ASP A 1 353 ? 16.288 -8.555 3.238 1.00 60.81 353 ASP A CA 1
ATOM 2781 C C . ASP A 1 353 ? 14.855 -8.863 3.704 1.00 60.81 353 ASP A C 1
ATOM 2783 O O . ASP A 1 353 ? 14.160 -7.988 4.229 1.00 60.81 353 ASP A O 1
ATOM 2787 N N . THR A 1 354 ? 14.422 -10.120 3.563 1.00 67.25 354 THR A N 1
ATOM 2788 C CA . THR A 1 354 ? 13.093 -10.579 3.999 1.00 67.25 354 THR A CA 1
ATOM 2789 C C . THR A 1 354 ? 12.946 -10.461 5.517 1.00 67.25 354 THR A C 1
ATOM 2791 O O . THR A 1 354 ? 11.994 -9.845 5.994 1.00 67.25 354 THR A O 1
ATOM 2794 N N . LEU A 1 355 ? 13.921 -10.965 6.281 1.00 71.38 355 LEU A N 1
ATOM 2795 C CA . LEU A 1 355 ? 13.891 -10.933 7.746 1.00 71.38 355 LEU A CA 1
ATOM 2796 C C . LEU A 1 355 ? 13.948 -9.503 8.301 1.00 71.38 355 LEU A C 1
ATOM 2798 O O . LEU A 1 355 ? 13.234 -9.185 9.253 1.00 71.38 355 LEU A O 1
ATOM 2802 N N . PHE A 1 356 ? 14.755 -8.619 7.705 1.00 72.56 356 PHE A N 1
ATOM 2803 C CA . PHE A 1 356 ? 14.783 -7.204 8.092 1.00 72.56 356 PHE A CA 1
ATOM 2804 C C . PHE A 1 356 ? 13.459 -6.504 7.785 1.00 72.56 356 PHE A C 1
ATOM 2806 O O . PHE A 1 356 ? 12.960 -5.748 8.618 1.00 72.56 356 PHE A O 1
ATOM 2813 N N . THR A 1 357 ? 12.859 -6.789 6.629 1.00 70.81 357 THR A N 1
ATOM 2814 C CA . THR A 1 357 ? 11.553 -6.236 6.246 1.00 70.81 357 THR A CA 1
ATOM 2815 C C . THR A 1 357 ? 10.456 -6.682 7.216 1.00 70.81 357 THR A C 1
ATOM 2817 O O . THR A 1 357 ? 9.663 -5.858 7.675 1.00 70.81 357 THR A O 1
ATOM 2820 N N . GLU A 1 358 ? 10.437 -7.959 7.603 1.00 76.56 358 GLU A N 1
ATOM 2821 C CA . GLU A 1 358 ? 9.513 -8.491 8.613 1.00 76.56 358 GLU A CA 1
ATOM 2822 C C . GLU A 1 358 ? 9.719 -7.850 9.990 1.00 76.56 358 GLU A C 1
ATOM 2824 O O . GLU A 1 358 ? 8.747 -7.457 10.646 1.00 76.56 358 GLU A O 1
ATOM 2829 N N . LEU A 1 359 ? 10.974 -7.696 10.423 1.00 79.75 359 LEU A N 1
ATOM 2830 C CA . LEU A 1 359 ? 11.310 -7.046 11.689 1.00 79.75 359 LEU A CA 1
ATOM 2831 C C . LEU A 1 359 ? 10.829 -5.587 11.707 1.00 79.75 359 LEU A C 1
ATOM 2833 O O . LEU A 1 359 ? 10.186 -5.161 12.669 1.00 79.75 359 LEU A O 1
ATOM 2837 N N . VAL A 1 360 ? 11.077 -4.833 10.633 1.00 78.50 360 VAL A N 1
ATOM 2838 C CA . VAL A 1 360 ? 10.627 -3.440 10.497 1.00 78.50 360 VAL A CA 1
ATOM 2839 C C . VAL A 1 360 ? 9.100 -3.354 10.504 1.00 78.50 360 VAL A C 1
ATOM 2841 O O . VAL A 1 360 ? 8.537 -2.587 11.287 1.00 78.50 360 VAL A O 1
ATOM 2844 N N . HIS A 1 361 ? 8.411 -4.184 9.717 1.00 78.38 361 HIS A N 1
ATOM 2845 C CA . HIS A 1 361 ? 6.946 -4.223 9.696 1.00 78.38 361 HIS A CA 1
ATOM 2846 C C . HIS A 1 361 ? 6.329 -4.619 11.038 1.00 78.38 361 HIS A C 1
ATOM 2848 O O . HIS A 1 361 ? 5.244 -4.145 11.365 1.00 78.38 361 HIS A O 1
ATOM 2854 N N . THR A 1 362 ? 7.020 -5.431 11.836 1.00 79.94 362 THR A N 1
ATOM 2855 C CA . THR A 1 362 ? 6.584 -5.776 13.196 1.00 79.94 362 THR A CA 1
ATOM 2856 C C . THR A 1 362 ? 6.688 -4.580 14.148 1.00 79.94 362 THR A C 1
ATOM 2858 O O . THR A 1 362 ? 5.890 -4.452 15.074 1.00 79.94 362 THR A O 1
ATOM 2861 N N . CYS A 1 363 ? 7.650 -3.680 13.923 1.00 81.31 363 CYS A N 1
ATOM 2862 C CA . CYS A 1 363 ? 7.950 -2.579 14.838 1.00 81.31 363 CYS A CA 1
ATOM 2863 C C . CYS A 1 363 ? 7.247 -1.247 14.499 1.00 81.31 363 CYS A C 1
ATOM 2865 O O . CYS A 1 363 ? 7.165 -0.374 15.366 1.00 81.31 363 CYS A O 1
ATOM 2867 N N . ILE A 1 364 ? 6.756 -1.064 13.266 1.00 76.56 364 ILE A N 1
ATOM 2868 C CA . ILE A 1 364 ? 6.092 0.175 12.807 1.00 76.56 364 ILE A CA 1
ATOM 2869 C C . ILE A 1 364 ? 4.694 0.405 13.420 1.00 76.56 364 ILE A C 1
ATOM 2871 O O . ILE A 1 364 ? 4.403 1.545 13.796 1.00 76.56 364 ILE A O 1
ATOM 2875 N N . PRO A 1 365 ? 3.795 -0.587 13.537 1.00 74.12 365 PRO A N 1
ATOM 2876 C CA . PRO A 1 365 ? 2.450 -0.328 14.039 1.00 74.12 365 PRO A CA 1
ATOM 2877 C C . PRO A 1 365 ? 2.467 0.326 15.433 1.00 74.12 365 PRO A C 1
ATOM 2879 O O . PRO A 1 365 ? 3.253 -0.082 16.296 1.00 74.12 365 PRO A O 1
ATOM 2882 N N . PRO A 1 366 ? 1.636 1.356 15.684 1.00 65.75 366 PRO A N 1
ATOM 2883 C CA . PRO A 1 366 ? 1.566 1.978 16.997 1.00 65.75 366 PRO A CA 1
ATOM 2884 C C . PRO A 1 366 ? 1.055 0.960 18.018 1.00 65.75 366 PRO A C 1
ATOM 2886 O O . PRO A 1 366 ? 0.007 0.345 17.833 1.00 65.75 366 PRO A O 1
ATOM 2889 N N . CYS A 1 367 ? 1.788 0.803 19.119 1.00 67.38 367 CYS A N 1
ATOM 2890 C CA . CYS A 1 367 ? 1.400 -0.054 20.233 1.00 67.38 367 CYS A CA 1
ATOM 2891 C C . CYS A 1 367 ? 1.310 0.808 21.505 1.00 67.38 367 CYS A C 1
ATOM 2893 O O . CYS A 1 367 ? 2.319 1.007 22.181 1.00 67.38 367 CYS A O 1
ATOM 2895 N N . PRO A 1 368 ? 0.124 1.368 21.823 1.00 58.94 368 PRO A N 1
ATOM 2896 C CA . PRO A 1 368 ? -0.048 2.338 22.913 1.00 58.94 368 PRO A CA 1
ATOM 2897 C C . PRO A 1 368 ? 0.266 1.789 24.310 1.00 58.94 368 PRO A C 1
ATOM 2899 O O . PRO A 1 368 ? 0.496 2.562 25.230 1.00 58.94 368 PRO A O 1
ATOM 2902 N N . LYS A 1 369 ? 0.246 0.461 24.472 1.00 64.19 369 LYS A N 1
ATOM 2903 C CA . LYS A 1 369 ? 0.561 -0.248 25.722 1.00 64.19 369 LYS A CA 1
ATOM 2904 C C . LYS A 1 369 ? 1.946 -0.899 25.703 1.00 64.19 369 LYS A C 1
ATOM 2906 O O . LYS A 1 369 ? 2.222 -1.761 26.531 1.00 64.19 369 LYS A O 1
ATOM 2911 N N . PHE A 1 370 ? 2.780 -0.574 24.717 1.00 75.75 370 PHE A N 1
ATOM 2912 C CA . PHE A 1 370 ? 4.108 -1.156 24.640 1.00 75.75 370 PHE A CA 1
ATOM 2913 C C . PHE A 1 370 ? 4.960 -0.640 25.792 1.00 75.75 370 PHE A C 1
ATOM 2915 O O . PHE A 1 370 ? 5.228 0.556 25.882 1.00 75.75 370 PHE A O 1
ATOM 2922 N N . ASP A 1 371 ? 5.422 -1.568 26.617 1.00 77.25 371 ASP A N 1
ATOM 2923 C CA . ASP A 1 371 ? 6.399 -1.307 27.653 1.00 77.25 371 ASP A CA 1
ATOM 2924 C C . ASP A 1 371 ? 7.466 -2.401 27.597 1.00 77.25 371 ASP A C 1
ATOM 2926 O O . ASP A 1 371 ? 7.169 -3.593 27.710 1.00 77.25 371 ASP A O 1
ATOM 2930 N N . ILE A 1 372 ? 8.709 -1.976 27.375 1.00 75.69 372 ILE A N 1
ATOM 2931 C CA . ILE A 1 372 ? 9.858 -2.867 27.248 1.00 75.69 372 ILE A CA 1
ATOM 2932 C C . ILE A 1 372 ? 10.128 -3.636 28.544 1.00 75.69 372 ILE A C 1
ATOM 2934 O O . ILE A 1 372 ? 10.511 -4.809 28.484 1.00 75.69 372 ILE A O 1
ATOM 2938 N N . ASP A 1 373 ? 9.873 -3.021 29.698 1.00 77.69 373 ASP A N 1
ATOM 2939 C CA . ASP A 1 373 ? 10.159 -3.604 31.007 1.00 77.69 373 ASP A CA 1
ATOM 2940 C C . ASP A 1 373 ? 9.177 -4.728 31.349 1.00 77.69 373 ASP A C 1
ATOM 2942 O O . ASP A 1 373 ? 9.519 -5.665 32.072 1.00 77.69 373 ASP A O 1
ATOM 2946 N N . HIS A 1 374 ? 7.991 -4.698 30.736 1.00 82.06 374 HIS A N 1
ATOM 2947 C CA . HIS A 1 374 ? 6.965 -5.731 30.856 1.00 82.06 374 HIS A CA 1
ATOM 2948 C C . HIS A 1 374 ? 7.147 -6.901 29.869 1.00 82.06 374 HIS A C 1
ATOM 2950 O O . HIS A 1 374 ? 6.388 -7.872 29.919 1.00 82.06 374 HIS A O 1
ATOM 2956 N N . LEU A 1 375 ? 8.142 -6.852 28.973 1.00 75.56 375 LEU A N 1
ATOM 2957 C CA . LEU A 1 375 ? 8.423 -7.948 28.041 1.00 75.56 375 LEU A CA 1
ATOM 2958 C C . LEU A 1 375 ? 9.183 -9.108 28.708 1.00 75.56 375 LEU A C 1
ATOM 2960 O O . LEU A 1 375 ? 9.956 -8.900 29.643 1.00 75.56 375 LEU A O 1
ATOM 2964 N N . PRO A 1 376 ? 9.055 -10.350 28.197 1.00 78.56 376 PRO A N 1
ATOM 2965 C CA . PRO A 1 376 ? 9.849 -11.471 28.689 1.00 78.56 376 PRO A CA 1
ATOM 2966 C C . PRO A 1 376 ? 11.353 -11.172 28.637 1.00 78.56 376 PRO A C 1
ATOM 2968 O O . PRO A 1 376 ? 11.868 -10.691 27.630 1.00 78.56 376 PRO A O 1
ATOM 2971 N N . LYS A 1 377 ? 12.103 -11.548 29.677 1.00 76.62 377 LYS A N 1
ATOM 2972 C CA . LYS A 1 377 ? 13.550 -11.262 29.777 1.00 76.62 377 LYS A CA 1
ATOM 2973 C C . LYS A 1 377 ? 14.362 -11.778 28.582 1.00 76.62 377 LYS A C 1
ATOM 2975 O O . LYS A 1 377 ? 15.306 -11.138 28.136 1.00 76.62 377 LYS A O 1
ATOM 2980 N N . ARG A 1 378 ? 13.945 -12.905 27.993 1.00 74.56 378 ARG A N 1
ATOM 2981 C CA . ARG A 1 378 ? 14.526 -13.443 26.749 1.00 74.56 378 ARG A CA 1
ATOM 2982 C C . ARG A 1 378 ? 14.398 -12.467 25.572 1.00 74.56 378 ARG A C 1
ATOM 2984 O O . ARG A 1 378 ? 15.317 -12.364 24.772 1.00 74.56 378 ARG A O 1
ATOM 2991 N N . VAL A 1 379 ? 13.278 -11.758 25.484 1.00 71.56 379 VAL A N 1
ATOM 2992 C CA . VAL A 1 379 ? 12.990 -10.751 24.458 1.00 71.56 379 VAL A CA 1
ATOM 2993 C C . VAL A 1 379 ? 13.782 -9.464 24.710 1.00 71.56 379 VAL A C 1
ATOM 2995 O O . VAL A 1 379 ? 14.345 -8.896 23.781 1.00 71.56 379 VAL A O 1
ATOM 2998 N N . GLN A 1 380 ? 13.914 -9.040 25.967 1.00 72.62 380 GLN A N 1
ATOM 2999 C CA . GLN A 1 380 ? 14.785 -7.913 26.323 1.00 72.62 380 GLN A CA 1
ATOM 3000 C C . GLN A 1 380 ? 16.254 -8.203 25.964 1.00 72.62 380 GLN A C 1
ATOM 3002 O O . GLN A 1 380 ? 16.934 -7.356 25.388 1.00 72.62 380 GLN A O 1
ATOM 3007 N N . ASN A 1 381 ? 16.724 -9.430 26.217 1.00 77.00 381 ASN A N 1
ATOM 3008 C CA . ASN A 1 381 ? 18.111 -9.835 25.972 1.00 77.00 381 ASN A CA 1
ATOM 3009 C C . ASN A 1 381 ? 18.511 -9.843 24.486 1.00 77.00 381 ASN A C 1
ATOM 3011 O O . ASN A 1 381 ? 19.687 -9.665 24.183 1.00 77.00 381 ASN A O 1
ATOM 3015 N N . ILE A 1 382 ? 17.573 -10.046 23.551 1.00 81.88 382 ILE A N 1
ATOM 3016 C CA . ILE A 1 382 ? 17.894 -10.019 22.111 1.00 81.88 382 ILE A CA 1
ATOM 3017 C C . ILE A 1 382 ? 17.960 -8.597 21.539 1.00 81.88 382 ILE A C 1
ATOM 3019 O O . ILE A 1 382 ? 18.488 -8.410 20.445 1.00 81.88 382 ILE A O 1
ATOM 3023 N N . ARG A 1 383 ? 17.453 -7.588 22.262 1.00 81.44 383 ARG A N 1
ATOM 3024 C CA . ARG A 1 383 ? 17.345 -6.209 21.768 1.00 81.44 383 ARG A CA 1
ATOM 3025 C C . ARG A 1 383 ? 18.693 -5.620 21.363 1.00 81.44 383 ARG A C 1
ATOM 3027 O O . ARG A 1 383 ? 18.805 -5.057 20.281 1.00 81.44 383 ARG A O 1
ATOM 3034 N N . SER A 1 384 ? 19.713 -5.749 22.208 1.00 74.50 384 SER A N 1
ATOM 3035 C CA . SER A 1 384 ? 21.050 -5.206 21.926 1.00 74.50 384 SER A CA 1
ATOM 3036 C C . SER A 1 384 ? 21.654 -5.809 20.654 1.00 74.50 384 SER A C 1
ATOM 3038 O O . SER A 1 384 ? 22.234 -5.090 19.842 1.00 74.50 384 SER A O 1
ATOM 3040 N N . ASN A 1 385 ? 21.446 -7.110 20.437 1.00 78.06 385 ASN A N 1
ATOM 3041 C CA . ASN A 1 385 ? 21.874 -7.798 19.222 1.00 78.06 385 ASN A CA 1
ATOM 3042 C C . ASN A 1 385 ? 21.108 -7.314 17.990 1.00 78.06 385 ASN A C 1
ATOM 3044 O O . ASN A 1 385 ? 21.731 -7.076 16.960 1.00 78.06 385 ASN A O 1
ATOM 3048 N N . LEU A 1 386 ? 19.788 -7.134 18.093 1.00 80.38 386 LEU A N 1
ATOM 3049 C CA . LEU A 1 386 ? 18.973 -6.624 16.989 1.00 80.38 386 LEU A CA 1
ATOM 3050 C C . LEU A 1 386 ? 19.366 -5.198 16.597 1.00 80.38 386 LEU A C 1
ATOM 3052 O O . LEU A 1 386 ? 19.570 -4.942 15.415 1.00 80.38 386 LEU A O 1
ATOM 3056 N N . ILE A 1 387 ? 19.569 -4.302 17.567 1.00 78.94 387 ILE A N 1
ATOM 3057 C CA . ILE A 1 387 ? 20.033 -2.930 17.308 1.00 78.94 387 ILE A CA 1
ATOM 3058 C C . ILE A 1 387 ? 21.395 -2.939 16.603 1.00 78.94 387 ILE A C 1
ATOM 3060 O O . ILE A 1 387 ? 21.600 -2.197 15.643 1.00 78.94 387 ILE A O 1
ATOM 3064 N N . ARG A 1 388 ? 22.331 -3.786 17.054 1.00 79.25 388 ARG A N 1
ATOM 3065 C CA . ARG A 1 388 ? 23.644 -3.932 16.410 1.00 79.25 388 ARG A CA 1
ATOM 3066 C C . ARG A 1 388 ? 23.505 -4.414 14.965 1.00 79.25 388 ARG A C 1
ATOM 3068 O O . ARG A 1 388 ? 24.081 -3.802 14.074 1.00 79.25 388 ARG A O 1
ATOM 3075 N N . LEU A 1 389 ? 22.722 -5.471 14.738 1.00 77.56 389 LEU A N 1
ATOM 3076 C CA . LEU A 1 389 ? 22.486 -6.031 13.405 1.00 77.56 389 LEU A CA 1
ATOM 3077 C C . LEU A 1 389 ? 21.822 -5.016 12.466 1.00 77.56 389 LEU A C 1
ATOM 3079 O O . LEU A 1 389 ? 22.225 -4.923 11.311 1.00 77.56 389 LEU A O 1
ATOM 3083 N N . CYS A 1 390 ? 20.852 -4.234 12.956 1.00 79.44 390 CYS A N 1
ATOM 3084 C CA . CYS A 1 390 ? 20.228 -3.158 12.183 1.00 79.44 390 CYS A CA 1
ATOM 3085 C C . CYS A 1 390 ? 21.255 -2.104 11.758 1.00 79.44 390 CYS A C 1
ATOM 3087 O O . CYS A 1 390 ? 21.299 -1.755 10.582 1.00 79.44 390 CYS A O 1
ATOM 3089 N N . GLY A 1 391 ? 22.118 -1.657 12.677 1.00 76.69 391 GLY A N 1
ATOM 3090 C CA . GLY A 1 391 ? 23.178 -0.697 12.355 1.00 76.69 391 GLY A CA 1
ATOM 3091 C C . GLY A 1 391 ? 24.193 -1.233 11.339 1.00 76.69 391 GLY A C 1
ATOM 3092 O O . GLY A 1 391 ? 24.542 -0.540 10.386 1.00 76.69 391 GLY A O 1
ATOM 3093 N N . GLU A 1 392 ? 24.624 -2.491 11.482 1.00 76.75 392 GLU A N 1
ATOM 3094 C CA . GLU A 1 392 ? 25.531 -3.140 10.523 1.00 76.75 392 GLU A CA 1
ATOM 3095 C C . GLU A 1 392 ? 24.897 -3.280 9.131 1.00 76.75 392 GLU A C 1
ATOM 3097 O O . GLU A 1 392 ? 25.541 -2.985 8.121 1.00 76.75 392 GLU A O 1
ATOM 3102 N N . ALA A 1 393 ? 23.631 -3.701 9.069 1.00 75.75 393 ALA A N 1
ATOM 3103 C CA . ALA A 1 393 ? 22.891 -3.829 7.818 1.00 75.75 393 ALA A CA 1
ATOM 3104 C C . ALA A 1 393 ? 22.715 -2.473 7.122 1.00 75.75 393 ALA A C 1
ATOM 3106 O O . ALA A 1 393 ? 22.966 -2.364 5.921 1.00 75.75 393 ALA A O 1
ATOM 3107 N N . GLU A 1 394 ? 22.336 -1.439 7.877 1.00 81.31 394 GLU A N 1
ATOM 3108 C CA . GLU A 1 394 ? 22.188 -0.073 7.374 1.00 81.31 394 GLU A CA 1
ATOM 3109 C C . GLU A 1 394 ? 23.515 0.448 6.807 1.00 81.31 394 GLU A C 1
ATOM 3111 O O . GLU A 1 394 ? 23.557 0.887 5.657 1.00 81.31 394 GLU A O 1
ATOM 3116 N N . GLY A 1 395 ? 24.617 0.306 7.549 1.00 78.69 395 GLY A N 1
ATOM 3117 C CA . GLY A 1 395 ? 25.942 0.736 7.099 1.00 78.69 395 GLY A CA 1
ATOM 3118 C C . GLY A 1 395 ? 26.409 0.027 5.823 1.00 78.69 395 GLY A C 1
ATOM 3119 O O . GLY A 1 395 ? 26.923 0.673 4.907 1.00 78.69 395 GLY A O 1
ATOM 3120 N N . LEU A 1 396 ? 26.194 -1.291 5.712 1.00 78.06 396 LEU A N 1
ATOM 3121 C CA . LEU A 1 396 ? 26.512 -2.059 4.500 1.00 78.06 396 LEU A CA 1
ATOM 3122 C C . LEU A 1 396 ? 25.678 -1.604 3.299 1.00 78.06 396 LEU A C 1
ATOM 3124 O O . LEU A 1 396 ? 26.217 -1.438 2.200 1.00 78.06 396 LEU A O 1
ATOM 3128 N N . LEU A 1 397 ? 24.381 -1.384 3.514 1.00 79.38 397 LEU A N 1
ATOM 3129 C CA . LEU A 1 397 ? 23.456 -0.939 2.483 1.00 79.38 397 LEU A CA 1
ATOM 3130 C C . LEU A 1 397 ? 23.838 0.451 1.967 1.00 79.38 397 LEU A C 1
ATOM 3132 O O . LEU A 1 397 ? 23.975 0.647 0.760 1.00 79.38 397 LEU A O 1
ATOM 3136 N N . GLU A 1 398 ? 24.082 1.402 2.866 1.00 85.88 398 GLU A N 1
ATOM 3137 C CA . GLU A 1 398 ? 24.545 2.739 2.499 1.00 85.88 398 GLU A CA 1
ATOM 3138 C C . GLU A 1 398 ? 25.868 2.687 1.734 1.00 85.88 398 GLU A C 1
ATOM 3140 O O . GLU A 1 398 ? 26.026 3.370 0.724 1.00 85.88 398 GLU A O 1
ATOM 3145 N N . SER A 1 399 ? 26.806 1.837 2.159 1.00 83.38 399 SER A N 1
ATOM 3146 C CA . SER A 1 399 ? 28.089 1.653 1.473 1.00 83.38 399 SER A CA 1
ATOM 3147 C C . SER A 1 399 ? 27.910 1.153 0.040 1.00 83.38 399 SER A C 1
ATOM 3149 O O . SER A 1 399 ? 28.544 1.664 -0.887 1.00 83.38 399 SER A O 1
ATOM 3151 N N . HIS A 1 400 ? 27.040 0.157 -0.139 1.00 84.75 400 HIS A N 1
ATOM 3152 C CA . HIS A 1 400 ? 26.730 -0.436 -1.434 1.00 84.75 400 HIS A CA 1
ATOM 3153 C C . HIS A 1 400 ? 26.084 0.584 -2.376 1.00 84.75 400 HIS A C 1
ATOM 3155 O O . HIS A 1 400 ? 26.552 0.784 -3.499 1.00 84.75 400 HIS A O 1
ATOM 3161 N N . PHE A 1 401 ? 25.047 1.279 -1.905 1.00 86.38 401 PHE A N 1
ATOM 3162 C CA . PHE A 1 401 ? 24.342 2.263 -2.718 1.00 86.38 401 PHE A CA 1
ATOM 3163 C C . PHE A 1 401 ? 25.165 3.522 -2.968 1.00 86.38 401 PHE A C 1
ATOM 3165 O O . PHE A 1 401 ? 25.059 4.090 -4.048 1.00 86.38 401 PHE A O 1
ATOM 3172 N N . SER A 1 402 ? 26.041 3.920 -2.046 1.00 90.56 402 SER A N 1
ATOM 3173 C CA . SER A 1 402 ? 27.005 4.996 -2.289 1.00 90.56 402 SER A CA 1
ATOM 3174 C C . SER A 1 402 ? 27.946 4.655 -3.451 1.00 90.56 402 SER A C 1
ATOM 3176 O O . SER A 1 402 ? 28.144 5.473 -4.348 1.00 90.56 402 SER A O 1
ATOM 3178 N N . ALA A 1 403 ? 28.439 3.412 -3.526 1.00 88.12 403 ALA A N 1
ATOM 3179 C CA . ALA A 1 403 ? 29.254 2.957 -4.655 1.00 88.12 403 ALA A CA 1
ATOM 3180 C C . ALA A 1 403 ? 28.474 2.934 -5.984 1.00 88.12 403 ALA A C 1
ATOM 3182 O O . ALA A 1 403 ? 28.998 3.359 -7.014 1.00 88.12 403 ALA A O 1
ATOM 3183 N N . ILE A 1 404 ? 27.211 2.489 -5.965 1.00 87.06 404 ILE A N 1
ATOM 3184 C CA . ILE A 1 404 ? 26.322 2.552 -7.136 1.00 87.06 404 ILE A CA 1
ATOM 3185 C C . ILE A 1 404 ? 26.112 4.006 -7.569 1.00 87.06 404 ILE A C 1
ATOM 3187 O O . ILE A 1 404 ? 26.279 4.330 -8.744 1.00 87.06 404 ILE A O 1
ATOM 3191 N N . LEU A 1 405 ? 25.785 4.896 -6.633 1.00 91.75 405 LEU A N 1
ATOM 3192 C CA . LEU A 1 405 ? 25.523 6.307 -6.903 1.00 91.75 405 LEU A CA 1
ATOM 3193 C C . LEU A 1 405 ? 26.751 7.008 -7.491 1.00 91.75 405 LEU A C 1
ATOM 3195 O O . LEU A 1 405 ? 26.615 7.753 -8.459 1.00 91.75 405 LEU A O 1
ATOM 3199 N N . ALA A 1 406 ? 27.943 6.703 -6.977 1.00 91.12 406 ALA A N 1
ATOM 3200 C CA . ALA A 1 406 ? 29.208 7.219 -7.490 1.00 91.12 406 ALA A CA 1
ATOM 3201 C C . ALA A 1 406 ? 29.507 6.794 -8.942 1.00 91.12 406 ALA A C 1
ATOM 3203 O O . ALA A 1 406 ? 30.292 7.455 -9.619 1.00 91.12 406 ALA A O 1
ATOM 3204 N N . SER A 1 407 ? 28.880 5.724 -9.449 1.00 91.19 407 SER A N 1
ATOM 3205 C CA . SER A 1 407 ? 29.017 5.316 -10.855 1.00 91.19 407 SER A CA 1
ATOM 3206 C C . SER A 1 407 ? 28.207 6.186 -11.828 1.00 91.19 407 SER A C 1
ATOM 3208 O O . SER A 1 407 ? 28.493 6.206 -13.028 1.00 91.19 407 SER A O 1
ATOM 3210 N N . PHE A 1 408 ? 27.210 6.932 -11.338 1.00 90.50 408 PHE A N 1
ATOM 3211 C CA . PHE A 1 408 ? 26.429 7.835 -12.177 1.00 90.50 408 PHE A CA 1
ATOM 3212 C C . PHE A 1 408 ? 27.185 9.133 -12.445 1.00 90.50 408 PHE A C 1
ATOM 3214 O O . PHE A 1 408 ? 27.842 9.694 -11.574 1.00 90.50 408 PHE A O 1
ATOM 3221 N N . LYS A 1 409 ? 26.973 9.700 -13.640 1.00 89.62 409 LYS A N 1
ATOM 3222 C CA . LYS A 1 409 ? 27.505 11.026 -13.984 1.00 89.62 409 LYS A CA 1
ATOM 3223 C C . LYS A 1 409 ? 27.040 12.115 -13.009 1.00 89.62 409 LYS A C 1
ATOM 3225 O O . LYS A 1 409 ? 27.798 13.027 -12.730 1.00 89.62 409 LYS A O 1
ATOM 3230 N N . ASN A 1 410 ? 25.813 12.029 -12.497 1.00 89.75 410 ASN A N 1
ATOM 3231 C CA . ASN A 1 410 ? 25.281 12.958 -11.497 1.00 89.75 410 ASN A CA 1
ATOM 3232 C C . ASN A 1 410 ? 24.688 12.147 -10.335 1.00 89.75 410 ASN A C 1
ATOM 3234 O O . ASN A 1 410 ? 23.499 11.813 -10.395 1.00 89.75 410 ASN A O 1
ATOM 3238 N N . PRO A 1 411 ? 25.483 11.789 -9.311 1.00 92.62 411 PRO A N 1
ATOM 3239 C CA . PRO A 1 411 ? 25.032 10.918 -8.223 1.00 92.62 411 PRO A CA 1
ATOM 3240 C C . PRO A 1 411 ? 23.763 11.431 -7.528 1.00 92.62 411 PRO A C 1
ATOM 3242 O O . PRO A 1 411 ? 22.803 10.685 -7.347 1.00 92.62 411 PRO A O 1
ATOM 3245 N N . LEU A 1 412 ? 23.701 12.734 -7.234 1.00 92.94 412 LEU A N 1
ATOM 3246 C CA . LEU A 1 412 ? 22.594 13.346 -6.488 1.00 92.94 412 LEU A CA 1
ATOM 3247 C C . LEU A 1 412 ? 21.248 13.326 -7.232 1.00 92.94 412 LEU A C 1
ATOM 3249 O O . LEU A 1 412 ? 20.193 13.245 -6.607 1.00 92.94 412 LEU A O 1
ATOM 3253 N N . ASN A 1 413 ? 21.262 13.290 -8.567 1.00 92.06 413 ASN A N 1
ATOM 3254 C CA . ASN A 1 413 ? 20.035 13.161 -9.364 1.00 92.06 413 ASN A CA 1
ATOM 3255 C C . ASN A 1 413 ? 19.442 11.744 -9.316 1.00 92.06 413 ASN A C 1
ATOM 3257 O O . ASN A 1 413 ? 18.318 11.532 -9.767 1.00 92.06 413 ASN A O 1
ATOM 3261 N N . ASN A 1 414 ? 20.191 10.775 -8.783 1.00 92.44 414 ASN A N 1
ATOM 3262 C CA . ASN A 1 414 ? 19.845 9.357 -8.792 1.00 92.44 414 ASN A CA 1
ATOM 3263 C C . ASN A 1 414 ? 19.609 8.793 -7.382 1.00 92.44 414 ASN A C 1
ATOM 3265 O O . ASN A 1 414 ? 19.488 7.582 -7.227 1.00 92.44 414 ASN A O 1
ATOM 3269 N N . LEU A 1 415 ? 19.470 9.641 -6.354 1.00 90.25 415 LEU A N 1
ATOM 3270 C CA . LEU A 1 415 ? 19.269 9.206 -4.959 1.00 90.25 415 LEU A CA 1
ATOM 3271 C C . LEU A 1 415 ? 18.054 8.282 -4.765 1.00 90.25 415 LEU A C 1
ATOM 3273 O O . LEU A 1 415 ? 18.061 7.453 -3.861 1.00 90.25 415 LEU A O 1
ATOM 3277 N N . LYS A 1 416 ? 17.051 8.360 -5.651 1.00 89.31 416 LYS A N 1
ATOM 3278 C CA . LYS A 1 416 ? 15.875 7.469 -5.668 1.00 89.31 416 LYS A CA 1
ATOM 3279 C C . LYS A 1 416 ? 16.210 5.989 -5.894 1.00 89.31 416 LYS A C 1
ATOM 3281 O O . LYS A 1 416 ? 15.349 5.150 -5.665 1.00 89.31 416 LYS A O 1
ATOM 3286 N N . VAL A 1 417 ? 17.426 5.668 -6.345 1.00 82.50 417 VAL A N 1
ATOM 3287 C CA . VAL A 1 417 ? 17.912 4.283 -6.454 1.00 82.50 417 VAL A CA 1
ATOM 3288 C C . VAL A 1 417 ? 18.076 3.646 -5.070 1.00 82.50 417 VAL A C 1
ATOM 3290 O O . VAL A 1 417 ? 17.948 2.432 -4.948 1.00 82.50 417 VAL A O 1
ATOM 3293 N N . PHE A 1 418 ? 18.313 4.440 -4.019 1.00 83.62 418 PHE A N 1
ATOM 3294 C CA . PHE A 1 418 ? 18.346 3.928 -2.654 1.00 83.62 418 PHE A CA 1
ATOM 3295 C C . PHE A 1 418 ? 16.921 3.584 -2.167 1.00 83.62 418 PHE A C 1
ATOM 3297 O O . PHE A 1 418 ? 16.074 4.483 -2.120 1.00 83.62 418 PHE A O 1
ATOM 3304 N N . PRO A 1 419 ? 16.644 2.332 -1.745 1.00 76.44 419 PRO A N 1
ATOM 3305 C CA . PRO A 1 419 ? 15.285 1.865 -1.448 1.00 76.44 419 PRO A CA 1
ATOM 3306 C C . PRO A 1 419 ? 14.552 2.685 -0.383 1.00 76.44 419 PRO A C 1
ATOM 3308 O O . PRO A 1 419 ? 13.346 2.895 -0.476 1.00 76.44 419 PRO A O 1
ATOM 3311 N N . TYR A 1 420 ? 15.282 3.203 0.608 1.00 81.62 420 TYR A N 1
ATOM 3312 C CA . TYR A 1 420 ? 14.702 3.958 1.719 1.00 81.62 420 TYR A CA 1
ATOM 3313 C C . TYR A 1 420 ? 14.754 5.479 1.518 1.00 81.62 420 TYR A C 1
ATOM 3315 O O . TYR A 1 420 ? 14.502 6.230 2.459 1.00 81.62 420 TYR A O 1
ATOM 3323 N N . TYR A 1 421 ? 15.056 5.972 0.311 1.00 87.62 421 TYR A N 1
ATOM 3324 C CA . TYR A 1 421 ? 15.197 7.412 0.066 1.00 87.62 421 TYR A CA 1
ATOM 3325 C C . TYR A 1 421 ? 13.927 8.201 0.420 1.00 87.62 421 TYR A C 1
ATOM 3327 O O . TYR A 1 421 ? 14.008 9.264 1.034 1.00 87.62 421 TYR A O 1
ATOM 3335 N N . ASN A 1 422 ? 12.744 7.651 0.128 1.00 85.81 422 ASN A N 1
ATOM 3336 C CA . ASN A 1 422 ? 11.472 8.277 0.502 1.00 85.81 422 ASN A CA 1
ATOM 3337 C C . ASN A 1 422 ? 11.289 8.378 2.027 1.00 85.81 422 ASN A C 1
ATOM 3339 O O . ASN A 1 422 ? 10.753 9.376 2.508 1.00 85.81 422 ASN A O 1
ATOM 3343 N N . ASN A 1 423 ? 11.782 7.402 2.795 1.00 84.69 423 ASN A N 1
ATOM 3344 C CA . ASN A 1 423 ? 11.743 7.454 4.260 1.00 84.69 423 ASN A CA 1
ATOM 3345 C C . ASN A 1 423 ? 12.635 8.590 4.774 1.00 84.69 423 ASN A C 1
ATOM 3347 O O . ASN A 1 423 ? 12.232 9.336 5.664 1.00 84.69 423 ASN A O 1
ATOM 3351 N N . TYR A 1 424 ? 13.803 8.782 4.155 1.00 88.75 424 TYR A N 1
ATOM 3352 C CA . TYR A 1 424 ? 14.697 9.902 4.448 1.00 88.75 424 TYR A CA 1
ATOM 3353 C C . TYR A 1 424 ? 14.116 11.263 4.036 1.00 88.75 424 TYR A C 1
ATOM 3355 O O . TYR A 1 424 ? 14.362 12.248 4.728 1.00 88.75 424 TYR A O 1
ATOM 3363 N N . LEU A 1 425 ? 13.302 11.340 2.974 1.00 89.12 425 LEU A N 1
ATOM 3364 C CA . LEU A 1 425 ? 12.557 12.561 2.635 1.00 89.12 425 LEU A CA 1
ATOM 3365 C C . LEU A 1 425 ? 11.534 12.919 3.721 1.00 89.12 425 LEU A C 1
ATOM 3367 O O . LEU A 1 425 ? 11.493 14.066 4.164 1.00 89.12 425 LEU A O 1
ATOM 3371 N N . LYS A 1 426 ? 10.739 11.941 4.178 1.00 89.94 426 LYS A N 1
ATOM 3372 C CA . LYS A 1 426 ? 9.751 12.137 5.254 1.00 89.94 426 LYS A CA 1
ATOM 3373 C C . LYS A 1 426 ? 10.430 12.529 6.571 1.00 89.94 426 LYS A C 1
ATOM 3375 O O . LYS A 1 426 ? 10.035 13.510 7.199 1.00 89.94 426 LYS A O 1
ATOM 3380 N N . LEU A 1 427 ? 11.489 11.812 6.952 1.00 90.12 427 LEU A N 1
ATOM 3381 C CA . LEU A 1 427 ? 12.255 12.082 8.169 1.00 90.12 427 LEU A CA 1
ATOM 3382 C C . LEU A 1 427 ? 12.959 13.444 8.119 1.00 90.12 427 LEU A C 1
ATOM 3384 O O . LEU A 1 427 ? 12.842 14.217 9.064 1.00 90.12 427 LEU A O 1
ATOM 3388 N N . GLY A 1 428 ? 13.612 13.784 7.005 1.00 91.94 428 GLY A N 1
ATOM 3389 C CA . GLY A 1 428 ? 14.247 15.091 6.829 1.00 91.94 428 GLY A CA 1
ATOM 3390 C C . GLY A 1 428 ? 13.240 16.245 6.876 1.00 91.94 428 GLY A C 1
ATOM 3391 O O . GLY A 1 428 ? 13.533 17.299 7.439 1.00 91.94 428 GLY A O 1
ATOM 3392 N N . HIS A 1 429 ? 12.025 16.043 6.353 1.00 91.81 429 HIS A N 1
ATOM 3393 C CA . HIS A 1 429 ? 10.951 17.025 6.478 1.00 91.81 429 HIS A CA 1
ATOM 3394 C C . HIS A 1 429 ? 10.506 17.217 7.936 1.00 91.81 429 HIS A C 1
ATOM 3396 O O . HIS A 1 429 ? 10.389 18.357 8.388 1.00 91.81 429 HIS A O 1
ATOM 3402 N N . LEU A 1 430 ? 10.312 16.123 8.681 1.00 90.12 430 LEU A N 1
ATOM 3403 C CA . LEU A 1 430 ? 9.980 16.160 10.109 1.00 90.12 430 LEU A CA 1
ATOM 3404 C C . LEU A 1 430 ? 11.069 16.886 10.915 1.00 90.12 430 LEU A C 1
ATOM 3406 O O . LEU A 1 430 ? 10.776 17.810 11.673 1.00 90.12 430 LEU A O 1
ATOM 3410 N N . GLU A 1 431 ? 12.334 16.518 10.714 1.00 92.50 431 GLU A N 1
ATOM 3411 C CA . GLU A 1 431 ? 13.480 17.146 11.377 1.00 92.50 431 GLU A CA 1
ATOM 3412 C C . GLU A 1 431 ? 13.568 18.647 11.058 1.00 92.50 431 GLU A C 1
ATOM 3414 O O . GLU A 1 431 ? 13.793 19.462 11.954 1.00 92.50 431 GLU A O 1
ATOM 3419 N N . TYR A 1 432 ? 13.311 19.045 9.808 1.00 93.81 432 TYR A N 1
ATOM 3420 C CA . TYR A 1 432 ? 13.245 20.454 9.421 1.00 93.81 432 TYR A CA 1
ATOM 3421 C C . TYR A 1 432 ? 12.104 21.214 10.109 1.00 93.81 432 TYR A C 1
ATOM 3423 O O . TYR A 1 432 ? 12.316 22.341 10.566 1.00 93.81 432 TYR A O 1
ATOM 3431 N N . GLN A 1 433 ? 10.905 20.628 10.182 1.00 92.12 433 GLN A N 1
ATOM 3432 C CA . GLN A 1 433 ? 9.753 21.242 10.847 1.00 92.12 433 GLN A CA 1
ATOM 3433 C C . GLN A 1 433 ? 10.049 21.491 12.328 1.00 92.12 433 GLN A C 1
ATOM 3435 O O . GLN A 1 433 ? 9.869 22.612 12.809 1.00 92.12 433 GLN A O 1
ATOM 3440 N N . ILE A 1 434 ? 10.572 20.477 13.023 1.00 88.94 434 ILE A N 1
ATOM 3441 C CA . ILE A 1 434 ? 10.969 20.573 14.432 1.00 88.94 434 ILE A CA 1
ATOM 3442 C C . ILE A 1 434 ? 12.038 21.654 14.598 1.00 88.94 434 ILE A C 1
ATOM 3444 O O . ILE A 1 434 ? 11.921 22.537 15.449 1.00 88.94 434 ILE A O 1
ATOM 3448 N N . LEU A 1 435 ? 13.071 21.632 13.756 1.00 89.50 435 LEU A N 1
ATOM 3449 C CA . LEU A 1 435 ? 14.163 22.590 13.855 1.00 89.50 435 LEU A CA 1
ATOM 3450 C C . LEU A 1 435 ? 13.685 24.031 13.627 1.00 89.50 435 LEU A C 1
ATOM 3452 O O . LEU A 1 435 ? 14.076 24.942 14.355 1.00 89.50 435 LEU A O 1
ATOM 3456 N N . SER A 1 436 ? 12.815 24.239 12.642 1.00 88.62 436 SER A N 1
ATOM 3457 C CA . SER A 1 436 ? 12.292 25.557 12.280 1.00 88.62 436 SER A CA 1
ATOM 3458 C C . SER A 1 436 ? 11.396 26.143 13.371 1.00 88.62 436 SER A C 1
ATOM 3460 O O . SER A 1 436 ? 11.489 27.342 13.643 1.00 88.62 436 SER A O 1
ATOM 3462 N N . GLN A 1 437 ? 10.616 25.312 14.071 1.00 88.81 437 GLN A N 1
ATOM 3463 C CA . GLN A 1 437 ? 9.860 25.730 15.257 1.00 88.81 437 GLN A CA 1
ATOM 3464 C C . GLN A 1 437 ? 10.790 26.279 16.348 1.00 88.81 437 GLN A C 1
ATOM 3466 O O . GLN A 1 437 ? 10.566 27.378 16.854 1.00 88.81 437 GLN A O 1
ATOM 3471 N N . HIS A 1 438 ? 11.883 25.574 16.654 1.00 87.00 438 HIS A N 1
ATOM 3472 C CA . HIS A 1 438 ? 12.819 25.967 17.720 1.00 87.00 438 HIS A CA 1
ATOM 3473 C C . HIS A 1 438 ? 13.795 27.085 17.334 1.00 87.00 438 HIS A C 1
ATOM 3475 O O . HIS A 1 438 ? 14.365 27.743 18.206 1.00 87.00 438 HIS A O 1
ATOM 3481 N N . LEU A 1 439 ? 13.976 27.343 16.037 1.00 85.25 439 LEU A N 1
ATOM 3482 C CA . LEU A 1 439 ? 14.793 28.445 15.521 1.00 85.25 439 LEU A CA 1
ATOM 3483 C C . LEU A 1 439 ? 13.974 29.683 15.121 1.00 85.25 439 LEU A C 1
ATOM 3485 O O . LEU A 1 439 ? 14.539 30.628 14.566 1.00 85.25 439 LEU A O 1
ATOM 3489 N N . ASN A 1 440 ? 12.664 29.716 15.394 1.00 83.19 440 ASN A N 1
ATOM 3490 C CA . ASN A 1 440 ? 11.759 30.789 14.960 1.00 83.19 440 ASN A CA 1
ATOM 3491 C C . ASN A 1 440 ? 11.838 31.044 13.442 1.00 83.19 440 ASN A C 1
ATOM 3493 O O . ASN A 1 440 ? 11.973 32.186 12.997 1.00 83.19 440 ASN A O 1
ATOM 3497 N N . ASN A 1 441 ? 11.829 29.969 12.649 1.00 80.50 441 ASN A N 1
ATOM 3498 C CA . ASN A 1 441 ? 11.970 29.967 11.189 1.00 80.50 441 ASN A CA 1
ATOM 3499 C C . ASN A 1 441 ? 13.265 30.621 10.665 1.00 80.50 441 ASN A C 1
ATOM 3501 O O . ASN A 1 441 ? 13.379 30.918 9.474 1.00 80.50 441 ASN A O 1
ATOM 3505 N N . LYS A 1 442 ? 14.265 30.848 11.528 1.00 84.69 442 LYS A N 1
ATOM 3506 C CA . LYS A 1 442 ? 15.584 31.318 11.100 1.00 84.69 442 LYS A CA 1
ATOM 3507 C C . LYS A 1 442 ? 16.428 30.140 10.647 1.00 84.69 442 LYS A C 1
ATOM 3509 O O . LYS A 1 442 ? 16.632 29.178 11.379 1.00 84.69 442 LYS A O 1
ATOM 3514 N N . GLN A 1 443 ? 17.001 30.274 9.461 1.00 86.75 443 GLN A N 1
ATOM 3515 C CA . GLN A 1 443 ? 17.928 29.291 8.933 1.00 86.75 443 GLN A CA 1
ATOM 3516 C C . GLN A 1 443 ? 19.264 29.321 9.705 1.00 86.75 443 GLN A C 1
ATOM 3518 O O . GLN A 1 443 ? 19.864 30.398 9.849 1.00 86.75 443 GLN A O 1
ATOM 3523 N N . PRO A 1 444 ? 19.759 28.170 10.195 1.00 89.56 444 PRO A N 1
ATOM 3524 C CA . PRO A 1 444 ? 21.072 28.090 10.819 1.00 89.56 444 PRO A CA 1
ATOM 3525 C C . PRO A 1 444 ? 22.172 28.252 9.767 1.00 89.56 444 PRO A C 1
ATOM 3527 O O . PRO A 1 444 ? 22.057 27.756 8.646 1.00 89.56 444 PRO A O 1
ATOM 3530 N N . LYS A 1 445 ? 23.269 28.924 10.125 1.00 89.25 445 LYS A N 1
ATOM 3531 C CA . LYS A 1 445 ? 24.439 29.048 9.236 1.00 89.25 445 LYS A CA 1
ATOM 3532 C C . LYS A 1 445 ? 25.198 27.732 9.093 1.00 89.25 445 LYS A C 1
ATOM 3534 O O . LYS A 1 445 ? 25.682 27.428 8.007 1.00 89.25 445 LYS A O 1
ATOM 3539 N N . LYS A 1 446 ? 25.322 26.982 10.191 1.00 90.06 446 LYS A N 1
ATOM 3540 C CA . LYS A 1 446 ? 26.089 25.736 10.258 1.00 90.06 446 LYS A CA 1
ATOM 3541 C C . LYS A 1 446 ? 25.324 24.665 11.030 1.00 90.06 446 LYS A C 1
ATOM 3543 O O . LYS A 1 446 ? 24.749 24.959 12.082 1.00 90.06 446 LYS A O 1
ATOM 3548 N N . ILE A 1 447 ? 25.372 23.442 10.518 1.00 91.62 447 ILE A N 1
ATOM 3549 C CA . ILE A 1 447 ? 24.923 22.222 11.193 1.00 91.62 447 ILE A CA 1
ATOM 3550 C C . ILE A 1 447 ? 26.085 21.235 11.187 1.00 91.62 447 ILE A C 1
ATOM 3552 O O . ILE A 1 447 ? 26.710 21.031 10.151 1.00 91.62 447 ILE A O 1
ATOM 3556 N N . ALA A 1 448 ? 26.371 20.626 12.332 1.00 89.50 448 ALA A N 1
ATOM 3557 C CA . ALA A 1 448 ? 27.244 19.466 12.418 1.00 89.50 448 ALA A CA 1
ATOM 3558 C C . ALA A 1 448 ? 26.384 18.200 12.516 1.00 89.50 448 ALA A C 1
ATOM 3560 O O . ALA A 1 448 ? 25.536 18.098 13.394 1.00 89.50 448 ALA A O 1
ATOM 3561 N N . PHE A 1 449 ? 26.570 17.261 11.595 1.00 90.12 449 PHE A N 1
ATOM 3562 C CA . PHE A 1 449 ? 25.870 15.984 11.547 1.00 90.12 449 PHE A CA 1
ATOM 3563 C C . PHE A 1 449 ? 26.849 14.878 11.942 1.00 90.12 449 PHE A C 1
ATOM 3565 O O . PHE A 1 449 ? 27.830 14.673 11.237 1.00 90.12 449 PHE A O 1
ATOM 3572 N N . VAL A 1 450 ? 26.605 14.181 13.048 1.00 87.12 450 VAL A N 1
ATOM 3573 C CA . VAL A 1 450 ? 27.472 13.115 13.573 1.00 87.12 450 VAL A CA 1
ATOM 3574 C C . VAL A 1 450 ? 26.875 11.752 13.231 1.00 87.12 450 VAL A C 1
ATOM 3576 O O . VAL A 1 450 ? 25.669 11.546 13.395 1.00 87.12 450 VAL A O 1
ATOM 3579 N N . GLY A 1 451 ? 27.713 10.840 12.730 1.00 84.06 451 GLY A N 1
ATOM 3580 C CA . GLY A 1 451 ? 27.283 9.541 12.205 1.00 84.06 451 GLY A CA 1
ATOM 3581 C C . GLY A 1 451 ? 26.654 9.681 10.819 1.00 84.06 451 GLY A C 1
ATOM 3582 O O . GLY A 1 451 ? 25.553 9.190 10.567 1.00 84.06 451 GLY A O 1
ATOM 3583 N N . SER A 1 452 ? 27.297 10.454 9.939 1.00 86.25 452 SER A N 1
ATOM 3584 C CA . SER A 1 452 ? 26.737 10.750 8.616 1.00 86.25 452 SER A CA 1
ATOM 3585 C C . SER A 1 452 ? 26.709 9.544 7.672 1.00 86.25 452 SER A C 1
ATOM 3587 O O . SER A 1 452 ? 25.814 9.481 6.828 1.00 86.25 452 SER A O 1
ATOM 3589 N N . GLY A 1 453 ? 27.614 8.577 7.851 1.00 89.81 453 GLY A N 1
ATOM 3590 C CA . GLY A 1 453 ? 27.692 7.364 7.048 1.00 89.81 453 GLY A CA 1
ATOM 3591 C C . GLY A 1 453 ? 28.214 7.580 5.619 1.00 89.81 453 GLY A C 1
ATOM 3592 O O . GLY A 1 453 ? 28.440 8.709 5.174 1.00 89.81 453 GLY A O 1
ATOM 3593 N N . PRO A 1 454 ? 28.412 6.487 4.856 1.00 90.06 454 PRO A N 1
ATOM 3594 C CA . PRO A 1 454 ? 28.870 6.540 3.465 1.00 90.06 454 PRO A CA 1
ATOM 3595 C C . PRO A 1 454 ? 27.841 7.135 2.495 1.00 90.06 454 PRO A C 1
ATOM 3597 O O . PRO A 1 454 ? 28.197 7.468 1.359 1.00 90.06 454 PRO A O 1
ATOM 3600 N N . LEU A 1 455 ? 26.578 7.253 2.916 1.00 93.00 455 LEU A N 1
ATOM 3601 C CA . LEU A 1 455 ? 25.489 7.841 2.145 1.00 93.00 455 LEU A CA 1
ATOM 3602 C C . LEU A 1 455 ? 24.708 8.840 3.028 1.00 93.00 455 LEU A C 1
ATOM 3604 O O . LEU A 1 455 ? 23.710 8.471 3.644 1.00 93.00 455 LEU A O 1
ATOM 3608 N N . PRO A 1 456 ? 25.132 10.115 3.100 1.00 94.44 456 PRO A N 1
ATOM 3609 C CA . PRO A 1 456 ? 24.659 11.081 4.095 1.00 94.44 456 PRO A CA 1
ATOM 3610 C C . PRO A 1 456 ? 23.297 11.694 3.713 1.00 94.44 456 PRO A C 1
ATOM 3612 O O . PRO A 1 456 ? 23.159 12.899 3.504 1.00 94.44 456 PRO A O 1
ATOM 3615 N N . LEU A 1 457 ? 22.260 10.861 3.580 1.00 93.25 457 LEU A N 1
ATOM 3616 C CA . LEU A 1 457 ? 20.966 11.253 3.002 1.00 93.25 457 LEU A CA 1
ATOM 3617 C C . LEU A 1 457 ? 20.268 12.362 3.769 1.00 93.25 457 LEU A C 1
ATOM 3619 O O . LEU A 1 457 ? 19.694 13.247 3.148 1.00 93.25 457 LEU A O 1
ATOM 3623 N N . THR A 1 458 ? 20.315 12.341 5.099 1.00 92.12 458 THR A N 1
ATOM 3624 C CA . THR A 1 458 ? 19.654 13.368 5.907 1.00 92.12 458 THR A CA 1
ATOM 3625 C C . THR A 1 458 ? 20.224 14.752 5.629 1.00 92.12 458 THR A C 1
ATOM 3627 O O . THR A 1 458 ? 19.470 15.687 5.367 1.00 92.12 458 THR A O 1
ATOM 3630 N N . SER A 1 459 ? 21.552 14.893 5.656 1.00 94.19 459 SER A N 1
ATOM 3631 C CA . SER A 1 459 ? 22.189 16.182 5.397 1.00 94.19 459 SER A CA 1
ATOM 3632 C C . SER A 1 459 ? 22.011 16.604 3.943 1.00 94.19 459 SER A C 1
ATOM 3634 O O . SER A 1 459 ? 21.742 17.777 3.717 1.00 94.19 459 SER A O 1
ATOM 3636 N N . ILE A 1 460 ? 22.030 15.672 2.979 1.00 95.50 460 ILE A N 1
ATOM 3637 C CA . ILE A 1 460 ? 21.685 15.964 1.577 1.00 95.50 460 ILE A CA 1
ATOM 3638 C C . ILE A 1 460 ? 20.246 16.489 1.468 1.00 95.50 460 ILE A C 1
ATOM 3640 O O . ILE A 1 460 ? 20.028 17.574 0.942 1.00 95.50 460 ILE A O 1
ATOM 3644 N N . VAL A 1 461 ? 19.256 15.761 1.993 1.00 94.56 461 VAL A N 1
ATOM 3645 C CA . VAL A 1 461 ? 17.831 16.132 1.918 1.00 94.56 461 VAL A CA 1
ATOM 3646 C C . VAL A 1 461 ? 17.590 17.495 2.556 1.00 94.56 461 VAL A C 1
ATOM 3648 O O . VAL A 1 461 ? 16.940 18.353 1.954 1.00 94.56 461 VAL A O 1
ATOM 3651 N N . LEU A 1 462 ? 18.142 17.727 3.748 1.00 95.00 462 LEU A N 1
ATOM 3652 C CA . LEU A 1 462 ? 18.038 19.018 4.414 1.00 95.00 462 LEU A CA 1
ATOM 3653 C C . LEU A 1 462 ? 18.724 20.113 3.590 1.00 95.00 462 LEU A C 1
ATOM 3655 O O . LEU A 1 462 ? 18.103 21.142 3.341 1.00 95.00 462 LEU A O 1
ATOM 3659 N N . ALA A 1 463 ? 19.957 19.903 3.125 1.00 95.00 463 ALA A N 1
ATOM 3660 C CA . ALA A 1 463 ? 20.723 20.891 2.367 1.00 95.00 463 ALA A CA 1
ATOM 3661 C C . ALA A 1 463 ? 20.105 21.238 1.004 1.00 95.00 463 ALA A C 1
ATOM 3663 O O . ALA A 1 463 ? 20.225 22.389 0.580 1.00 95.00 463 ALA A O 1
ATOM 3664 N N . SER A 1 464 ? 19.469 20.278 0.330 1.00 92.31 464 SER A N 1
ATOM 3665 C CA . SER A 1 464 ? 18.852 20.456 -0.989 1.00 92.31 464 SER A CA 1
ATOM 3666 C C . SER A 1 464 ? 17.446 21.049 -0.909 1.00 92.31 464 SER A C 1
ATOM 3668 O O . SER A 1 464 ? 17.112 21.927 -1.700 1.00 92.31 464 SER A O 1
ATOM 3670 N N . ASN A 1 465 ? 16.619 20.597 0.040 1.00 91.81 465 ASN A N 1
ATOM 3671 C CA . ASN A 1 465 ? 15.178 20.882 0.009 1.00 91.81 465 ASN A CA 1
ATOM 3672 C C . ASN A 1 465 ? 14.735 21.958 1.003 1.00 91.81 465 ASN A C 1
ATOM 3674 O O . ASN A 1 465 ? 13.702 22.596 0.801 1.00 91.81 465 ASN A O 1
ATOM 3678 N N . HIS A 1 466 ? 15.472 22.139 2.101 1.00 92.38 466 HIS A N 1
ATOM 3679 C CA . HIS A 1 466 ? 14.969 22.888 3.257 1.00 92.38 466 HIS A CA 1
ATOM 3680 C C . HIS A 1 466 ? 15.937 23.966 3.760 1.00 92.38 466 HIS A C 1
ATOM 3682 O O . HIS A 1 466 ? 15.520 25.047 4.169 1.00 92.38 466 HIS A O 1
ATOM 3688 N N . LEU A 1 467 ? 17.239 23.690 3.709 1.00 93.75 467 LEU A N 1
ATOM 3689 C CA . LEU A 1 467 ? 18.315 24.458 4.322 1.00 93.75 467 LEU A CA 1
ATOM 3690 C C . LEU A 1 467 ? 19.391 24.838 3.285 1.00 93.75 467 LEU A C 1
ATOM 3692 O O . LEU A 1 467 ? 20.589 24.671 3.504 1.00 93.75 467 LEU A O 1
ATOM 3696 N N . THR A 1 468 ? 18.955 25.447 2.181 1.00 93.00 468 THR A N 1
ATOM 3697 C CA . THR A 1 468 ? 19.757 25.760 0.974 1.00 93.00 468 THR A CA 1
ATOM 3698 C C . THR A 1 468 ? 20.940 26.723 1.154 1.00 93.00 468 THR A C 1
ATOM 3700 O O . THR A 1 468 ? 21.754 26.871 0.254 1.00 93.00 468 THR A O 1
ATOM 3703 N N . LYS A 1 469 ? 21.072 27.385 2.308 1.00 93.50 469 LYS A N 1
ATOM 3704 C CA . LYS A 1 469 ? 22.165 28.318 2.648 1.00 93.50 469 LYS A CA 1
ATOM 3705 C C . LYS A 1 469 ? 22.983 27.849 3.850 1.00 93.50 469 LYS A C 1
ATOM 3707 O O . LYS A 1 469 ? 23.861 28.567 4.322 1.00 93.50 469 LYS A O 1
ATOM 3712 N N . THR A 1 470 ? 22.655 26.681 4.391 1.00 94.31 470 THR A N 1
ATOM 3713 C CA . THR A 1 470 ? 23.312 26.117 5.565 1.00 94.31 470 THR A CA 1
ATOM 3714 C C . THR A 1 470 ? 24.514 25.294 5.119 1.00 94.31 470 THR A C 1
ATOM 3716 O O . THR A 1 470 ? 24.433 24.542 4.146 1.00 94.31 470 THR A O 1
ATOM 3719 N N . ILE A 1 471 ? 25.626 25.444 5.837 1.00 95.44 471 ILE A N 1
ATOM 3720 C CA . ILE A 1 471 ? 26.814 24.604 5.681 1.00 95.44 471 ILE A CA 1
ATOM 3721 C C . ILE A 1 471 ? 26.663 23.397 6.609 1.00 95.44 471 ILE A C 1
ATOM 3723 O O . ILE A 1 471 ? 26.421 23.558 7.808 1.00 95.44 471 ILE A O 1
ATOM 3727 N N . PHE A 1 472 ? 26.823 22.199 6.064 1.00 94.94 472 PHE A N 1
ATOM 3728 C CA . PHE A 1 472 ? 26.761 20.942 6.795 1.00 94.94 472 PHE A CA 1
ATOM 3729 C C . PHE A 1 472 ? 28.168 20.390 6.980 1.00 94.94 472 PHE A C 1
ATOM 3731 O O . PHE A 1 472 ? 28.864 20.096 6.013 1.00 94.94 472 PHE A O 1
ATOM 3738 N N . HIS A 1 473 ? 28.588 20.244 8.230 1.00 92.94 473 HIS A N 1
ATOM 3739 C CA . HIS A 1 473 ? 29.780 19.493 8.594 1.00 92.94 473 HIS A CA 1
ATOM 3740 C C . HIS A 1 473 ? 29.353 18.076 8.968 1.00 92.94 473 HIS A C 1
ATOM 3742 O O . HIS A 1 473 ? 28.754 17.861 10.013 1.00 92.94 473 HIS A O 1
ATOM 3748 N N . ASN A 1 474 ? 29.637 17.123 8.103 1.00 92.25 474 ASN A N 1
ATOM 3749 C CA . ASN A 1 474 ? 29.336 15.714 8.262 1.00 92.25 474 ASN A CA 1
ATOM 3750 C C . ASN A 1 474 ? 30.539 15.032 8.914 1.00 92.25 474 ASN A C 1
ATOM 3752 O O . ASN A 1 474 ? 31.658 15.115 8.405 1.00 92.25 474 ASN A O 1
ATOM 3756 N N . TYR A 1 475 ? 30.304 14.414 10.060 1.00 86.38 475 TYR A N 1
ATOM 3757 C CA . TYR A 1 475 ? 31.294 13.728 10.866 1.00 86.38 475 TYR A CA 1
ATOM 3758 C C . TYR A 1 475 ? 31.009 12.234 10.845 1.00 86.38 475 TYR A C 1
ATOM 3760 O O . TYR A 1 475 ? 29.869 11.794 11.031 1.00 86.38 475 TYR A O 1
ATOM 3768 N N . ASP A 1 476 ? 32.066 11.467 10.642 1.00 85.62 476 ASP A N 1
ATOM 3769 C CA . ASP A 1 476 ? 32.049 10.017 10.764 1.00 85.62 476 ASP A CA 1
ATOM 3770 C C . ASP A 1 476 ? 33.414 9.551 11.265 1.00 85.62 476 ASP A C 1
ATOM 3772 O O . ASP A 1 476 ? 34.427 10.172 10.939 1.00 85.62 476 ASP A O 1
ATOM 3776 N N . ILE A 1 477 ? 33.457 8.488 12.063 1.00 81.50 477 ILE A N 1
ATOM 3777 C CA . ILE A 1 477 ? 34.726 7.922 12.529 1.00 81.50 477 ILE A CA 1
ATOM 3778 C C . ILE A 1 477 ? 35.399 7.094 11.423 1.00 81.50 477 ILE A C 1
ATOM 3780 O O . ILE A 1 477 ? 36.627 6.994 11.386 1.00 81.50 477 ILE A O 1
ATOM 3784 N N . ASP A 1 478 ? 34.617 6.541 10.488 1.00 80.94 478 ASP A N 1
ATOM 3785 C CA . ASP A 1 478 ? 35.134 5.772 9.363 1.00 80.94 478 ASP A CA 1
ATOM 3786 C C . ASP A 1 478 ? 35.568 6.694 8.212 1.00 80.94 478 ASP A C 1
ATOM 3788 O O . ASP A 1 478 ? 34.777 7.344 7.520 1.00 80.94 478 ASP A O 1
ATOM 3792 N N . VAL A 1 479 ? 36.875 6.698 7.948 1.00 87.50 479 VAL A N 1
ATOM 3793 C CA . VAL A 1 479 ? 37.479 7.428 6.827 1.00 87.50 479 VAL A CA 1
ATOM 3794 C C . VAL A 1 479 ? 36.913 6.965 5.478 1.00 87.50 479 VAL A C 1
ATOM 3796 O O . VAL A 1 479 ? 36.747 7.785 4.566 1.00 87.50 479 VAL A O 1
ATOM 3799 N N . SER A 1 480 ? 36.594 5.674 5.331 1.00 88.19 480 SER A N 1
ATOM 3800 C CA . SER A 1 480 ? 35.999 5.128 4.106 1.00 88.19 480 SER A CA 1
ATOM 3801 C C . SER A 1 480 ? 34.602 5.693 3.869 1.00 88.19 480 SER A C 1
ATOM 3803 O O . SER A 1 480 ? 34.278 6.051 2.732 1.00 88.19 480 SER A O 1
ATOM 3805 N N . ALA A 1 481 ? 33.801 5.829 4.929 1.00 86.50 481 ALA A N 1
ATOM 3806 C CA . ALA A 1 481 ? 32.470 6.415 4.861 1.00 86.50 481 ALA A CA 1
ATOM 3807 C C . ALA A 1 481 ? 32.523 7.856 4.335 1.00 86.50 481 ALA A C 1
ATOM 3809 O O . ALA A 1 481 ? 31.913 8.160 3.310 1.00 86.50 481 ALA A O 1
ATOM 3810 N N . ASN A 1 482 ? 33.355 8.711 4.934 1.00 89.62 482 ASN A N 1
ATOM 3811 C CA . ASN A 1 482 ? 33.512 10.098 4.483 1.00 89.62 482 ASN A CA 1
ATOM 3812 C C . ASN A 1 482 ? 34.049 10.216 3.048 1.00 89.62 482 ASN A C 1
ATOM 3814 O O . ASN A 1 482 ? 33.627 11.090 2.285 1.00 89.62 482 ASN A O 1
ATOM 3818 N N . SER A 1 483 ? 34.962 9.326 2.649 1.00 91.69 483 SER A N 1
ATOM 3819 C CA . SER A 1 483 ? 35.502 9.305 1.282 1.00 91.69 483 SER A CA 1
ATOM 3820 C C . SER A 1 483 ? 34.417 8.978 0.252 1.00 91.69 483 SER A C 1
ATOM 3822 O O . SER A 1 483 ? 34.315 9.635 -0.781 1.00 91.69 483 SER A O 1
ATOM 3824 N N . LYS A 1 484 ? 33.559 7.996 0.550 1.00 93.19 484 LYS A N 1
ATOM 3825 C CA . LYS A 1 484 ? 32.406 7.643 -0.289 1.00 93.19 484 LYS A CA 1
ATOM 3826 C C . LYS A 1 484 ? 31.377 8.771 -0.342 1.00 93.19 484 LYS A C 1
ATOM 3828 O O . LYS A 1 484 ? 30.953 9.156 -1.425 1.00 93.19 484 LYS A O 1
ATOM 3833 N N . ALA A 1 485 ? 31.035 9.340 0.809 1.00 93.94 485 ALA A N 1
ATOM 3834 C CA . ALA A 1 485 ? 30.054 10.410 0.925 1.00 93.94 485 ALA A CA 1
ATOM 3835 C C . ALA A 1 485 ? 30.465 11.679 0.156 1.00 93.94 485 ALA A C 1
ATOM 3837 O O . ALA A 1 485 ? 29.664 12.246 -0.589 1.00 93.94 485 ALA A O 1
ATOM 3838 N N . SER A 1 486 ? 31.727 12.096 0.284 1.00 93.69 486 SER A N 1
ATOM 3839 C CA . SER A 1 486 ? 32.267 13.263 -0.427 1.00 93.69 486 SER A CA 1
ATOM 3840 C C . SER A 1 486 ? 32.309 13.073 -1.945 1.00 93.69 486 SER A C 1
ATOM 3842 O O . SER A 1 486 ? 32.006 14.014 -2.680 1.00 93.69 486 SER A O 1
ATOM 3844 N N . ALA A 1 487 ? 32.586 11.857 -2.430 1.00 93.75 487 ALA A N 1
ATOM 3845 C CA . ALA A 1 487 ? 32.588 11.547 -3.861 1.00 93.75 487 ALA A CA 1
ATOM 3846 C C . ALA A 1 487 ? 31.224 11.794 -4.535 1.00 93.75 487 ALA A C 1
ATOM 3848 O O . ALA A 1 487 ? 31.172 12.120 -5.720 1.00 93.75 487 ALA A O 1
ATOM 3849 N N . LEU A 1 488 ? 30.119 11.701 -3.785 1.00 95.00 488 LEU A N 1
ATOM 3850 C CA . LEU A 1 488 ? 28.772 11.951 -4.310 1.00 95.00 488 LEU A CA 1
ATOM 3851 C C . LEU A 1 488 ? 28.525 13.428 -4.652 1.00 95.00 488 LEU A C 1
ATOM 3853 O O . LEU A 1 488 ? 27.661 13.718 -5.478 1.00 95.00 488 LEU A O 1
ATOM 3857 N N . MET A 1 489 ? 29.274 14.348 -4.036 1.00 93.12 489 MET A N 1
ATOM 3858 C CA . MET A 1 489 ? 29.077 15.796 -4.182 1.00 93.12 489 MET A CA 1
ATOM 3859 C C . MET A 1 489 ? 29.866 16.400 -5.348 1.00 93.12 489 MET A C 1
ATOM 3861 O O . MET A 1 489 ? 29.612 17.536 -5.724 1.00 93.12 489 MET A O 1
ATOM 3865 N N . VAL A 1 490 ? 30.820 15.662 -5.929 1.00 85.31 490 VAL A N 1
ATOM 3866 C CA . VAL A 1 490 ? 31.847 16.201 -6.848 1.00 85.31 490 VAL A CA 1
ATOM 3867 C C . VAL A 1 490 ? 31.264 16.899 -8.082 1.00 85.31 490 VAL A C 1
ATOM 3869 O O . VAL A 1 490 ? 31.868 17.839 -8.587 1.00 85.31 490 VAL A O 1
ATOM 3872 N N . ASN A 1 491 ? 30.092 16.465 -8.552 1.00 88.38 491 ASN A N 1
ATOM 3873 C CA . ASN A 1 491 ? 29.453 17.001 -9.759 1.00 88.38 491 ASN A CA 1
ATOM 3874 C C . ASN A 1 491 ? 28.334 18.018 -9.463 1.00 88.38 491 ASN A C 1
ATOM 3876 O O . ASN A 1 491 ? 27.573 18.353 -10.369 1.00 88.38 491 ASN A O 1
ATOM 3880 N N . ASP A 1 492 ? 28.213 18.481 -8.216 1.00 92.94 492 ASP A N 1
ATOM 3881 C CA . ASP A 1 492 ? 27.245 19.496 -7.800 1.00 92.94 492 ASP A CA 1
ATOM 3882 C C . ASP A 1 492 ? 27.969 20.736 -7.256 1.00 92.94 492 ASP A C 1
ATOM 3884 O O . ASP A 1 492 ? 28.581 20.700 -6.187 1.00 92.94 492 ASP A O 1
ATOM 3888 N N . ASP A 1 493 ? 27.914 21.842 -8.002 1.00 91.12 493 ASP A N 1
ATOM 3889 C CA . ASP A 1 493 ? 28.662 23.068 -7.687 1.00 91.12 493 ASP A CA 1
ATOM 3890 C C . ASP A 1 493 ? 28.230 23.716 -6.359 1.00 91.12 493 ASP A C 1
ATOM 3892 O O . ASP A 1 493 ? 29.033 24.372 -5.700 1.00 91.12 493 ASP A O 1
ATOM 3896 N N . ASP A 1 494 ? 26.974 23.545 -5.942 1.00 93.69 494 ASP A N 1
ATOM 3897 C CA . ASP A 1 494 ? 26.463 24.143 -4.708 1.00 93.69 494 ASP A CA 1
ATOM 3898 C C . ASP A 1 494 ? 26.782 23.251 -3.502 1.00 93.69 494 ASP A C 1
ATOM 3900 O O . ASP A 1 494 ? 27.453 23.671 -2.553 1.00 93.69 494 ASP A O 1
ATOM 3904 N N . LEU A 1 495 ? 26.365 21.986 -3.546 1.00 93.62 495 LEU A N 1
ATOM 3905 C CA . LEU A 1 495 ? 26.530 21.062 -2.428 1.00 93.62 495 LEU A CA 1
ATOM 3906 C C . LEU A 1 495 ? 27.989 20.693 -2.178 1.00 93.62 495 LEU A C 1
ATOM 3908 O O . LEU A 1 495 ? 28.355 20.533 -1.014 1.00 93.62 495 LEU A O 1
ATOM 3912 N N . SER A 1 496 ? 28.845 20.649 -3.205 1.00 92.88 496 SER A N 1
ATOM 3913 C CA . SER A 1 496 ? 30.293 20.456 -3.015 1.00 92.88 496 SER A CA 1
ATOM 3914 C C . SER A 1 496 ? 30.937 21.535 -2.138 1.00 92.88 496 SER A C 1
ATOM 3916 O O . SER A 1 496 ? 31.913 21.254 -1.445 1.00 92.88 496 SER A O 1
ATOM 3918 N N . THR A 1 497 ? 30.379 22.751 -2.106 1.00 93.25 497 THR A N 1
ATOM 3919 C CA . THR A 1 497 ? 30.894 23.850 -1.269 1.00 93.25 497 THR A CA 1
ATOM 3920 C C . THR A 1 497 ? 30.284 23.879 0.130 1.00 93.25 497 THR A C 1
ATOM 3922 O O . THR A 1 497 ? 30.912 24.362 1.075 1.00 93.25 497 THR A O 1
ATOM 3925 N N . ARG A 1 498 ? 29.059 23.363 0.288 1.00 95.25 498 ARG A N 1
ATOM 3926 C CA . ARG A 1 498 ? 28.305 23.419 1.551 1.00 95.25 498 ARG A CA 1
ATOM 3927 C C . ARG A 1 498 ? 28.359 22.128 2.362 1.00 95.25 498 ARG A C 1
ATOM 3929 O O . ARG A 1 498 ? 28.038 22.174 3.548 1.00 95.25 498 ARG A O 1
ATOM 3936 N N . MET A 1 499 ? 28.763 21.008 1.768 1.00 95.62 499 MET A N 1
ATOM 3937 C CA . MET A 1 499 ? 28.891 19.708 2.429 1.00 95.62 499 MET A CA 1
ATOM 3938 C C . MET A 1 499 ? 30.363 19.422 2.735 1.00 95.62 499 MET A C 1
ATOM 3940 O O . MET A 1 499 ? 31.134 19.008 1.875 1.00 95.62 499 MET A O 1
ATOM 3944 N N . VAL A 1 500 ? 30.756 19.635 3.987 1.00 94.50 500 VAL A N 1
ATOM 3945 C CA . VAL A 1 500 ? 32.108 19.364 4.490 1.00 94.50 500 VAL A CA 1
ATOM 3946 C C . VAL A 1 500 ? 32.108 18.002 5.174 1.00 94.50 500 VAL A C 1
ATOM 3948 O O . VAL A 1 500 ? 31.221 17.746 5.978 1.00 94.50 500 VAL A O 1
ATOM 3951 N N . PHE A 1 501 ? 33.097 17.150 4.905 1.00 93.06 501 PHE A N 1
ATOM 3952 C CA . PHE A 1 501 ? 33.224 15.820 5.515 1.00 93.06 501 PHE A CA 1
ATOM 3953 C C . PHE A 1 501 ? 34.482 15.745 6.381 1.00 93.06 501 PHE A C 1
ATOM 3955 O O . PHE A 1 501 ? 35.548 16.197 5.958 1.00 93.06 501 PHE A O 1
ATOM 3962 N N . LYS A 1 502 ? 34.365 15.210 7.600 1.00 87.94 502 LYS A N 1
ATOM 3963 C CA . LYS A 1 502 ? 35.456 15.151 8.581 1.00 87.94 502 LYS A CA 1
ATOM 3964 C C . LYS A 1 502 ? 35.511 13.792 9.268 1.00 87.94 502 LYS A C 1
ATOM 3966 O O . LYS A 1 502 ? 34.549 13.372 9.906 1.00 87.94 502 LYS A O 1
ATOM 3971 N N . SER A 1 503 ? 36.677 13.156 9.187 1.00 86.62 503 SER A N 1
ATOM 3972 C CA . SER A 1 503 ? 36.944 11.869 9.832 1.00 86.62 503 SER A CA 1
ATOM 3973 C C . SER A 1 503 ? 37.465 12.067 11.249 1.00 86.62 503 SER A C 1
ATOM 3975 O O . SER A 1 503 ? 38.674 12.094 11.467 1.00 86.62 503 SER A O 1
ATOM 3977 N N . THR A 1 504 ? 36.562 12.296 12.196 1.00 77.44 504 THR A N 1
ATOM 3978 C CA . THR A 1 504 ? 36.899 12.470 13.612 1.00 77.44 504 THR A CA 1
ATOM 3979 C C . THR A 1 504 ? 35.712 12.103 14.481 1.00 77.44 504 THR A C 1
ATOM 3981 O O . THR A 1 504 ? 34.561 12.302 14.088 1.00 77.44 504 THR A O 1
ATOM 3984 N N . ASP A 1 505 ? 36.015 11.634 15.685 1.00 69.50 505 ASP A N 1
ATOM 3985 C CA . ASP A 1 505 ? 35.034 11.549 16.754 1.00 69.50 505 ASP A CA 1
ATOM 3986 C C . ASP A 1 505 ? 34.681 12.958 17.267 1.00 69.50 505 ASP A C 1
ATOM 3988 O O . ASP A 1 505 ? 35.503 13.883 17.193 1.00 69.50 505 ASP A O 1
ATOM 3992 N N . VAL A 1 506 ? 33.455 13.126 17.759 1.00 69.06 506 VAL A N 1
ATOM 3993 C CA . VAL A 1 506 ? 32.924 14.389 18.283 1.00 69.06 506 VAL A CA 1
ATOM 3994 C C . VAL A 1 506 ? 32.587 14.185 19.753 1.00 69.06 506 VAL A C 1
ATOM 3996 O O . VAL A 1 506 ? 31.526 13.668 20.088 1.00 69.06 506 VAL A O 1
ATOM 3999 N N . MET A 1 507 ? 33.496 14.615 20.627 1.00 57.62 507 MET A N 1
ATOM 4000 C CA . MET A 1 507 ? 33.372 14.406 22.075 1.00 57.62 507 MET A CA 1
ATOM 4001 C C . MET A 1 507 ? 32.867 15.641 22.827 1.00 57.62 507 MET A C 1
ATOM 4003 O O . MET A 1 507 ? 32.232 15.492 23.865 1.00 57.62 507 MET A O 1
ATOM 4007 N N . ASP A 1 508 ? 33.084 16.849 22.291 1.00 58.53 508 ASP A N 1
ATOM 4008 C CA . ASP A 1 508 ? 32.694 18.099 22.944 1.00 58.53 508 ASP A CA 1
ATOM 4009 C C . ASP A 1 508 ? 31.913 19.030 22.017 1.00 58.53 508 ASP A C 1
ATOM 4011 O O . ASP A 1 508 ? 32.384 19.502 20.979 1.00 58.53 508 ASP A O 1
ATOM 4015 N N . VAL A 1 509 ? 30.686 19.337 22.436 1.00 58.66 509 VAL A N 1
ATOM 4016 C CA . VAL A 1 509 ? 29.768 20.206 21.703 1.00 58.66 509 VAL A CA 1
ATOM 4017 C C . VAL A 1 509 ? 29.572 21.499 22.484 1.00 58.66 509 VAL A C 1
ATOM 4019 O O . VAL A 1 509 ? 28.961 21.520 23.555 1.00 58.66 509 VAL A O 1
ATOM 4022 N N . THR A 1 510 ? 30.095 22.607 21.961 1.00 59.34 510 THR A N 1
ATOM 4023 C CA . THR A 1 510 ? 29.930 23.958 22.539 1.00 59.34 510 THR A CA 1
ATOM 4024 C C . THR A 1 510 ? 28.625 24.638 22.100 1.00 59.34 510 THR A C 1
ATOM 4026 O O . THR A 1 510 ? 28.293 25.730 22.565 1.00 59.34 510 THR A O 1
ATOM 4029 N N . SER A 1 511 ? 27.877 23.993 21.206 1.00 60.00 511 SER A N 1
ATOM 4030 C CA . SER A 1 511 ? 26.694 24.520 20.528 1.00 60.00 511 SER A CA 1
ATOM 4031 C C . SER A 1 511 ? 25.439 24.501 21.398 1.00 60.00 511 SER A C 1
ATOM 4033 O O . SER A 1 511 ? 25.300 23.716 22.333 1.00 60.00 511 SER A O 1
ATOM 4035 N N . SER A 1 512 ? 24.495 25.379 21.057 1.00 70.25 512 SER A N 1
ATOM 4036 C CA . SER A 1 512 ? 23.308 25.645 21.869 1.00 70.25 512 SER A CA 1
ATOM 4037 C C . SER A 1 512 ? 22.211 24.595 21.716 1.00 70.25 512 SER A C 1
ATOM 4039 O O . SER A 1 512 ? 21.460 24.400 22.661 1.00 70.25 512 SER A O 1
ATOM 4041 N N . LEU A 1 513 ? 22.067 23.972 20.540 1.00 86.75 513 LEU A N 1
ATOM 4042 C CA . LEU A 1 513 ? 20.910 23.142 20.199 1.00 86.75 513 LEU A CA 1
ATOM 4043 C C . LEU A 1 513 ? 21.353 21.797 19.618 1.00 86.75 513 LEU A C 1
ATOM 4045 O O . LEU A 1 513 ? 22.160 21.742 18.691 1.00 86.75 513 LEU A O 1
ATOM 4049 N N . LEU A 1 514 ? 20.798 20.731 20.171 1.00 88.06 514 LEU A N 1
ATOM 4050 C CA . LEU A 1 514 ? 21.104 19.342 19.883 1.00 88.06 514 LEU A CA 1
ATOM 4051 C C . LEU A 1 514 ? 19.822 18.645 19.430 1.00 88.06 514 LEU A C 1
ATOM 4053 O O . LEU A 1 514 ? 18.806 18.730 20.109 1.00 88.06 514 LEU A O 1
ATOM 4057 N N . MET A 1 515 ? 19.860 17.961 18.295 1.00 91.06 515 MET A N 1
ATOM 4058 C CA . MET A 1 515 ? 18.794 17.094 17.810 1.00 91.06 515 MET A CA 1
ATOM 4059 C C . MET A 1 515 ? 19.332 15.672 17.664 1.00 91.06 515 MET A C 1
ATOM 4061 O O . MET A 1 515 ? 20.413 15.456 17.122 1.00 91.06 515 MET A O 1
ATOM 4065 N N . LEU A 1 516 ? 18.582 14.700 18.163 1.00 89.19 516 LEU A N 1
ATOM 4066 C CA . LEU A 1 516 ? 18.987 13.304 18.270 1.00 89.19 516 LEU A CA 1
ATOM 4067 C C . LEU A 1 516 ? 17.889 12.410 17.722 1.00 89.19 516 LEU A C 1
ATOM 4069 O O . LEU A 1 516 ? 16.701 12.683 17.913 1.00 89.19 516 LEU A O 1
ATOM 4073 N N . ARG A 1 517 ? 18.295 11.299 17.114 1.00 90.50 517 ARG A N 1
ATOM 4074 C CA . ARG A 1 517 ? 17.382 10.205 16.796 1.00 90.50 517 ARG A CA 1
ATOM 4075 C C . ARG A 1 517 ? 17.319 9.222 17.961 1.00 90.50 517 ARG A C 1
ATOM 4077 O O . ARG A 1 517 ? 18.343 8.830 18.506 1.00 90.50 517 ARG A O 1
ATOM 4084 N N . SER A 1 518 ? 16.104 8.827 18.312 1.00 89.00 518 SER A N 1
ATOM 4085 C CA . SER A 1 518 ? 15.768 7.851 19.352 1.00 89.00 518 SER A CA 1
ATOM 4086 C C . SER A 1 518 ? 14.713 6.876 18.805 1.00 89.00 518 SER A C 1
ATOM 4088 O O . SER A 1 518 ? 14.355 6.922 17.623 1.00 89.00 518 SER A O 1
ATOM 4090 N N . ALA A 1 519 ? 14.173 6.011 19.654 1.00 87.12 519 ALA A N 1
ATOM 4091 C CA . ALA A 1 519 ? 13.060 5.124 19.344 1.00 87.12 519 ALA A CA 1
ATOM 4092 C C . ALA A 1 519 ? 12.013 5.127 20.461 1.00 87.12 519 ALA A C 1
ATOM 4094 O O . ALA A 1 519 ? 12.312 5.410 21.616 1.00 87.12 519 ALA A O 1
ATOM 4095 N N . HIS A 1 520 ? 10.781 4.772 20.100 1.00 85.75 520 HIS A N 1
ATOM 4096 C CA . HIS A 1 520 ? 9.665 4.608 21.026 1.00 85.75 520 HIS A CA 1
ATOM 4097 C C . HIS A 1 520 ? 8.791 3.430 20.585 1.00 85.75 520 HIS A C 1
ATOM 4099 O O . HIS A 1 520 ? 8.654 3.145 19.391 1.00 85.75 520 HIS A O 1
ATOM 4105 N N . GLY A 1 521 ? 8.153 2.759 21.546 1.00 86.56 521 GLY A N 1
ATOM 4106 C CA . GLY A 1 521 ? 7.244 1.647 21.278 1.00 86.56 521 GLY A CA 1
ATOM 4107 C C . GLY A 1 521 ? 8.007 0.437 20.744 1.00 86.56 521 GLY A C 1
ATOM 4108 O O . GLY A 1 521 ? 9.170 0.240 21.066 1.00 86.56 521 GLY A O 1
ATOM 4109 N N . ALA A 1 522 ? 7.411 -0.355 19.857 1.00 85.31 522 ALA A N 1
ATOM 4110 C CA . ALA A 1 522 ? 8.105 -1.519 19.300 1.00 85.31 522 ALA A CA 1
ATOM 4111 C C . ALA A 1 522 ? 9.371 -1.158 18.484 1.00 85.31 522 ALA A C 1
ATOM 4113 O O . ALA A 1 522 ? 10.259 -1.991 18.319 1.00 85.31 522 ALA A O 1
ATOM 4114 N N . ARG A 1 523 ? 9.530 0.102 18.047 1.00 87.38 523 ARG A N 1
ATOM 4115 C CA . ARG A 1 523 ? 10.718 0.579 17.308 1.00 87.38 523 ARG A CA 1
ATOM 4116 C C . ARG A 1 523 ? 12.010 0.523 18.132 1.00 87.38 523 ARG A C 1
ATOM 4118 O O . ARG A 1 523 ? 13.090 0.578 17.552 1.00 87.38 523 ARG A O 1
ATOM 4125 N N . VAL A 1 524 ? 11.931 0.342 19.455 1.00 86.19 524 VAL A N 1
ATOM 4126 C CA . VAL A 1 524 ? 13.108 0.177 20.334 1.00 86.19 524 VAL A CA 1
ATOM 4127 C C . VAL A 1 524 ? 13.939 -1.077 20.036 1.00 86.19 524 VAL A C 1
ATOM 4129 O O . VAL A 1 524 ? 15.041 -1.211 20.566 1.00 86.19 524 VAL A O 1
ATOM 4132 N N . PHE A 1 525 ? 13.422 -2.000 19.219 1.00 86.06 525 PHE A N 1
ATOM 4133 C CA . PHE A 1 525 ? 14.157 -3.163 18.712 1.00 86.06 525 PHE A CA 1
ATOM 4134 C C . PHE A 1 525 ? 14.969 -2.876 17.447 1.00 86.06 525 PHE A C 1
ATOM 4136 O O . PHE A 1 525 ? 15.863 -3.653 17.122 1.00 86.06 525 PHE A O 1
ATOM 4143 N N . LEU A 1 526 ? 14.676 -1.771 16.756 1.00 84.56 526 LEU A N 1
ATOM 4144 C CA . LEU A 1 526 ? 15.375 -1.344 15.544 1.00 84.56 526 LEU A CA 1
ATOM 4145 C C . LEU A 1 526 ? 16.479 -0.332 15.846 1.00 84.56 526 LEU A C 1
ATOM 4147 O O . LEU A 1 526 ? 17.510 -0.324 15.181 1.00 84.56 526 LEU A O 1
ATOM 4151 N N . TYR A 1 527 ? 16.249 0.542 16.827 1.00 84.31 527 TYR A N 1
ATOM 4152 C CA . TYR A 1 527 ? 17.103 1.699 17.077 1.00 84.31 527 TYR A CA 1
ATOM 4153 C C . TYR A 1 527 ? 17.349 1.916 18.578 1.00 84.31 527 TYR A C 1
ATOM 4155 O O . TYR A 1 527 ? 16.496 1.555 19.401 1.00 84.31 527 TYR A O 1
ATOM 4163 N N . PRO A 1 528 ? 18.493 2.518 18.961 1.00 82.00 528 PRO A N 1
ATOM 4164 C CA . PRO A 1 528 ? 18.741 2.935 20.334 1.00 82.00 528 PRO A CA 1
ATOM 4165 C C . PRO A 1 528 ? 17.650 3.866 20.872 1.00 82.00 528 PRO A C 1
ATOM 4167 O O . PRO A 1 528 ? 17.056 4.659 20.139 1.00 82.00 528 PRO A O 1
ATOM 4170 N N . VAL A 1 529 ? 17.414 3.762 22.178 1.00 84.62 529 VAL A N 1
ATOM 4171 C CA . VAL A 1 529 ? 16.550 4.680 22.924 1.00 84.62 529 VAL A CA 1
ATOM 4172 C C . VAL A 1 529 ? 17.459 5.619 23.685 1.00 84.62 529 VAL A C 1
ATOM 4174 O O . VAL A 1 529 ? 18.346 5.144 24.386 1.00 84.62 529 VAL A O 1
ATOM 4177 N N . ILE A 1 530 ? 17.223 6.913 23.517 1.00 82.06 530 ILE A N 1
ATOM 4178 C CA . ILE A 1 530 ? 17.797 7.962 24.351 1.00 82.06 530 ILE A CA 1
ATOM 4179 C C . ILE A 1 530 ? 16.870 8.155 25.546 1.00 82.06 530 ILE A C 1
ATOM 4181 O O . ILE A 1 530 ? 15.715 8.554 25.367 1.00 82.06 530 ILE A O 1
ATOM 4185 N N . ASP A 1 531 ? 17.379 7.863 26.736 1.00 81.19 531 ASP A N 1
ATOM 4186 C CA . ASP A 1 531 ? 16.754 8.223 28.000 1.00 81.19 531 ASP A CA 1
ATOM 4187 C C . ASP A 1 531 ? 17.004 9.715 28.250 1.00 81.19 531 ASP A C 1
ATOM 4189 O O . ASP A 1 531 ? 18.137 10.163 28.427 1.00 81.19 531 ASP A O 1
ATOM 4193 N N . THR A 1 532 ? 15.942 10.515 28.228 1.00 80.12 532 THR A N 1
ATOM 4194 C CA . THR A 1 532 ? 16.049 11.969 28.376 1.00 80.12 532 THR A CA 1
ATOM 4195 C C . THR A 1 532 ? 16.554 12.410 29.746 1.00 80.12 532 THR A C 1
ATOM 4197 O O . THR A 1 532 ? 17.116 13.498 29.840 1.00 80.12 532 THR A O 1
ATOM 4200 N N . ASP A 1 533 ? 16.382 11.587 30.781 1.00 74.50 533 ASP A N 1
ATOM 4201 C CA . ASP A 1 533 ? 16.789 11.908 32.149 1.00 74.50 533 ASP A CA 1
ATOM 4202 C C . ASP A 1 533 ? 18.234 11.459 32.414 1.00 74.50 533 ASP A C 1
ATOM 4204 O O . ASP A 1 533 ? 18.996 12.142 33.108 1.00 74.50 533 ASP A O 1
ATOM 4208 N N . CYS A 1 534 ? 18.636 10.326 31.830 1.00 76.44 534 CYS A N 1
ATOM 4209 C CA . CYS A 1 534 ? 19.963 9.748 32.036 1.00 76.44 534 CYS A CA 1
ATOM 4210 C C . CYS A 1 534 ? 20.995 10.191 30.989 1.00 76.44 534 CYS A C 1
ATOM 4212 O O . CYS A 1 534 ? 22.106 10.574 31.358 1.00 76.44 534 CYS A O 1
ATOM 4214 N N . ASP A 1 535 ? 20.647 10.162 29.701 1.00 77.75 535 ASP A N 1
ATOM 4215 C CA . ASP A 1 535 ? 21.605 10.342 28.599 1.00 77.75 535 ASP A CA 1
ATOM 4216 C C . ASP A 1 535 ? 21.817 11.815 28.223 1.00 77.75 535 ASP A C 1
ATOM 4218 O O . ASP A 1 535 ? 22.823 12.164 27.606 1.00 77.75 535 ASP A O 1
ATOM 4222 N N . LEU A 1 536 ? 20.878 12.697 28.587 1.00 81.62 536 LEU A N 1
ATOM 4223 C CA . LEU A 1 536 ? 20.913 14.129 28.259 1.00 81.62 536 LEU A CA 1
ATOM 4224 C C . LEU A 1 536 ? 21.221 15.020 29.463 1.00 81.62 536 LEU A C 1
ATOM 4226 O O . LEU A 1 536 ? 20.863 16.199 29.485 1.00 81.62 536 LEU A O 1
ATOM 4230 N N . GLN A 1 537 ? 21.948 14.490 30.447 1.00 80.56 537 GLN A N 1
ATOM 4231 C CA . GLN A 1 537 ? 22.441 15.285 31.570 1.00 80.56 537 GLN A CA 1
ATOM 4232 C C . GLN A 1 537 ? 23.255 16.489 31.066 1.00 80.56 537 GLN A C 1
ATOM 4234 O O . GLN A 1 537 ? 24.187 16.361 30.274 1.00 80.56 537 GLN A O 1
ATOM 4239 N N . GLY A 1 538 ? 22.885 17.690 31.518 1.00 79.75 538 GLY A N 1
ATOM 4240 C CA . GLY A 1 538 ? 23.475 18.946 31.038 1.00 79.75 538 GLY A CA 1
ATOM 4241 C C . GLY A 1 538 ? 22.746 19.589 29.851 1.00 79.75 538 GLY A C 1
ATOM 4242 O O . GLY A 1 538 ? 23.135 20.685 29.432 1.00 79.75 538 GLY A O 1
ATOM 4243 N N . PHE A 1 539 ? 21.663 18.981 29.363 1.00 83.12 539 PHE A N 1
ATOM 4244 C CA . PHE A 1 539 ? 20.763 19.556 28.369 1.00 83.12 539 PHE A CA 1
ATOM 4245 C C . PHE A 1 539 ? 19.332 19.705 28.909 1.00 83.12 539 PHE A C 1
ATOM 4247 O O . PHE A 1 539 ? 18.798 18.841 29.591 1.00 83.12 539 PHE A O 1
ATOM 4254 N N . GLU A 1 540 ? 18.685 20.802 28.536 1.00 86.88 540 GLU A N 1
ATOM 4255 C CA . GLU A 1 540 ? 17.250 21.025 28.657 1.00 86.88 540 GLU A CA 1
ATOM 4256 C C . GLU A 1 540 ? 16.549 20.377 27.458 1.00 86.88 540 GLU A C 1
ATOM 4258 O O . GLU A 1 540 ? 16.697 20.844 26.325 1.00 86.88 540 GLU A O 1
ATOM 4263 N N . VAL A 1 541 ? 15.775 19.315 27.673 1.00 89.19 541 VAL A N 1
ATOM 4264 C CA . VAL A 1 541 ? 14.954 18.723 26.606 1.00 89.19 541 VAL A CA 1
ATOM 4265 C C . VAL A 1 541 ? 13.810 19.673 26.262 1.00 89.19 541 VAL A C 1
ATOM 4267 O O . VAL A 1 541 ? 12.960 19.970 27.095 1.00 89.19 541 VAL A O 1
ATOM 4270 N N . LEU A 1 542 ? 13.785 20.154 25.018 1.00 88.06 542 LEU A N 1
ATOM 4271 C CA . LEU A 1 542 ? 12.782 21.108 24.547 1.00 88.06 542 LEU A CA 1
ATOM 4272 C C . LEU A 1 542 ? 11.525 20.402 24.032 1.00 88.06 542 LEU A C 1
ATOM 4274 O O . LEU A 1 542 ? 10.415 20.887 24.230 1.00 88.06 542 LEU A O 1
ATOM 4278 N N . SER A 1 543 ? 11.695 19.277 23.331 1.00 88.12 543 SER A N 1
ATOM 4279 C CA . SER A 1 543 ? 10.580 18.457 22.850 1.00 88.12 543 SER A CA 1
ATOM 4280 C C . SER A 1 543 ? 11.044 17.082 22.378 1.00 88.12 543 SER A C 1
ATOM 4282 O O . SER A 1 543 ? 12.177 16.920 21.917 1.00 88.12 543 SER A O 1
ATOM 4284 N N . VAL A 1 544 ? 10.128 16.118 22.439 1.00 87.75 544 VAL A N 1
ATOM 4285 C CA . VAL A 1 544 ? 10.296 14.758 21.926 1.00 87.75 544 VAL A CA 1
ATOM 4286 C C . VAL A 1 544 ? 9.148 14.458 20.969 1.00 87.75 544 VAL A C 1
ATOM 4288 O O . VAL A 1 544 ? 7.986 14.699 21.292 1.00 87.75 544 VAL A O 1
ATOM 4291 N N . PHE A 1 545 ? 9.472 13.932 19.793 1.00 85.44 545 PHE A N 1
ATOM 4292 C CA . PHE A 1 545 ? 8.505 13.578 18.762 1.00 85.44 545 PHE A CA 1
ATOM 4293 C C . PHE A 1 545 ? 8.565 12.083 18.478 1.00 85.44 545 PHE A C 1
ATOM 4295 O O . PHE A 1 545 ? 9.609 11.560 18.086 1.00 85.44 545 PHE A O 1
ATOM 4302 N N . HIS A 1 546 ? 7.427 11.411 18.640 1.00 86.75 546 HIS A N 1
ATOM 4303 C CA . HIS A 1 546 ? 7.268 9.990 18.351 1.00 86.75 546 HIS A CA 1
ATOM 4304 C C . HIS A 1 546 ? 6.431 9.815 17.080 1.00 86.75 546 HIS A C 1
ATOM 4306 O O . HIS A 1 546 ? 5.232 10.111 17.105 1.00 86.75 546 HIS A O 1
ATOM 4312 N N . PRO A 1 547 ? 7.026 9.368 15.961 1.00 76.25 547 PRO A N 1
ATOM 4313 C CA . PRO A 1 547 ? 6.267 9.116 14.745 1.00 76.25 547 PRO A CA 1
ATOM 4314 C C . PRO A 1 547 ? 5.279 7.962 14.943 1.00 76.25 547 PRO A C 1
ATOM 4316 O O . PRO A 1 547 ? 5.556 6.991 15.649 1.00 76.25 547 PRO A O 1
ATOM 4319 N N . THR A 1 548 ? 4.122 8.071 14.292 1.00 70.25 548 THR A N 1
ATOM 4320 C CA . THR A 1 548 ? 3.079 7.027 14.265 1.00 70.25 548 THR A CA 1
ATOM 4321 C C . THR A 1 548 ? 2.905 6.407 12.878 1.00 70.25 548 THR A C 1
ATOM 4323 O O . THR A 1 548 ? 2.118 5.478 12.712 1.00 70.25 548 THR A O 1
ATOM 4326 N N . ASP A 1 549 ? 3.660 6.904 11.901 1.00 75.75 549 ASP A N 1
ATOM 4327 C CA . ASP A 1 549 ? 3.668 6.493 10.504 1.00 75.75 549 ASP A CA 1
ATOM 4328 C C . ASP A 1 549 ? 4.918 5.644 10.187 1.00 75.75 549 ASP A C 1
ATOM 4330 O O . ASP A 1 549 ? 5.534 5.041 11.069 1.00 75.75 549 ASP A O 1
ATOM 4334 N N . GLU A 1 550 ? 5.298 5.567 8.915 1.00 76.06 550 GLU A N 1
ATOM 4335 C CA . GLU A 1 550 ? 6.453 4.800 8.430 1.00 76.06 550 GLU A CA 1
ATOM 4336 C C . GLU A 1 550 ? 7.815 5.336 8.910 1.00 76.06 550 GLU A C 1
ATOM 4338 O O . GLU A 1 550 ? 8.837 4.681 8.694 1.00 76.06 550 GLU A O 1
ATOM 4343 N N . ILE A 1 551 ? 7.870 6.505 9.562 1.00 83.00 551 ILE A N 1
ATOM 4344 C CA . ILE A 1 551 ? 9.117 7.020 10.129 1.00 83.00 551 ILE A CA 1
ATOM 4345 C C . ILE A 1 551 ? 9.515 6.160 11.343 1.00 83.00 551 ILE A C 1
ATOM 4347 O O . ILE A 1 551 ? 8.747 5.931 12.283 1.00 83.00 551 ILE A O 1
ATOM 4351 N N . ILE A 1 552 ? 10.758 5.672 11.327 1.00 82.69 552 ILE A N 1
ATOM 4352 C CA . ILE A 1 552 ? 11.301 4.799 12.378 1.00 82.69 552 ILE A CA 1
ATOM 4353 C C . ILE A 1 552 ? 11.840 5.603 13.564 1.00 82.69 552 ILE A C 1
ATOM 4355 O O . ILE A 1 552 ? 11.674 5.214 14.717 1.00 82.69 552 ILE A O 1
ATOM 4359 N N . ASN A 1 553 ? 12.508 6.724 13.317 1.00 87.31 553 ASN A N 1
ATOM 4360 C CA . ASN A 1 553 ? 13.196 7.435 14.387 1.00 87.31 553 ASN A CA 1
ATOM 4361 C C . ASN A 1 553 ? 12.254 8.398 15.110 1.00 87.31 553 ASN A C 1
ATOM 4363 O O . ASN A 1 553 ? 11.647 9.272 14.497 1.00 87.31 553 ASN A O 1
ATOM 4367 N N . SER A 1 554 ? 12.194 8.276 16.435 1.00 88.44 554 SER A N 1
ATOM 4368 C CA . SER A 1 554 ? 11.771 9.398 17.274 1.00 88.44 554 SER A CA 1
ATOM 4369 C C . SER A 1 554 ? 12.825 10.499 17.211 1.00 88.44 554 SER A C 1
ATOM 4371 O O . SER A 1 554 ? 14.011 10.208 17.061 1.00 88.44 554 SER A O 1
ATOM 4373 N N . VAL A 1 555 ? 12.406 11.753 17.342 1.00 90.56 555 VAL A N 1
ATOM 4374 C CA . VAL A 1 555 ? 13.308 12.908 17.293 1.00 90.56 555 VAL A CA 1
ATOM 4375 C C . VAL A 1 555 ? 13.252 13.635 18.628 1.00 90.56 555 VAL A C 1
ATOM 4377 O O . VAL A 1 555 ? 12.189 14.085 19.051 1.00 90.56 555 VAL A O 1
ATOM 4380 N N . VAL A 1 556 ? 14.398 13.749 19.291 1.00 87.50 556 VAL A N 1
ATOM 4381 C CA . VAL A 1 556 ? 14.567 14.525 20.524 1.00 87.50 556 VAL A CA 1
ATOM 4382 C C . VAL A 1 556 ? 15.316 15.799 20.174 1.00 87.50 556 VAL A C 1
ATOM 4384 O O . VAL A 1 556 ? 16.318 15.745 19.467 1.00 87.50 556 VAL A O 1
ATOM 4387 N N . ILE A 1 557 ? 14.857 16.944 20.669 1.00 91.19 557 ILE A N 1
ATOM 4388 C CA . ILE A 1 557 ? 15.578 18.213 20.556 1.00 91.19 557 ILE A CA 1
ATOM 4389 C C . ILE A 1 557 ? 15.803 18.794 21.946 1.00 91.19 557 ILE A C 1
ATOM 4391 O O . ILE A 1 557 ? 14.880 18.886 22.756 1.00 91.19 557 ILE A O 1
ATOM 4395 N N . ALA A 1 558 ? 17.046 19.164 22.223 1.00 88.69 558 ALA A N 1
ATOM 4396 C CA . ALA A 1 558 ? 17.511 19.595 23.526 1.00 88.69 558 ALA A CA 1
ATOM 4397 C C . ALA A 1 558 ? 18.472 20.784 23.400 1.00 88.69 558 ALA A C 1
ATOM 4399 O O . ALA A 1 558 ? 19.098 21.001 22.361 1.00 88.69 558 ALA A O 1
ATOM 4400 N N . ARG A 1 559 ? 18.588 21.580 24.457 1.00 88.06 559 ARG A N 1
ATOM 4401 C CA . ARG A 1 559 ? 19.427 22.777 24.523 1.00 88.06 559 ARG A CA 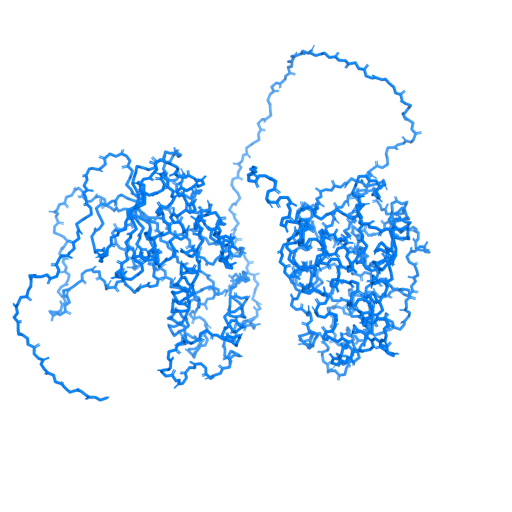1
ATOM 4402 C C . ARG A 1 559 ? 20.452 22.636 25.631 1.00 88.06 559 ARG A C 1
ATOM 4404 O O . ARG A 1 559 ? 20.096 22.289 26.745 1.00 88.06 559 ARG A O 1
ATOM 4411 N N . LYS A 1 560 ? 21.719 22.945 25.369 1.00 83.00 560 LYS A N 1
ATOM 4412 C CA . LYS A 1 560 ? 22.760 22.871 26.405 1.00 83.00 560 LYS A CA 1
ATOM 4413 C C . LYS A 1 560 ? 22.492 23.899 27.514 1.00 83.00 560 LYS A C 1
ATOM 4415 O O . LYS A 1 560 ? 22.224 25.065 27.214 1.00 83.00 560 LYS A O 1
ATOM 4420 N N . HIS A 1 561 ? 22.598 23.503 28.782 1.00 76.81 561 HIS A N 1
ATOM 4421 C CA . HIS A 1 561 ? 22.535 24.451 29.895 1.00 76.81 561 HIS A CA 1
ATOM 4422 C C . HIS A 1 561 ? 23.764 25.375 29.886 1.00 76.81 561 HIS A C 1
ATOM 4424 O O . HIS A 1 561 ? 24.905 24.915 29.904 1.00 76.81 561 HIS A O 1
ATOM 4430 N N . TYR A 1 562 ? 23.542 26.693 29.914 1.00 60.59 562 TYR A N 1
ATOM 4431 C CA . TYR A 1 562 ? 24.606 27.668 30.162 1.00 60.59 562 TYR A CA 1
ATOM 4432 C C . TYR A 1 562 ? 24.721 27.907 31.671 1.00 60.59 562 TYR A C 1
ATOM 4434 O O . TYR A 1 562 ? 23.918 28.636 32.253 1.00 60.59 562 TYR A O 1
ATOM 4442 N N . SER A 1 563 ? 25.712 27.307 32.331 1.00 47.81 563 SER A N 1
ATOM 4443 C CA . SER A 1 563 ? 26.016 27.643 33.723 1.00 47.81 563 SER A CA 1
ATOM 4444 C C . SER A 1 563 ? 26.768 28.980 33.790 1.00 47.81 563 SER A C 1
ATOM 4446 O O . SER A 1 563 ? 27.959 29.083 33.509 1.00 47.81 563 SER A O 1
ATOM 4448 N N . HIS A 1 564 ? 26.083 30.046 34.203 1.00 38.81 564 HIS A N 1
ATOM 4449 C CA . HIS A 1 564 ? 26.728 31.280 34.667 1.00 38.81 564 HIS A CA 1
ATOM 4450 C C . HIS A 1 564 ? 27.099 31.164 36.157 1.00 38.81 564 HIS A C 1
ATOM 4452 O O . HIS A 1 564 ? 26.552 31.878 36.991 1.00 38.81 564 HIS A O 1
ATOM 4458 N N . ASN A 1 565 ? 27.983 30.220 36.508 1.00 30.08 565 ASN A N 1
ATOM 4459 C CA . ASN A 1 565 ? 28.863 30.273 37.691 1.00 30.08 565 ASN A CA 1
ATOM 4460 C C . ASN A 1 565 ? 29.633 28.949 37.862 1.00 30.08 565 ASN A C 1
ATOM 4462 O O . ASN A 1 565 ? 28.999 27.917 38.085 1.00 30.08 565 ASN A O 1
ATOM 4466 N N . PRO A 1 566 ? 30.978 28.949 37.877 1.00 35.97 566 PRO A N 1
ATOM 4467 C CA . PRO A 1 566 ? 31.756 27.799 38.308 1.00 35.97 566 PRO A CA 1
ATOM 4468 C C . PRO A 1 566 ? 31.798 27.796 39.842 1.00 35.97 566 PRO A C 1
ATOM 4470 O O . PRO A 1 566 ? 32.765 28.237 40.457 1.00 35.97 566 PRO A O 1
ATOM 4473 N N . LYS A 1 567 ? 30.725 27.344 40.495 1.00 31.28 567 LYS A N 1
ATOM 4474 C CA . LYS A 1 567 ? 30.769 27.002 41.922 1.00 31.28 567 LYS A CA 1
ATOM 4475 C C . LYS A 1 567 ? 30.519 25.513 42.082 1.00 31.28 567 LYS A C 1
ATOM 4477 O O . LYS A 1 567 ? 29.387 25.059 42.007 1.00 31.28 567 LYS A O 1
ATOM 4482 N N . VAL A 1 568 ? 31.637 24.808 42.257 1.00 36.47 568 VAL A N 1
ATOM 4483 C CA . VAL A 1 568 ? 31.829 23.531 42.958 1.00 36.47 568 VAL A CA 1
ATOM 4484 C C . VAL A 1 568 ? 30.517 22.887 43.422 1.00 36.47 568 VAL A C 1
ATOM 4486 O O . VAL A 1 568 ? 30.046 23.140 44.529 1.00 36.47 568 VAL A O 1
ATOM 4489 N N . LEU A 1 569 ? 29.954 22.016 42.586 1.00 28.77 569 LEU A N 1
ATOM 4490 C CA . LEU A 1 569 ? 29.120 20.925 43.077 1.00 28.77 569 LEU A CA 1
ATOM 4491 C C . LEU A 1 569 ? 30.082 19.900 43.683 1.00 28.77 569 LEU A C 1
ATOM 4493 O O . LEU A 1 569 ? 30.833 19.241 42.967 1.00 28.77 569 LEU A O 1
ATOM 4497 N N . GLN A 1 570 ? 30.121 19.833 45.015 1.00 27.56 570 GLN A N 1
ATOM 4498 C CA . GLN A 1 570 ? 30.789 18.752 45.735 1.00 27.56 570 GLN A CA 1
ATOM 4499 C C . GLN A 1 570 ? 30.173 17.421 45.293 1.00 27.56 570 GLN A C 1
ATOM 4501 O O . GLN A 1 570 ? 28.998 17.163 45.549 1.00 27.56 570 GLN A O 1
ATOM 4506 N N . MET A 1 571 ? 30.968 16.583 44.627 1.00 26.92 571 MET A N 1
ATOM 4507 C CA . MET A 1 571 ? 30.603 15.191 44.385 1.00 26.92 571 MET A CA 1
ATOM 4508 C C . MET A 1 571 ? 30.649 14.414 45.709 1.00 26.92 571 MET A C 1
ATOM 4510 O O . MET A 1 571 ? 31.599 14.597 46.479 1.00 26.92 571 MET A O 1
ATOM 4514 N N . PRO A 1 572 ? 29.695 13.508 45.980 1.00 25.38 572 PRO A N 1
ATOM 4515 C CA . PRO A 1 572 ? 29.898 12.469 46.975 1.00 25.38 572 PRO A CA 1
ATOM 4516 C C . PRO A 1 572 ? 31.036 11.560 46.499 1.00 25.38 572 PRO A C 1
ATOM 4518 O O . PRO A 1 572 ? 31.079 11.150 45.340 1.00 25.38 572 PRO A O 1
ATOM 4521 N N . SER A 1 573 ? 31.966 11.258 47.398 1.00 28.36 573 SER A N 1
ATOM 4522 C CA . SER A 1 573 ? 33.099 10.368 47.164 1.00 28.36 573 SER A CA 1
ATOM 4523 C C . SER A 1 573 ? 32.643 8.985 46.686 1.00 28.36 573 SER A C 1
ATOM 4525 O O . SER A 1 573 ? 32.075 8.221 47.468 1.00 28.36 573 SER A O 1
ATOM 4527 N N . VAL A 1 574 ? 32.948 8.640 45.435 1.00 29.95 574 VAL A N 1
ATOM 4528 C CA . VAL A 1 574 ? 32.929 7.259 44.937 1.00 29.95 574 VAL A CA 1
ATOM 4529 C C . VAL A 1 574 ? 34.282 6.969 44.293 1.00 29.95 574 VAL A C 1
ATOM 4531 O O . VAL A 1 574 ? 34.849 7.796 43.584 1.00 29.95 574 VAL A O 1
ATOM 4534 N N . ASN A 1 575 ? 34.823 5.809 44.654 1.00 25.64 575 ASN A N 1
ATOM 4535 C CA . ASN A 1 575 ? 36.201 5.382 44.462 1.00 25.64 575 ASN A CA 1
ATOM 4536 C C . ASN A 1 575 ? 36.720 5.495 43.021 1.00 25.64 575 ASN A C 1
ATOM 4538 O O . ASN A 1 575 ? 36.030 5.224 42.043 1.00 25.64 575 ASN A O 1
ATOM 4542 N N . SER A 1 576 ? 38.004 5.835 42.941 1.00 30.97 576 SER A N 1
ATOM 4543 C CA . SER A 1 576 ? 38.847 5.945 41.755 1.00 30.97 576 SER A CA 1
ATOM 4544 C C . SER A 1 576 ? 38.736 4.752 40.794 1.00 30.97 576 SER A C 1
ATOM 4546 O O . SER A 1 576 ? 39.338 3.707 41.036 1.00 30.97 576 SER A O 1
ATOM 4548 N N . SER A 1 577 ? 37.986 4.919 39.700 1.00 29.22 577 SER A N 1
ATOM 4549 C CA . SER A 1 577 ? 38.198 4.288 38.379 1.00 29.22 577 SER A CA 1
ATOM 4550 C C . SER A 1 577 ? 37.084 4.689 37.394 1.00 29.22 577 SER A C 1
ATOM 4552 O O . SER A 1 577 ? 36.222 3.893 37.049 1.00 29.22 577 SER A O 1
ATOM 4554 N N . SER A 1 578 ? 37.055 5.946 36.943 1.00 25.25 578 SER A N 1
ATOM 4555 C CA . SER A 1 578 ? 36.262 6.349 35.763 1.00 25.25 578 SER A CA 1
ATOM 4556 C C . SER A 1 578 ? 36.643 7.755 35.291 1.00 25.25 578 SER A C 1
ATOM 4558 O O . SER A 1 578 ? 36.050 8.760 35.665 1.00 25.25 578 SER A O 1
ATOM 4560 N N . SER A 1 579 ? 37.663 7.841 34.441 1.00 23.41 579 SER A N 1
ATOM 4561 C CA . SER A 1 579 ? 37.903 9.023 33.611 1.00 23.41 579 SER A CA 1
ATOM 4562 C C . SER A 1 579 ? 37.128 8.877 32.297 1.00 23.41 579 SER A C 1
ATOM 4564 O O . SER A 1 579 ? 37.655 8.349 31.322 1.00 23.41 579 SER A O 1
ATOM 4566 N N . SER A 1 580 ? 35.854 9.270 32.293 1.00 24.09 580 SER A N 1
ATOM 4567 C CA . SER A 1 580 ? 35.083 9.706 31.112 1.00 24.09 580 SER A CA 1
ATOM 4568 C C . SER A 1 580 ? 33.684 10.125 31.579 1.00 24.09 580 SER A C 1
ATOM 4570 O O . SER A 1 580 ? 32.895 9.302 32.025 1.00 24.09 580 SER A O 1
ATOM 4572 N N . LEU A 1 581 ? 33.380 11.424 31.519 1.00 26.73 581 LEU A N 1
ATOM 4573 C CA . LEU A 1 581 ? 32.059 11.981 31.863 1.00 26.73 581 LEU A CA 1
ATOM 4574 C C . LEU A 1 581 ? 31.040 11.857 30.714 1.00 26.73 581 LEU A C 1
ATOM 4576 O O . LEU A 1 581 ? 29.937 12.381 30.807 1.00 26.73 581 LEU A O 1
ATOM 4580 N N . ILE A 1 582 ? 31.405 11.148 29.646 1.00 29.14 582 ILE A N 1
ATOM 4581 C CA . ILE A 1 582 ? 30.556 10.783 28.514 1.00 29.14 582 ILE A CA 1
ATOM 4582 C C . ILE A 1 582 ? 31.004 9.375 28.106 1.00 29.14 582 ILE A C 1
ATOM 4584 O O . ILE A 1 582 ? 32.163 9.182 27.734 1.00 29.14 582 ILE A O 1
ATOM 4588 N N . ALA A 1 583 ? 30.126 8.379 28.241 1.00 22.95 583 ALA A N 1
ATOM 4589 C CA . ALA A 1 583 ? 30.392 7.042 27.718 1.00 22.95 583 ALA A CA 1
ATOM 4590 C C . ALA A 1 583 ? 30.607 7.132 26.193 1.00 22.95 583 ALA A C 1
ATOM 4592 O O . ALA A 1 583 ? 29.911 7.917 25.548 1.00 22.95 583 ALA A O 1
ATOM 4593 N N . PRO A 1 584 ? 31.538 6.366 25.593 1.00 25.05 584 PRO A N 1
ATOM 4594 C CA . PRO A 1 584 ? 31.744 6.395 24.149 1.00 25.05 584 PRO A CA 1
ATOM 4595 C C . PRO A 1 584 ? 30.420 6.078 23.443 1.00 25.05 584 PRO A C 1
ATOM 4597 O O . PRO A 1 584 ? 29.826 5.018 23.662 1.00 25.05 584 PRO A O 1
ATOM 4600 N N . PHE A 1 585 ? 29.929 7.024 22.641 1.00 35.41 585 PHE A N 1
ATOM 4601 C CA . PHE A 1 585 ? 28.679 6.863 21.911 1.00 35.41 585 PHE A CA 1
ATOM 4602 C C . PHE A 1 585 ? 28.828 5.710 20.911 1.00 35.41 585 PHE A C 1
ATOM 4604 O O . PHE A 1 585 ? 29.714 5.704 20.058 1.00 35.41 585 PHE A O 1
ATOM 4611 N N . ASN A 1 586 ? 27.958 4.705 21.023 1.00 32.09 586 ASN A N 1
ATOM 4612 C CA . ASN A 1 586 ? 27.900 3.603 20.066 1.00 32.09 586 ASN A CA 1
ATOM 4613 C C . ASN A 1 586 ? 27.578 4.157 18.664 1.00 32.09 586 ASN A C 1
ATOM 4615 O O . ASN A 1 586 ? 26.658 4.963 18.526 1.00 32.09 586 ASN A O 1
ATOM 4619 N N . CYS A 1 587 ? 28.275 3.669 17.629 1.00 31.95 587 CYS A N 1
ATOM 4620 C CA . CYS A 1 587 ? 28.202 4.106 16.218 1.00 31.95 587 CYS A CA 1
ATOM 4621 C C . CYS A 1 587 ? 26.797 4.123 15.567 1.00 31.95 587 CYS A C 1
ATOM 4623 O O . CYS A 1 587 ? 26.667 4.524 14.416 1.00 31.95 587 CYS A O 1
ATOM 4625 N N . ASN A 1 588 ? 25.741 3.711 16.275 1.00 39.81 588 ASN A N 1
ATOM 4626 C CA . ASN A 1 588 ? 24.379 3.613 15.749 1.00 39.81 588 ASN A CA 1
ATOM 4627 C C . ASN A 1 588 ? 23.496 4.834 16.070 1.00 39.81 588 ASN A C 1
ATOM 4629 O O . ASN A 1 588 ? 22.357 4.880 15.611 1.00 39.81 588 ASN A O 1
ATOM 4633 N N . CYS A 1 589 ? 23.973 5.814 16.846 1.00 49.31 589 CYS A N 1
ATOM 4634 C CA . CYS A 1 589 ? 23.219 7.040 17.132 1.00 49.31 589 CYS A CA 1
ATOM 4635 C C . CYS A 1 589 ? 23.592 8.158 16.147 1.00 49.31 589 CYS A C 1
ATOM 4637 O O . CYS A 1 589 ? 24.705 8.676 16.193 1.00 49.31 589 CYS A O 1
ATOM 4639 N N . ARG A 1 590 ? 22.649 8.575 15.287 1.00 67.12 590 ARG A N 1
ATOM 4640 C CA . ARG A 1 590 ? 22.817 9.767 14.434 1.00 67.12 590 ARG A CA 1
ATOM 4641 C C . ARG A 1 590 ? 22.331 11.031 15.136 1.00 67.12 590 ARG A C 1
ATOM 4643 O O . ARG A 1 590 ? 21.257 11.044 15.745 1.00 67.12 590 ARG A O 1
ATOM 4650 N N . MET A 1 591 ? 23.104 12.104 15.009 1.00 69.44 591 MET A N 1
ATOM 4651 C CA . MET A 1 591 ? 22.907 13.341 15.765 1.00 69.44 591 MET A CA 1
ATOM 4652 C C . MET A 1 591 ? 23.130 14.578 14.890 1.00 69.44 591 MET A C 1
ATOM 4654 O O . MET A 1 591 ? 24.013 14.604 14.037 1.00 69.44 591 MET A O 1
ATOM 4658 N N . MET A 1 592 ? 22.353 15.631 15.138 1.00 74.88 592 MET A N 1
ATOM 4659 C CA . MET A 1 592 ? 22.521 16.956 14.551 1.00 74.88 592 MET A CA 1
ATOM 4660 C C . MET A 1 592 ? 22.761 18.006 15.627 1.00 74.88 592 MET A C 1
ATOM 4662 O O . MET A 1 592 ? 21.958 18.210 16.530 1.00 74.88 592 MET A O 1
ATOM 4666 N N . ILE A 1 593 ? 23.849 18.736 15.478 1.00 73.44 593 ILE A N 1
ATOM 4667 C CA . ILE A 1 593 ? 24.253 19.832 16.341 1.00 73.44 593 ILE A CA 1
ATOM 4668 C C . ILE A 1 593 ? 24.069 21.126 15.557 1.00 73.44 593 ILE A C 1
ATOM 4670 O O . ILE A 1 593 ? 24.636 21.306 14.476 1.00 73.44 593 ILE A O 1
ATOM 4674 N N . VAL A 1 594 ? 23.285 22.050 16.102 1.00 70.31 594 VAL A N 1
ATOM 4675 C CA . VAL A 1 594 ? 22.894 23.276 15.409 1.00 70.31 594 VAL A CA 1
ATOM 4676 C C . VAL A 1 594 ? 23.447 24.498 16.128 1.00 70.31 594 VAL A C 1
ATOM 4678 O O . VAL A 1 594 ? 23.259 24.684 17.331 1.00 70.31 594 VAL A O 1
ATOM 4681 N N . HIS A 1 595 ? 24.108 25.370 15.364 1.00 65.44 595 HIS A N 1
ATOM 4682 C CA . HIS A 1 595 ? 24.606 26.650 15.857 1.00 65.44 595 HIS A CA 1
ATOM 4683 C C . HIS A 1 595 ? 23.617 27.772 15.500 1.00 65.44 595 HIS A C 1
ATOM 4685 O O . HIS A 1 595 ? 23.587 28.213 14.342 1.00 65.44 595 HIS A O 1
ATOM 4691 N N . PRO A 1 596 ? 22.804 28.265 16.456 1.00 51.62 596 PRO A N 1
ATOM 4692 C CA . PRO A 1 596 ? 21.995 29.452 16.228 1.00 51.62 596 PRO A CA 1
ATOM 4693 C C . PRO A 1 596 ? 22.905 30.670 16.026 1.00 51.62 596 PRO A C 1
ATOM 4695 O O . PRO A 1 596 ? 23.991 30.774 16.599 1.00 51.62 596 PRO A O 1
ATOM 4698 N N . ASN A 1 597 ? 22.470 31.582 15.157 1.00 49.91 597 ASN A N 1
ATOM 4699 C CA . ASN A 1 597 ? 23.225 32.757 14.727 1.00 49.91 597 ASN A CA 1
ATOM 4700 C C . ASN A 1 597 ? 23.609 33.649 15.921 1.00 49.91 597 ASN A C 1
ATOM 4702 O O . ASN A 1 597 ? 22.798 34.491 16.292 1.00 49.91 597 ASN A O 1
ATOM 4706 N N . ASN A 1 598 ? 24.797 33.417 16.508 1.00 38.94 598 ASN A N 1
ATOM 4707 C CA . ASN A 1 598 ? 25.653 34.351 17.269 1.00 38.94 598 ASN A CA 1
ATOM 4708 C C . ASN A 1 598 ? 26.874 33.700 17.974 1.00 38.94 598 ASN A C 1
ATOM 4710 O O . ASN A 1 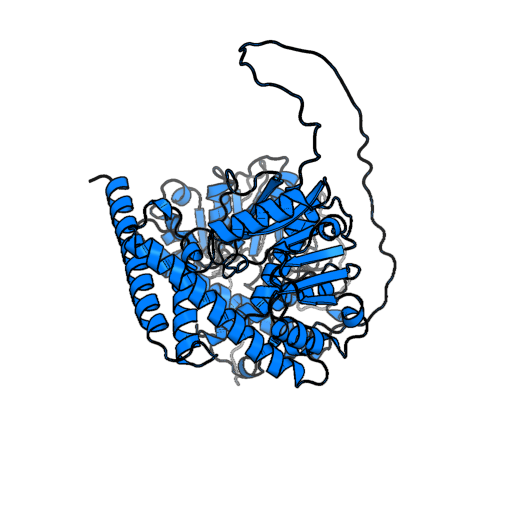598 ? 27.631 34.421 18.614 1.00 38.94 598 ASN A O 1
ATOM 4714 N N . CYS A 1 599 ? 27.132 32.389 17.852 1.00 38.28 599 CYS A N 1
ATOM 4715 C CA . CYS A 1 599 ? 28.324 31.765 18.455 1.00 38.28 599 CYS A CA 1
ATOM 4716 C C . CYS A 1 599 ? 29.409 31.455 17.409 1.00 38.28 599 CYS A C 1
ATOM 4718 O O . CYS A 1 599 ? 29.164 30.718 16.455 1.00 38.28 599 CYS A O 1
ATOM 4720 N N . SER A 1 600 ? 30.610 32.009 17.602 1.00 33.84 600 SER A N 1
ATOM 4721 C CA . SER A 1 600 ? 31.795 31.839 16.745 1.00 33.84 600 SER A CA 1
ATOM 4722 C C . SER A 1 600 ? 32.725 30.695 17.173 1.00 33.84 600 SER A C 1
ATOM 4724 O O . SER A 1 600 ? 33.826 30.593 16.644 1.00 33.84 600 SER A O 1
ATOM 4726 N N . HIS A 1 601 ? 32.329 29.860 18.136 1.00 39.78 601 HIS A N 1
ATOM 4727 C CA . HIS A 1 601 ? 33.190 28.796 18.657 1.00 39.78 601 HIS A CA 1
ATOM 4728 C C . HIS A 1 601 ? 33.173 27.560 17.748 1.00 39.78 601 HIS A C 1
ATOM 4730 O O . HIS A 1 601 ? 32.107 27.087 17.345 1.00 39.78 601 HIS A O 1
ATOM 4736 N N . GLU A 1 602 ? 34.366 27.072 17.405 1.00 40.47 602 GLU A N 1
ATOM 4737 C CA . GLU A 1 602 ? 34.575 25.837 16.649 1.00 40.47 602 GLU A CA 1
ATOM 4738 C C . GLU A 1 602 ? 34.338 24.602 17.537 1.00 40.47 602 GLU A C 1
ATOM 4740 O O . GLU A 1 602 ? 34.434 24.669 18.761 1.00 40.47 602 GLU A O 1
ATOM 4745 N N . ILE A 1 603 ? 33.983 23.478 16.907 1.00 46.28 603 ILE A N 1
ATOM 4746 C CA . ILE A 1 603 ? 33.940 22.157 17.550 1.00 46.28 603 ILE A CA 1
ATOM 4747 C C . ILE A 1 603 ? 35.395 21.700 17.696 1.00 46.28 603 ILE A C 1
ATOM 4749 O O . ILE A 1 603 ? 36.072 21.534 16.677 1.00 46.28 603 ILE A O 1
ATOM 4753 N N . GLU A 1 604 ? 35.880 21.520 18.925 1.00 36.28 604 GLU A N 1
ATOM 4754 C CA . GLU A 1 604 ? 37.222 20.983 19.171 1.00 36.28 604 GLU A CA 1
ATOM 4755 C C . GLU A 1 604 ? 37.225 19.470 18.905 1.00 36.28 604 GLU A C 1
ATOM 4757 O O . GLU A 1 604 ? 36.437 18.715 19.471 1.00 36.28 604 GLU A O 1
ATOM 4762 N N . ALA A 1 605 ? 38.089 19.030 17.987 1.00 31.73 605 ALA A N 1
ATOM 4763 C CA . ALA A 1 605 ? 38.308 17.622 17.670 1.00 31.73 605 ALA A CA 1
ATOM 4764 C C . ALA A 1 605 ? 39.510 17.095 18.467 1.00 31.73 605 ALA A C 1
ATOM 4766 O O . ALA A 1 605 ? 40.541 17.766 18.550 1.00 31.73 605 ALA A O 1
ATOM 4767 N N . PHE A 1 606 ? 39.408 15.886 19.021 1.00 31.75 606 PHE A N 1
ATOM 4768 C CA . PHE A 1 606 ? 40.524 15.249 19.719 1.00 31.75 606 PHE A CA 1
ATOM 4769 C C . PHE A 1 606 ? 41.507 14.631 18.712 1.00 31.75 606 PHE A C 1
ATOM 4771 O O . PHE A 1 606 ? 41.116 13.837 17.858 1.00 31.75 606 PHE A O 1
ATOM 4778 N N . ASN A 1 607 ? 42.794 14.982 18.809 1.00 26.27 607 ASN A N 1
ATOM 4779 C CA . ASN A 1 607 ? 43.864 14.417 17.984 1.00 26.27 607 ASN A CA 1
ATOM 4780 C C . ASN A 1 607 ? 44.599 13.321 18.792 1.00 26.27 607 ASN A C 1
ATOM 4782 O O . ASN A 1 607 ? 45.260 13.665 19.773 1.00 26.27 607 ASN A O 1
ATOM 4786 N N . PRO A 1 608 ? 44.531 12.023 18.430 1.00 25.66 608 PRO A N 1
ATOM 4787 C CA . PRO A 1 608 ? 45.012 10.936 19.293 1.00 25.66 608 PRO A CA 1
ATOM 4788 C C . PRO A 1 608 ? 46.543 10.824 19.407 1.00 25.66 608 PRO A C 1
ATOM 4790 O O . PRO A 1 608 ? 47.043 9.947 20.104 1.00 25.66 608 PRO A O 1
ATOM 4793 N N . LEU A 1 609 ? 47.316 11.678 18.729 1.00 23.88 609 LEU A N 1
ATOM 4794 C CA . LEU A 1 609 ? 48.775 11.537 18.619 1.00 23.88 609 LEU A CA 1
ATOM 4795 C C . LEU A 1 609 ? 49.587 11.998 19.842 1.00 23.88 609 LEU A C 1
ATOM 4797 O O . LEU A 1 609 ? 50.811 11.960 19.796 1.00 23.88 609 LEU A O 1
ATOM 4801 N N . ASN A 1 610 ? 48.948 12.374 20.949 1.00 26.58 610 ASN A N 1
ATOM 4802 C CA . ASN A 1 610 ? 49.642 12.734 22.186 1.00 26.58 610 ASN A CA 1
ATOM 4803 C C . ASN A 1 610 ? 49.105 11.927 23.372 1.00 26.58 610 ASN A C 1
ATOM 4805 O O . ASN A 1 610 ? 48.364 12.473 24.173 1.00 26.58 610 ASN A O 1
ATOM 4809 N N . ILE A 1 611 ? 49.490 10.651 23.481 1.00 26.00 611 ILE A N 1
ATOM 4810 C CA . ILE A 1 611 ? 49.847 9.959 24.738 1.00 26.00 611 ILE A CA 1
ATOM 4811 C C . ILE A 1 611 ? 50.705 8.743 24.333 1.00 26.00 611 ILE A C 1
ATOM 4813 O O . ILE A 1 611 ? 50.211 7.706 23.900 1.00 26.00 611 ILE A O 1
ATOM 4817 N N . HIS A 1 612 ? 52.025 8.892 24.446 1.00 25.02 612 HIS A N 1
ATOM 4818 C CA . HIS A 1 612 ? 52.950 7.766 24.558 1.00 25.02 612 HIS A CA 1
ATOM 4819 C C . HIS A 1 612 ? 52.948 7.276 26.009 1.00 25.02 612 HIS A C 1
ATOM 4821 O O . HIS A 1 612 ? 53.038 8.092 26.925 1.00 25.02 612 HIS A O 1
ATOM 4827 N N . GLY A 1 613 ? 52.974 5.957 26.206 1.00 22.08 613 GLY A N 1
ATOM 4828 C CA . GLY A 1 613 ? 53.478 5.358 27.442 1.00 22.08 613 GLY A CA 1
ATOM 4829 C C . GLY A 1 613 ? 52.709 4.127 27.900 1.00 22.08 613 GLY A C 1
ATOM 4830 O O . GLY A 1 613 ? 51.706 4.266 28.579 1.00 22.08 613 GLY A O 1
ATOM 4831 N N . ASN A 1 614 ? 53.237 2.953 27.537 1.00 26.02 614 ASN A N 1
ATOM 4832 C CA . ASN A 1 614 ? 53.201 1.678 28.265 1.00 26.02 614 ASN A CA 1
ATOM 4833 C C . ASN A 1 614 ? 51.995 1.400 29.178 1.00 26.02 614 ASN A C 1
ATOM 4835 O O . ASN A 1 614 ? 51.909 1.992 30.248 1.00 26.02 614 ASN A O 1
ATOM 4839 N N . MET A 1 615 ? 51.228 0.344 28.880 1.00 22.64 615 MET A N 1
ATOM 4840 C CA . MET A 1 615 ? 51.149 -0.840 29.755 1.00 22.64 615 MET A CA 1
ATOM 4841 C C . MET A 1 615 ? 50.121 -1.882 29.268 1.00 22.64 615 MET A C 1
ATOM 4843 O O . MET A 1 615 ? 48.986 -1.555 28.944 1.00 22.64 615 MET A O 1
ATOM 4847 N N . PHE A 1 616 ? 50.568 -3.140 29.336 1.00 25.39 616 PHE A N 1
ATOM 4848 C CA . PHE A 1 616 ? 49.857 -4.425 29.280 1.00 25.39 616 PHE A CA 1
ATOM 4849 C C . PHE A 1 616 ? 49.486 -5.038 27.923 1.00 25.39 616 PHE A C 1
ATOM 4851 O O . PHE A 1 616 ? 48.378 -4.935 27.403 1.00 25.39 616 PHE A O 1
ATOM 4858 N N . GLU A 1 617 ? 50.467 -5.807 27.440 1.00 24.58 617 GLU A N 1
ATOM 4859 C CA . GLU A 1 617 ? 50.286 -7.132 26.853 1.00 24.58 617 GLU A CA 1
ATOM 4860 C C . GLU A 1 617 ? 49.355 -8.034 27.697 1.00 24.58 617 GLU A C 1
ATOM 4862 O O . GLU A 1 617 ? 49.462 -8.090 28.922 1.00 24.58 617 GLU A O 1
ATOM 4867 N N . ASP A 1 618 ? 48.565 -8.844 26.987 1.00 26.05 618 ASP A N 1
ATOM 4868 C CA . ASP A 1 618 ? 48.586 -10.317 27.037 1.00 26.05 618 ASP A CA 1
ATOM 4869 C C . ASP A 1 618 ? 47.242 -11.048 27.295 1.00 26.05 618 ASP A C 1
ATOM 4871 O O . ASP A 1 618 ? 46.497 -10.778 28.232 1.00 26.05 618 ASP A O 1
ATOM 4875 N N . LYS A 1 619 ? 47.068 -12.087 26.458 1.00 26.27 619 LYS A N 1
ATOM 4876 C CA . LYS A 1 619 ? 46.238 -13.313 26.542 1.00 26.27 619 LYS A CA 1
ATOM 4877 C C . LYS A 1 619 ? 44.717 -13.298 26.266 1.00 26.27 619 LYS A C 1
ATOM 4879 O O . LYS A 1 619 ? 43.899 -13.046 27.137 1.00 26.27 619 LYS A O 1
ATOM 4884 N N . ARG A 1 620 ? 44.400 -13.725 25.024 1.00 27.94 620 ARG A N 1
ATOM 4885 C CA . ARG A 1 620 ? 43.646 -14.946 24.583 1.00 27.94 620 ARG A CA 1
ATOM 4886 C C . ARG A 1 620 ? 42.609 -15.512 25.578 1.00 27.94 620 ARG A C 1
ATOM 4888 O O . ARG A 1 620 ? 42.938 -15.701 26.738 1.00 27.94 620 ARG A O 1
ATOM 4895 N N . SER A 1 621 ? 41.405 -15.928 25.173 1.00 33.31 621 SER A N 1
ATOM 4896 C CA . SER A 1 621 ? 41.036 -16.793 24.028 1.00 33.31 621 SER A CA 1
ATOM 4897 C C . SER A 1 621 ? 39.544 -16.721 23.715 1.00 33.31 621 SER A C 1
ATOM 4899 O O . SER A 1 621 ? 38.775 -16.689 24.702 1.00 33.31 621 SER A O 1
#

InterPro domains:
  IPR004298 Nicotianamine synthase [PF03059] (15-286)
  IPR004298 Nicotianamine synthase [PF03059] (344-513)
  IPR004298 Nicotianamine synthase [PS51142] (10-289)
  IPR004298 Nicotianamine synthase [PS51142] (321-619)
  IPR004298 Nicotianamine synthase [PTHR32266] (11-302)
  IPR029063 S-adenosyl-L-methionine-dependent methyltransferase superfamily [G3DSA:3.40.50.150] (15-286)
  IPR029063 S-adenosyl-L-methionine-dependent methyltransferase superfamily [G3DSA:3.40.50.150] (339-508)
  IPR029063 S-adenosyl-L-methionine-dependent methyltransferase superfamily [G3DSA:3.40.50.150] (509-562)

Organism: Cannabis sativa (NCBI:txid3483)

pLDDT: mean 77.44, std 24.13, range [20.47, 98.75]

Radius of gyration: 29.42 Å; chains: 1; bounding box: 88×71×78 Å